Protein AF-A0A1B0DGZ2-F1 (afdb_monomer_lite)

Structure (mmCIF, N/CA/C/O backbone):
data_AF-A0A1B0DGZ2-F1
#
_entry.id   AF-A0A1B0DGZ2-F1
#
loop_
_atom_site.group_PDB
_atom_site.id
_atom_site.type_symbol
_atom_site.label_atom_id
_atom_site.label_alt_id
_atom_site.label_comp_id
_atom_site.label_asym_id
_atom_site.label_entity_id
_atom_site.label_seq_id
_atom_site.pdbx_PDB_ins_code
_atom_site.Cartn_x
_atom_site.Cartn_y
_atom_site.Cartn_z
_atom_site.occupancy
_atom_site.B_iso_or_equiv
_atom_site.auth_seq_id
_atom_site.auth_comp_id
_atom_site.auth_asym_id
_atom_site.auth_atom_id
_atom_site.pdbx_PDB_model_num
ATOM 1 N N . VAL A 1 1 ? -5.689 -0.586 -34.632 1.00 51.72 1 VAL A N 1
ATOM 2 C CA . VAL A 1 1 ? -4.409 -0.869 -33.937 1.00 51.72 1 VAL A CA 1
ATOM 3 C C . VAL A 1 1 ? -3.267 -0.384 -34.816 1.00 51.72 1 VAL A C 1
ATOM 5 O O . VAL A 1 1 ? -3.250 -0.756 -35.981 1.00 51.72 1 VAL A O 1
ATOM 8 N N . CYS A 1 2 ? -2.369 0.465 -34.303 1.00 68.06 2 CYS A N 1
ATOM 9 C CA . CYS A 1 2 ? -1.262 1.019 -35.100 1.00 68.06 2 CYS A CA 1
ATOM 10 C C . CYS A 1 2 ? -0.069 0.054 -35.213 1.00 68.06 2 CYS A C 1
ATOM 12 O O . CYS A 1 2 ? 0.564 0.000 -36.261 1.00 68.06 2 CYS A O 1
ATOM 14 N N . ALA A 1 3 ? 0.209 -0.736 -34.169 1.00 77.25 3 ALA A N 1
ATOM 15 C CA . ALA A 1 3 ? 1.227 -1.785 -34.173 1.00 77.25 3 ALA A CA 1
ATOM 16 C C . ALA A 1 3 ? 0.986 -2.806 -33.045 1.00 77.25 3 ALA A C 1
ATOM 18 O O . ALA A 1 3 ? 0.400 -2.466 -32.017 1.00 77.25 3 ALA A O 1
ATOM 19 N N . PHE A 1 4 ? 1.490 -4.028 -33.216 1.00 78.81 4 PHE A N 1
ATOM 20 C CA . PHE A 1 4 ? 1.554 -5.076 -32.197 1.00 78.81 4 PHE A CA 1
ATOM 21 C C . PHE A 1 4 ? 3.012 -5.290 -31.778 1.00 78.81 4 PHE A C 1
ATOM 23 O O . PHE A 1 4 ? 3.827 -5.808 -32.540 1.00 78.81 4 PHE A O 1
ATOM 30 N N . ILE A 1 5 ? 3.358 -4.880 -30.557 1.00 80.31 5 ILE A N 1
ATOM 31 C CA . ILE A 1 5 ? 4.718 -5.011 -30.024 1.00 80.31 5 ILE A CA 1
ATOM 32 C C . ILE A 1 5 ? 4.776 -6.260 -29.150 1.00 80.31 5 ILE A C 1
ATOM 34 O O . ILE A 1 5 ? 4.094 -6.350 -28.134 1.00 80.31 5 ILE A O 1
ATOM 38 N N . CYS A 1 6 ? 5.610 -7.218 -29.534 1.00 76.94 6 CYS A N 1
ATOM 39 C CA . CYS A 1 6 ? 5.826 -8.452 -28.789 1.00 76.94 6 CYS A CA 1
ATOM 40 C C . CYS A 1 6 ? 7.280 -8.919 -28.937 1.00 76.94 6 CYS A C 1
ATOM 42 O O . CYS A 1 6 ? 8.023 -8.425 -29.790 1.00 76.94 6 CYS A O 1
ATOM 44 N N . ASP A 1 7 ? 7.719 -9.828 -28.065 1.00 80.00 7 ASP A N 1
ATOM 45 C CA . ASP A 1 7 ? 9.064 -10.397 -28.154 1.00 80.00 7 ASP A CA 1
ATOM 46 C C . ASP A 1 7 ? 9.259 -11.239 -29.430 1.00 80.00 7 ASP A C 1
ATOM 48 O O . ASP A 1 7 ? 8.304 -11.597 -30.117 1.00 80.00 7 ASP A O 1
ATOM 52 N N . SER A 1 8 ? 10.509 -11.567 -29.767 1.00 77.56 8 SER A N 1
ATOM 53 C CA . SER A 1 8 ? 10.837 -12.264 -31.018 1.00 77.56 8 SER A CA 1
ATOM 54 C C . SER A 1 8 ? 10.206 -13.656 -31.153 1.00 77.56 8 SER A C 1
ATOM 56 O O . SER A 1 8 ? 10.001 -14.105 -32.281 1.00 77.56 8 SER A O 1
ATOM 58 N N . LYS A 1 9 ? 9.910 -14.357 -30.046 1.00 82.69 9 LYS A N 1
ATOM 59 C CA . LYS A 1 9 ? 9.257 -15.678 -30.075 1.00 82.69 9 LYS A CA 1
ATOM 60 C C . LYS A 1 9 ? 7.756 -15.520 -30.281 1.00 82.69 9 LYS A C 1
ATOM 62 O O . LYS A 1 9 ? 7.203 -16.154 -31.175 1.00 82.69 9 LYS A O 1
ATOM 67 N N . ALA A 1 10 ? 7.127 -14.635 -29.512 1.00 86.00 10 ALA A N 1
ATOM 68 C CA . ALA A 1 10 ? 5.718 -14.296 -29.641 1.00 86.00 10 ALA A CA 1
ATOM 69 C C . ALA A 1 10 ? 5.409 -13.733 -31.035 1.00 86.00 10 ALA A C 1
ATOM 71 O O . ALA A 1 10 ? 4.471 -14.191 -31.676 1.00 86.00 10 ALA A O 1
ATOM 72 N N . ARG A 1 11 ? 6.248 -12.832 -31.564 1.00 84.69 11 ARG A N 1
ATOM 73 C CA . ARG A 1 11 ? 6.107 -12.276 -32.919 1.00 84.69 11 ARG A CA 1
ATOM 74 C C . ARG A 1 11 ? 6.123 -13.367 -33.983 1.00 84.69 11 ARG A C 1
ATOM 76 O O . ARG A 1 11 ? 5.265 -13.372 -34.858 1.00 84.69 11 ARG A O 1
ATOM 83 N N . ALA A 1 12 ? 7.080 -14.291 -33.901 1.00 87.38 12 ALA A N 1
ATOM 84 C CA . ALA A 1 12 ? 7.193 -15.383 -34.862 1.00 87.38 12 ALA A CA 1
ATOM 85 C C . ALA A 1 12 ? 6.029 -16.377 -34.759 1.00 87.38 12 ALA A C 1
ATOM 87 O O . ALA A 1 12 ? 5.543 -16.861 -35.778 1.00 87.38 12 ALA A O 1
ATOM 88 N N . TRP A 1 13 ? 5.575 -16.665 -33.534 1.00 90.12 13 TRP A N 1
ATOM 89 C CA . TRP A 1 13 ? 4.420 -17.524 -33.298 1.00 90.12 13 TRP A CA 1
ATOM 90 C C . TRP A 1 13 ? 3.153 -16.895 -33.865 1.00 90.12 13 TRP A C 1
ATOM 92 O O . TRP A 1 13 ? 2.511 -17.509 -34.701 1.00 90.12 13 TRP A O 1
ATOM 102 N N . ILE A 1 14 ? 2.848 -15.655 -33.485 1.00 89.88 14 ILE A N 1
ATOM 103 C CA . ILE A 1 14 ? 1.635 -14.942 -33.886 1.00 89.88 14 ILE A CA 1
ATOM 104 C C . ILE A 1 14 ? 1.560 -14.718 -35.403 1.00 89.88 14 ILE A C 1
ATOM 106 O O . ILE A 1 14 ? 0.480 -14.834 -35.978 1.00 89.88 14 ILE A O 1
ATOM 110 N N . ALA A 1 15 ? 2.687 -14.395 -36.042 1.00 86.12 15 ALA A N 1
ATOM 111 C CA . ALA A 1 15 ? 2.750 -14.194 -37.489 1.00 86.12 15 ALA A CA 1
ATOM 112 C C . ALA A 1 15 ? 2.861 -15.507 -38.280 1.00 86.12 15 ALA A C 1
ATOM 114 O O . ALA A 1 15 ? 2.802 -15.480 -39.502 1.00 86.12 15 ALA A O 1
ATOM 115 N N . GLY A 1 16 ? 3.061 -16.652 -37.617 1.00 88.69 16 GLY A N 1
ATOM 116 C CA . GLY A 1 16 ? 3.228 -17.931 -38.305 1.00 88.69 16 GLY A CA 1
ATOM 117 C C . GLY A 1 16 ? 4.485 -17.997 -39.180 1.00 88.69 16 GLY A C 1
ATOM 118 O O . GLY A 1 16 ? 4.452 -18.571 -40.265 1.00 88.69 16 GLY A O 1
ATOM 119 N N . VAL A 1 17 ? 5.599 -17.420 -38.721 1.00 90.38 17 VAL A N 1
ATOM 120 C CA . VAL A 1 17 ? 6.866 -17.352 -39.474 1.00 90.38 17 VAL A CA 1
ATOM 121 C C . VAL A 1 17 ? 7.991 -18.133 -38.800 1.00 90.38 17 VAL A C 1
ATOM 123 O O . VAL A 1 17 ? 7.897 -18.540 -37.631 1.00 90.38 17 VAL A O 1
ATOM 126 N N . ILE A 1 18 ? 9.080 -18.362 -39.535 1.00 87.94 18 ILE A N 1
ATOM 127 C CA . ILE A 1 18 ? 10.329 -18.886 -38.981 1.00 87.94 18 ILE A CA 1
ATOM 128 C C . ILE A 1 18 ? 10.821 -17.972 -37.850 1.00 87.94 18 ILE A C 1
ATOM 130 O O . ILE A 1 18 ? 10.777 -16.744 -37.923 1.00 87.94 18 ILE A O 1
ATOM 134 N N . GLY A 1 19 ? 11.236 -18.598 -36.747 1.00 83.38 19 GLY A N 1
ATOM 135 C CA . GLY A 1 19 ? 11.718 -17.886 -35.567 1.00 83.38 19 GLY A CA 1
ATOM 136 C C . GLY A 1 19 ? 13.071 -17.223 -35.810 1.00 83.38 19 GLY A C 1
ATOM 137 O O . GLY A 1 19 ? 13.817 -17.635 -36.688 1.00 83.38 19 GLY A O 1
ATOM 138 N N . HIS A 1 20 ? 13.415 -16.242 -34.974 1.00 75.38 20 HIS A N 1
ATOM 139 C CA . HIS A 1 20 ? 14.672 -15.485 -35.066 1.00 75.38 20 HIS A CA 1
ATOM 140 C C . HIS A 1 20 ? 15.944 -16.353 -35.111 1.00 75.38 20 HIS A C 1
ATOM 142 O O . HIS A 1 20 ? 16.926 -15.926 -35.699 1.00 75.38 20 HIS A O 1
ATOM 148 N N . THR A 1 21 ? 15.909 -17.572 -34.562 1.00 79.31 21 THR A N 1
ATOM 149 C CA . THR A 1 21 ? 17.028 -18.529 -34.564 1.00 79.31 21 THR A CA 1
ATOM 150 C C . THR A 1 21 ? 17.097 -19.431 -35.804 1.00 79.31 21 THR A C 1
ATOM 152 O O . THR A 1 21 ? 17.934 -20.324 -35.840 1.00 79.31 21 THR A O 1
ATOM 155 N N . GLY A 1 22 ? 16.178 -19.306 -36.765 1.00 81.38 22 GLY A N 1
ATOM 156 C CA . GLY A 1 22 ? 16.182 -20.101 -38.000 1.00 81.38 22 GLY A CA 1
ATOM 157 C C . GLY A 1 22 ? 16.914 -19.391 -39.135 1.00 81.38 22 GLY A C 1
ATOM 158 O O . GLY A 1 22 ? 17.070 -18.182 -39.086 1.00 81.38 22 GLY A O 1
ATOM 159 N N . HIS A 1 23 ? 17.317 -20.112 -40.183 1.00 83.50 23 HIS A N 1
ATOM 160 C CA . HIS A 1 23 ? 18.040 -19.533 -41.327 1.00 83.50 23 HIS A CA 1
ATOM 161 C C . HIS A 1 23 ? 17.243 -18.456 -42.078 1.00 83.50 23 HIS A C 1
ATOM 163 O O . HIS A 1 23 ? 17.799 -17.435 -42.463 1.00 83.50 23 HIS A O 1
ATOM 169 N N . HIS A 1 24 ? 15.929 -18.627 -42.208 1.00 87.75 24 HIS A N 1
ATOM 170 C CA . HIS A 1 24 ? 15.026 -17.650 -42.825 1.00 87.75 24 HIS A CA 1
ATOM 171 C C . HIS A 1 24 ? 14.242 -16.868 -41.762 1.00 87.75 24 HIS A C 1
ATOM 173 O O . HIS A 1 24 ? 13.063 -16.593 -41.928 1.00 87.75 24 HIS A O 1
ATOM 179 N N . GLY A 1 25 ? 14.841 -16.568 -40.608 1.00 84.62 25 GLY A N 1
ATOM 180 C CA . GLY A 1 25 ? 14.139 -16.012 -39.442 1.00 84.62 25 GLY A CA 1
ATOM 181 C C . GLY A 1 25 ? 14.029 -14.485 -39.379 1.00 84.62 25 GLY A C 1
ATOM 182 O O . GLY A 1 25 ? 13.249 -13.964 -38.569 1.00 84.62 25 GLY A O 1
ATOM 183 N N . CYS A 1 26 ? 14.772 -13.740 -40.209 1.00 84.75 26 CYS A N 1
ATOM 184 C CA . CYS A 1 26 ? 14.653 -12.282 -40.255 1.00 84.75 26 CYS A CA 1
ATOM 185 C C . CYS A 1 26 ? 13.207 -11.915 -40.589 1.00 84.75 26 CYS A C 1
ATOM 187 O O . CYS A 1 26 ? 12.647 -12.474 -41.514 1.00 84.75 26 CYS A O 1
ATOM 189 N N . GLY A 1 27 ? 12.583 -10.982 -39.867 1.00 82.25 27 GLY A N 1
ATOM 190 C CA . GLY A 1 27 ? 11.187 -10.593 -40.118 1.00 82.25 27 GLY A CA 1
ATOM 191 C C . GLY A 1 27 ? 10.995 -9.457 -41.120 1.00 82.25 27 GLY A C 1
ATOM 192 O O . GLY A 1 27 ? 9.857 -9.109 -41.416 1.00 82.25 27 GLY A O 1
ATOM 193 N N . LYS A 1 28 ? 12.083 -8.827 -41.577 1.00 83.56 28 LYS A N 1
ATOM 194 C CA . LYS A 1 28 ? 12.036 -7.593 -42.376 1.00 83.56 28 LYS A CA 1
ATOM 195 C C . LYS A 1 28 ? 12.620 -7.747 -43.776 1.00 83.56 28 LYS A C 1
ATOM 197 O O . LYS A 1 28 ? 12.166 -7.043 -44.665 1.00 83.56 28 LYS A O 1
ATOM 202 N N . CYS A 1 29 ? 13.557 -8.669 -43.990 1.00 86.19 29 CYS A N 1
ATOM 203 C CA . CYS A 1 29 ? 14.138 -8.927 -45.306 1.00 86.19 29 CYS A CA 1
ATOM 204 C C . CYS A 1 29 ? 14.447 -10.408 -45.543 1.00 86.19 29 CYS A C 1
ATOM 206 O O . CYS A 1 29 ? 14.604 -11.175 -44.591 1.00 86.19 29 CYS A O 1
ATOM 208 N N . ASN A 1 30 ? 14.562 -10.792 -46.814 1.00 85.31 30 ASN A N 1
ATOM 209 C CA . ASN A 1 30 ? 14.750 -12.174 -47.277 1.00 85.31 30 ASN A CA 1
ATOM 210 C C . ASN A 1 30 ? 16.168 -12.747 -47.092 1.00 85.31 30 ASN A C 1
ATOM 212 O O . ASN A 1 30 ? 16.516 -13.751 -47.706 1.00 85.31 30 ASN A O 1
ATOM 216 N N . GLN A 1 31 ? 17.001 -12.129 -46.254 1.00 85.19 31 GLN A N 1
ATOM 217 C CA . GLN A 1 31 ? 18.340 -12.647 -45.999 1.00 85.19 31 GLN A CA 1
ATOM 218 C C . GLN A 1 31 ? 18.303 -14.038 -45.352 1.00 85.19 31 GLN A C 1
ATOM 220 O O . GLN A 1 31 ? 17.460 -14.320 -44.493 1.00 85.19 31 GLN A O 1
ATOM 225 N N . VAL A 1 32 ? 19.277 -14.864 -45.724 1.00 85.56 32 VAL A N 1
ATOM 226 C CA . VAL A 1 32 ? 19.465 -16.209 -45.181 1.00 85.56 32 VAL A CA 1
ATOM 227 C C . VAL A 1 32 ? 20.646 -16.186 -44.218 1.00 85.56 32 VAL A C 1
ATOM 229 O O . VAL A 1 32 ? 21.747 -15.770 -44.578 1.00 85.56 32 VAL A O 1
ATOM 232 N N . GLY A 1 33 ? 20.408 -16.590 -42.974 1.00 78.75 33 GLY A N 1
ATOM 233 C CA . GLY A 1 33 ? 21.448 -16.740 -41.966 1.00 78.75 33 GLY A CA 1
ATOM 234 C C . GLY A 1 33 ? 22.300 -17.985 -42.208 1.00 78.75 33 GLY A C 1
ATOM 235 O O . GLY A 1 33 ? 21.833 -18.973 -42.771 1.00 78.75 33 GLY A O 1
ATOM 236 N N . ILE A 1 34 ? 23.541 -17.966 -41.737 1.00 79.94 34 ILE A N 1
ATOM 237 C CA . ILE A 1 34 ? 24.491 -19.086 -41.795 1.00 79.94 34 ILE A CA 1
ATOM 238 C C . ILE A 1 34 ? 24.792 -19.594 -40.385 1.00 79.94 34 ILE A C 1
ATOM 240 O O . ILE A 1 34 ? 24.767 -18.821 -39.434 1.00 79.94 34 ILE A O 1
ATOM 244 N N . THR A 1 35 ? 25.078 -20.886 -40.222 1.00 78.44 35 THR A N 1
ATOM 245 C CA . THR A 1 35 ? 25.425 -21.430 -38.899 1.00 78.44 35 THR A CA 1
ATOM 246 C C . THR A 1 35 ? 26.921 -21.299 -38.636 1.00 78.44 35 THR A C 1
ATOM 248 O O . THR A 1 35 ? 27.724 -21.922 -39.325 1.00 78.44 35 THR A O 1
ATOM 251 N N . ILE A 1 36 ? 27.290 -20.551 -37.596 1.00 70.31 36 ILE A N 1
ATOM 252 C CA . ILE A 1 36 ? 28.658 -20.420 -37.080 1.00 70.31 36 ILE A CA 1
ATOM 253 C C . ILE A 1 36 ? 28.637 -20.797 -35.597 1.00 70.31 36 ILE A C 1
ATOM 255 O O . ILE A 1 36 ? 27.826 -20.275 -34.836 1.00 70.31 36 ILE A O 1
ATOM 259 N N . ASN A 1 37 ? 29.504 -21.719 -35.164 1.00 66.56 37 ASN A N 1
ATOM 260 C CA . ASN A 1 37 ? 29.623 -22.132 -33.755 1.00 66.56 37 ASN A CA 1
ATOM 261 C C . ASN A 1 37 ? 28.269 -22.481 -33.089 1.00 66.56 37 ASN A C 1
ATOM 263 O O . ASN A 1 37 ? 27.989 -22.084 -31.957 1.00 66.56 37 ASN A O 1
ATOM 267 N N . SER A 1 38 ? 27.418 -23.235 -33.797 1.00 71.81 38 SER A N 1
ATOM 268 C CA . SER A 1 38 ? 26.061 -23.628 -33.362 1.00 71.81 38 SER A CA 1
ATOM 269 C C . SER A 1 38 ? 25.066 -22.471 -33.170 1.00 71.81 38 SER A C 1
ATOM 271 O O . SER A 1 38 ? 24.068 -22.622 -32.465 1.00 71.81 38 SER A O 1
ATOM 273 N N . ARG A 1 39 ? 25.310 -21.313 -33.792 1.00 67.25 39 ARG A N 1
ATOM 274 C CA . ARG A 1 39 ? 24.389 -20.169 -33.823 1.00 67.25 39 ARG A CA 1
ATOM 275 C C . ARG A 1 39 ? 24.109 -19.765 -35.260 1.00 67.25 39 ARG A C 1
ATOM 277 O O . ARG A 1 39 ? 25.023 -19.769 -36.078 1.00 67.25 39 ARG A O 1
ATOM 284 N N . VAL A 1 40 ? 22.863 -19.404 -35.555 1.00 73.69 40 VAL A N 1
ATOM 285 C CA . VAL A 1 40 ? 22.533 -18.763 -36.831 1.00 73.69 40 VAL A CA 1
ATOM 286 C C . VAL A 1 40 ? 22.983 -17.312 -36.751 1.00 73.69 40 VAL A C 1
ATOM 288 O O . VAL A 1 40 ? 22.707 -16.629 -35.773 1.00 73.69 40 VAL A O 1
ATOM 291 N N . VAL A 1 41 ? 23.720 -16.873 -37.760 1.00 73.06 41 VAL A N 1
ATOM 292 C CA . VAL A 1 41 ? 24.272 -15.532 -37.881 1.00 73.06 41 VAL A CA 1
ATOM 293 C C . VAL A 1 41 ? 23.767 -14.939 -39.180 1.00 73.06 41 VAL A C 1
ATOM 295 O O . VAL A 1 41 ? 23.833 -15.571 -40.236 1.00 73.06 41 VAL A O 1
ATOM 298 N N . TYR A 1 42 ? 23.248 -13.721 -39.096 1.00 73.69 42 TYR A N 1
ATOM 299 C CA . TYR A 1 42 ? 22.738 -13.016 -40.256 1.00 73.69 42 TYR A CA 1
ATOM 300 C C . TYR A 1 42 ? 23.797 -12.189 -40.932 1.00 73.69 42 TYR A C 1
ATOM 302 O O . TYR A 1 42 ? 24.794 -11.766 -40.346 1.00 73.69 42 TYR A O 1
ATOM 310 N N . SER A 1 43 ? 23.514 -11.974 -42.205 1.00 71.31 43 SER A N 1
ATOM 311 C CA . SER A 1 43 ? 24.345 -11.170 -43.041 1.00 71.31 43 SER A CA 1
ATOM 312 C C . SER A 1 43 ? 24.155 -9.689 -42.719 1.00 71.31 43 SER A C 1
ATOM 314 O O . SER A 1 43 ? 23.710 -9.219 -41.675 1.00 71.31 43 SER A O 1
ATOM 316 N N . THR A 1 44 ? 24.650 -9.009 -43.713 1.00 67.25 44 THR A N 1
ATOM 317 C CA . THR A 1 44 ? 25.271 -7.763 -43.822 1.00 67.25 44 THR A CA 1
ATOM 318 C C . THR A 1 44 ? 24.330 -6.584 -43.635 1.00 67.25 44 THR A C 1
ATOM 320 O O . THR A 1 44 ? 23.376 -6.553 -42.872 1.00 67.25 44 THR A O 1
ATOM 323 N N . LYS A 1 45 ? 24.426 -5.718 -44.625 1.00 67.06 45 LYS A N 1
ATOM 324 C CA . LYS A 1 45 ? 23.556 -5.863 -45.800 1.00 67.06 45 LYS A CA 1
ATOM 325 C C . LYS A 1 45 ? 22.222 -6.564 -45.527 1.00 67.06 45 LYS A C 1
ATOM 327 O O . LYS A 1 45 ? 22.102 -7.788 -45.509 1.00 67.06 45 LYS A O 1
ATOM 332 N N . CYS A 1 46 ? 21.213 -5.716 -45.436 1.00 70.62 46 CYS A N 1
ATOM 333 C CA . CYS A 1 46 ? 19.832 -6.098 -45.616 1.00 70.62 46 CYS A CA 1
ATOM 334 C C . CYS A 1 46 ? 19.647 -6.785 -46.982 1.00 70.62 46 CYS A C 1
ATOM 336 O O . CYS A 1 46 ? 20.155 -6.291 -47.991 1.00 70.62 46 CYS A O 1
ATOM 338 N N . GLY A 1 47 ? 18.913 -7.900 -47.001 1.00 76.50 47 GLY A N 1
ATOM 339 C CA . GLY A 1 47 ? 1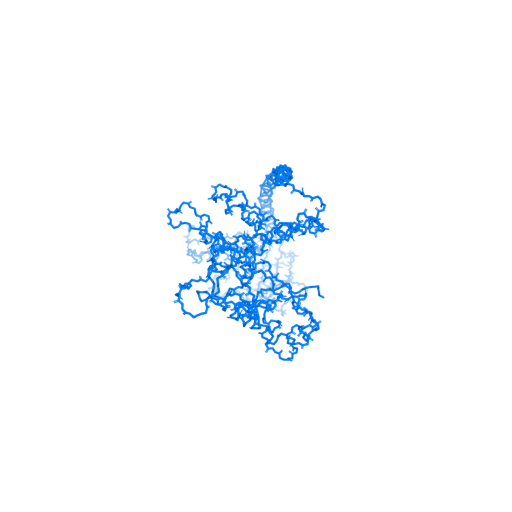8.345 -8.449 -48.233 1.00 76.50 47 GLY A CA 1
ATOM 340 C C . GLY A 1 47 ? 17.193 -7.586 -48.751 1.00 76.50 47 GLY A C 1
ATOM 341 O O . GLY A 1 47 ? 16.945 -6.484 -48.253 1.00 76.50 47 GLY A O 1
ATOM 342 N N . GLU A 1 48 ? 16.435 -8.105 -49.706 1.00 85.00 48 GLU A N 1
ATOM 343 C CA . GLU A 1 48 ? 15.229 -7.438 -50.191 1.00 85.00 48 GLU A CA 1
ATOM 344 C C . GLU A 1 48 ? 14.193 -7.348 -49.068 1.00 85.00 48 GLU A C 1
ATOM 346 O O . GLU A 1 48 ? 13.946 -8.315 -48.337 1.00 85.00 48 GLU A O 1
ATOM 351 N N . LEU A 1 49 ? 13.619 -6.156 -48.898 1.00 86.00 49 LEU A N 1
ATOM 352 C CA . LEU A 1 49 ? 12.629 -5.901 -47.861 1.00 86.00 49 LEU A CA 1
ATOM 353 C C . LEU A 1 49 ? 11.346 -6.671 -48.162 1.00 86.00 49 LEU A C 1
ATOM 355 O O . LEU A 1 49 ? 10.832 -6.649 -49.279 1.00 86.00 49 LEU A O 1
ATOM 359 N N . ARG A 1 50 ? 10.791 -7.308 -47.132 1.00 86.44 50 ARG A N 1
ATOM 360 C CA . ARG A 1 50 ? 9.466 -7.916 -47.229 1.00 86.44 50 ARG A CA 1
ATOM 361 C C . ARG A 1 50 ? 8.399 -6.832 -47.265 1.00 86.44 50 ARG A C 1
ATOM 363 O O . ARG A 1 50 ? 8.526 -5.796 -46.613 1.00 86.44 50 ARG A O 1
ATOM 370 N N . SER A 1 51 ? 7.320 -7.111 -47.979 1.00 89.19 51 SER A N 1
ATOM 371 C CA . SER A 1 51 ? 6.123 -6.277 -48.027 1.00 89.19 51 SER A CA 1
ATOM 372 C C . SER A 1 51 ? 4.927 -7.032 -47.452 1.00 89.19 51 SER A C 1
ATOM 374 O O . SER A 1 51 ? 4.905 -8.265 -47.421 1.00 89.19 51 SER A O 1
ATOM 376 N N . ASP A 1 52 ? 3.917 -6.294 -46.991 1.00 88.94 52 ASP A N 1
ATOM 377 C CA . ASP A 1 52 ? 2.672 -6.903 -46.511 1.00 88.94 52 ASP A CA 1
ATOM 378 C C . ASP A 1 52 ? 1.942 -7.664 -47.628 1.00 88.94 52 ASP A C 1
ATOM 380 O O . ASP A 1 52 ? 1.362 -8.720 -47.375 1.00 88.94 52 ASP A O 1
ATOM 384 N N . ASP A 1 53 ? 2.015 -7.166 -48.865 1.00 90.88 53 ASP A N 1
ATOM 385 C CA . ASP A 1 53 ? 1.406 -7.817 -50.028 1.00 90.88 53 ASP A CA 1
ATOM 386 C C . ASP A 1 53 ? 2.139 -9.107 -50.398 1.00 90.88 53 ASP A C 1
ATOM 388 O O . ASP A 1 53 ? 1.493 -10.135 -50.593 1.00 90.88 53 ASP A O 1
ATOM 392 N N . GLY A 1 54 ? 3.479 -9.098 -50.395 1.00 91.38 54 GLY A N 1
ATOM 393 C CA . GLY A 1 54 ? 4.275 -10.310 -50.608 1.00 91.38 54 GLY A CA 1
ATOM 394 C C . GLY A 1 54 ? 4.004 -11.368 -49.537 1.00 91.38 54 GLY A C 1
ATOM 395 O O . GLY A 1 54 ? 3.875 -12.553 -49.842 1.00 91.38 54 GLY A O 1
ATOM 396 N N . PHE A 1 55 ? 3.807 -10.939 -48.284 1.00 91.25 55 PHE A N 1
ATOM 397 C CA . PHE A 1 55 ? 3.411 -11.838 -47.203 1.00 91.25 55 PHE A CA 1
ATOM 398 C C . PHE A 1 55 ? 2.056 -12.502 -47.484 1.00 91.25 55 PHE A C 1
ATOM 400 O O . PHE A 1 55 ? 1.955 -13.727 -47.432 1.00 91.25 55 PHE A O 1
ATOM 407 N N . ARG A 1 56 ? 1.025 -11.719 -47.832 1.00 89.69 56 ARG A N 1
ATOM 408 C CA . ARG A 1 56 ? -0.326 -12.224 -48.155 1.00 89.69 56 ARG A CA 1
ATOM 409 C C . ARG A 1 56 ? -0.335 -13.157 -49.361 1.00 89.69 56 ARG A C 1
ATOM 411 O O . ARG A 1 56 ? -1.051 -14.150 -49.360 1.00 89.69 56 ARG A O 1
ATOM 418 N N . GLN A 1 57 ? 0.479 -12.844 -50.365 1.00 90.81 57 GLN A N 1
ATOM 419 C CA . GLN A 1 57 ? 0.638 -13.643 -51.580 1.00 90.81 57 GLN A CA 1
ATOM 420 C C . GLN A 1 57 ? 1.552 -14.861 -51.390 1.00 90.81 57 GLN A C 1
ATOM 422 O O . GLN A 1 57 ? 1.699 -15.649 -52.318 1.00 90.81 57 GLN A O 1
ATOM 427 N N . ARG A 1 58 ? 2.150 -15.031 -50.200 1.00 88.75 58 ARG A N 1
ATOM 428 C CA . ARG A 1 58 ? 3.052 -16.143 -49.867 1.00 88.75 58 ARG A CA 1
ATOM 429 C C . ARG A 1 58 ? 4.272 -16.232 -50.789 1.00 88.75 58 ARG A C 1
ATOM 431 O O . ARG A 1 58 ? 4.710 -17.324 -51.131 1.00 88.75 58 ARG A O 1
ATOM 438 N N . THR A 1 59 ? 4.849 -15.086 -51.158 1.00 90.31 59 THR A N 1
ATOM 439 C CA . THR A 1 59 ? 6.013 -15.038 -52.062 1.00 90.31 59 THR A CA 1
ATOM 440 C C . THR A 1 59 ? 7.299 -15.590 -51.438 1.00 90.31 59 THR A C 1
ATOM 442 O O . THR A 1 59 ? 8.162 -16.068 -52.164 1.00 90.31 59 THR A O 1
ATOM 445 N N . ASP A 1 60 ? 7.428 -15.548 -50.108 1.00 87.31 60 ASP A N 1
ATOM 446 C CA . ASP A 1 60 ? 8.568 -16.095 -49.357 1.00 87.31 60 ASP A CA 1
ATOM 447 C C . ASP A 1 60 ? 8.143 -17.347 -48.574 1.00 87.31 60 ASP A C 1
ATOM 449 O O . ASP A 1 60 ? 7.780 -17.286 -47.393 1.00 87.31 60 ASP A O 1
ATOM 453 N N . THR A 1 61 ? 8.150 -18.490 -49.260 1.00 89.31 61 THR A N 1
ATOM 454 C CA . THR A 1 61 ? 7.740 -19.788 -48.703 1.00 89.31 61 THR A CA 1
ATOM 455 C C . THR A 1 61 ? 8.704 -20.328 -47.652 1.00 89.31 61 THR A C 1
ATOM 457 O O . THR A 1 61 ? 8.294 -21.120 -46.810 1.00 89.31 61 THR A O 1
ATOM 460 N N . ASP A 1 62 ? 9.962 -19.886 -47.663 1.00 89.00 62 ASP A N 1
ATOM 461 C CA . ASP A 1 62 ? 10.969 -20.343 -46.702 1.00 89.00 62 ASP A CA 1
ATOM 462 C C . ASP A 1 62 ? 10.832 -19.626 -45.351 1.00 89.00 62 ASP A C 1
ATOM 464 O O . ASP A 1 62 ? 11.202 -20.165 -44.307 1.00 89.00 62 ASP A O 1
ATOM 468 N N . HIS A 1 63 ? 10.278 -18.409 -45.346 1.00 88.81 63 HIS A N 1
ATOM 469 C CA . HIS A 1 63 ? 9.995 -17.645 -44.131 1.00 88.81 63 HIS A CA 1
ATOM 470 C C . HIS A 1 63 ? 8.622 -17.954 -43.514 1.00 88.81 63 HIS A C 1
ATOM 472 O O . HIS A 1 63 ? 8.465 -17.892 -42.288 1.00 88.81 63 HIS A O 1
ATOM 478 N N . ILE A 1 64 ? 7.612 -18.248 -44.336 1.00 91.06 64 ILE A N 1
ATOM 479 C CA . ILE A 1 64 ? 6.216 -18.390 -43.902 1.00 91.06 64 ILE A CA 1
ATOM 480 C C . ILE A 1 64 ? 5.885 -19.867 -43.668 1.00 91.06 64 ILE A C 1
ATOM 482 O O . ILE A 1 64 ? 5.997 -20.689 -44.568 1.00 91.06 64 ILE A O 1
ATOM 486 N N . LYS A 1 65 ? 5.426 -20.220 -42.461 1.00 90.81 65 LYS A N 1
ATOM 487 C CA . LYS A 1 65 ? 5.167 -21.627 -42.093 1.00 90.81 65 LYS A CA 1
ATOM 488 C C . LYS A 1 65 ? 3.860 -22.180 -42.644 1.00 90.81 65 LYS A C 1
ATOM 490 O O . LYS A 1 65 ? 3.731 -23.393 -42.781 1.00 90.81 65 LYS A O 1
ATOM 495 N N . PHE A 1 66 ? 2.873 -21.316 -42.870 1.00 88.44 66 PHE A N 1
ATOM 496 C CA . PHE A 1 66 ? 1.514 -21.730 -43.202 1.00 88.44 66 PHE A CA 1
ATOM 497 C C . PHE A 1 66 ? 1.103 -21.226 -44.591 1.00 88.44 66 PHE A C 1
ATOM 499 O O . PHE A 1 66 ? 1.203 -20.026 -44.864 1.00 88.44 66 PHE A O 1
ATOM 506 N N . PRO A 1 67 ? 0.562 -22.102 -45.457 1.00 85.62 67 PRO A N 1
ATOM 507 C CA . PRO A 1 67 ? 0.095 -21.712 -46.788 1.00 85.62 67 PRO A CA 1
ATOM 508 C C . PRO A 1 67 ? -1.237 -20.940 -46.759 1.00 85.62 67 PRO A C 1
ATOM 510 O O . PRO A 1 67 ? -1.716 -20.500 -47.796 1.00 85.62 67 PRO A O 1
ATOM 513 N N . TYR A 1 68 ? -1.836 -20.755 -45.582 1.00 85.69 68 TYR A N 1
ATOM 514 C CA . TYR A 1 68 ? -3.096 -20.045 -45.354 1.00 85.69 68 TYR A CA 1
ATOM 515 C C . TYR A 1 68 ? -2.930 -18.973 -44.263 1.00 85.69 68 TYR A C 1
ATOM 517 O O . TYR A 1 68 ? -1.947 -19.030 -43.513 1.00 85.69 68 TYR A O 1
ATOM 525 N N . PRO A 1 69 ? -3.847 -17.988 -44.157 1.00 87.38 69 PRO A N 1
ATOM 526 C CA . PRO A 1 69 ? -3.803 -16.970 -43.111 1.00 87.38 69 PRO A CA 1
ATOM 527 C C . PRO A 1 69 ? -3.758 -17.561 -41.701 1.00 87.38 69 PRO A C 1
ATOM 529 O O . PRO A 1 69 ? -4.575 -18.413 -41.359 1.00 87.38 69 PRO A O 1
ATOM 532 N N . TYR A 1 70 ? -2.818 -17.098 -40.874 1.00 87.31 70 TYR A N 1
ATOM 533 C CA . TYR A 1 70 ? -2.605 -17.613 -39.519 1.00 87.31 70 TYR A CA 1
ATOM 534 C C . TYR A 1 70 ? -2.537 -16.479 -38.489 1.00 87.31 70 TYR A C 1
ATOM 536 O O . TYR A 1 70 ? -2.003 -15.401 -38.751 1.00 87.31 70 TYR A O 1
ATOM 544 N N . GLY A 1 71 ? -3.055 -16.733 -37.285 1.00 89.19 71 GLY A N 1
ATOM 545 C CA . GLY A 1 71 ? -2.914 -15.825 -36.147 1.00 89.19 71 GLY A CA 1
ATOM 546 C C . GLY A 1 71 ? -3.487 -14.435 -36.430 1.00 89.19 71 GLY A C 1
ATOM 547 O O . GLY A 1 71 ? -4.652 -14.302 -36.801 1.00 89.19 71 GLY A O 1
ATOM 548 N N . LEU A 1 72 ? -2.674 -13.386 -36.259 1.00 87.31 72 LEU A N 1
ATOM 549 C CA . LEU A 1 72 ? -3.136 -12.004 -36.466 1.00 87.31 72 LEU A CA 1
ATOM 550 C C . LEU A 1 72 ? -3.450 -11.676 -37.931 1.00 87.31 72 LEU A C 1
ATOM 552 O O . LEU A 1 72 ? -4.184 -10.723 -38.192 1.00 87.31 72 LEU A O 1
ATOM 556 N N . GLU A 1 73 ? -2.959 -12.456 -38.892 1.00 87.00 73 GLU A N 1
ATOM 557 C CA . GLU A 1 73 ? -3.321 -12.258 -40.295 1.00 87.00 73 GLU A CA 1
ATOM 558 C C . GLU A 1 73 ? -4.815 -12.516 -40.542 1.00 87.00 73 GLU A C 1
ATOM 560 O O . GLU A 1 73 ? -5.432 -11.814 -41.340 1.00 87.00 73 GLU A O 1
ATOM 565 N N . MET A 1 74 ? -5.431 -13.444 -39.794 1.00 88.06 74 MET A N 1
ATOM 566 C CA . MET A 1 74 ? -6.875 -13.719 -39.872 1.00 88.06 74 MET A CA 1
ATOM 567 C C . MET A 1 74 ? -7.726 -12.508 -39.468 1.00 88.06 74 MET A C 1
ATOM 569 O O . MET A 1 74 ? -8.865 -12.373 -39.901 1.00 88.06 74 MET A O 1
ATOM 573 N N . ALA A 1 75 ? -7.160 -11.603 -38.666 1.00 86.44 75 ALA A N 1
ATOM 574 C CA . ALA A 1 75 ? -7.778 -10.339 -38.281 1.00 86.44 75 ALA A CA 1
ATOM 575 C C . ALA A 1 75 ? -7.415 -9.183 -39.238 1.00 86.44 75 ALA A C 1
ATOM 577 O O . ALA A 1 75 ? -7.562 -8.015 -38.880 1.00 86.44 75 ALA A O 1
ATOM 578 N N . ASN A 1 76 ? -6.926 -9.495 -40.446 1.00 84.38 76 ASN A N 1
ATOM 579 C CA . ASN A 1 76 ? -6.524 -8.534 -41.477 1.00 84.38 76 ASN A CA 1
ATOM 580 C C . ASN A 1 76 ? -5.409 -7.564 -41.027 1.00 84.38 76 ASN A C 1
ATOM 582 O O . ASN A 1 76 ? -5.321 -6.429 -41.498 1.00 84.38 76 ASN A O 1
ATOM 586 N N . ILE A 1 77 ? -4.538 -8.002 -40.111 1.00 88.62 77 ILE A N 1
ATOM 587 C CA . ILE A 1 77 ? -3.392 -7.211 -39.645 1.00 88.62 77 ILE A CA 1
ATOM 588 C C . ILE A 1 77 ? -2.218 -7.394 -40.612 1.00 88.62 77 ILE A C 1
ATOM 590 O O . ILE A 1 77 ? -1.973 -8.479 -41.138 1.00 88.62 77 ILE A O 1
ATOM 594 N N . LYS A 1 78 ? -1.473 -6.314 -40.847 1.00 85.81 78 LYS A N 1
ATOM 595 C CA . LYS A 1 78 ? -0.302 -6.282 -41.729 1.00 85.81 78 LYS A CA 1
ATOM 596 C C . LYS A 1 78 ? 0.923 -6.896 -41.041 1.00 85.81 78 LYS A C 1
ATOM 598 O O . LYS A 1 78 ? 1.477 -6.316 -40.105 1.00 85.81 78 LYS A O 1
ATOM 603 N N . MET A 1 79 ? 1.327 -8.091 -41.474 1.00 84.00 79 MET A N 1
ATOM 604 C CA . MET A 1 79 ? 2.331 -8.900 -40.769 1.00 84.00 79 MET A CA 1
ATOM 605 C C . MET A 1 79 ? 3.763 -8.351 -40.854 1.00 84.00 79 MET A C 1
ATOM 607 O O . MET A 1 79 ? 4.600 -8.710 -40.024 1.00 84.00 79 MET A O 1
ATOM 611 N N . VAL A 1 80 ? 4.057 -7.450 -41.796 1.00 85.00 80 VAL A N 1
ATOM 612 C CA . VAL A 1 80 ? 5.379 -6.828 -41.931 1.00 85.00 80 VAL A CA 1
ATOM 613 C C . VAL A 1 80 ? 5.396 -5.427 -41.328 1.00 85.00 80 VAL A C 1
ATOM 615 O O . VAL A 1 80 ? 6.259 -5.143 -40.493 1.00 85.00 80 VAL A O 1
ATOM 618 N N . SER A 1 81 ? 4.460 -4.548 -41.693 1.00 82.81 81 SER A N 1
ATOM 619 C CA . SER A 1 81 ? 4.481 -3.149 -41.230 1.00 82.81 81 SER A CA 1
ATOM 620 C C . SER A 1 81 ? 3.940 -2.959 -39.808 1.00 82.81 81 SER A C 1
ATOM 622 O O . SER A 1 81 ? 4.511 -2.180 -39.045 1.00 82.81 81 SER A O 1
ATOM 624 N N . GLN A 1 82 ? 2.903 -3.702 -39.398 1.00 82.62 82 GLN A N 1
ATOM 625 C CA . GLN A 1 82 ? 2.263 -3.542 -38.080 1.00 82.62 82 GLN A CA 1
ATOM 626 C C . GLN A 1 82 ? 2.849 -4.450 -36.988 1.00 82.62 82 GLN A C 1
ATOM 628 O O . GLN A 1 82 ? 2.436 -4.356 -35.833 1.00 82.62 82 GLN A O 1
ATOM 633 N N . LEU A 1 83 ? 3.843 -5.281 -37.312 1.00 80.50 83 LEU A N 1
ATOM 634 C CA . LEU A 1 83 ? 4.643 -6.049 -36.349 1.00 80.50 83 LEU A CA 1
ATOM 635 C C . LEU A 1 83 ? 6.094 -5.526 -36.333 1.00 80.50 83 LEU A C 1
ATOM 637 O O . LEU A 1 83 ? 6.982 -6.091 -36.992 1.00 80.50 83 LEU A O 1
ATOM 641 N N . PRO A 1 84 ? 6.369 -4.412 -35.627 1.00 79.31 84 PRO A N 1
ATOM 642 C CA . PRO A 1 84 ? 7.722 -3.883 -35.487 1.00 79.31 84 PRO A CA 1
ATOM 643 C C . PRO A 1 84 ? 8.620 -4.825 -34.674 1.00 79.31 84 PRO A C 1
ATOM 645 O O . PRO A 1 84 ? 8.157 -5.652 -33.885 1.00 79.31 84 PRO A O 1
ATOM 648 N N . LEU A 1 85 ? 9.935 -4.689 -34.857 1.00 80.00 85 LEU A N 1
ATOM 649 C CA . LEU A 1 85 ? 10.906 -5.379 -34.011 1.00 80.00 85 LEU A CA 1
ATOM 650 C C . LEU A 1 85 ? 10.936 -4.714 -32.631 1.00 80.00 85 LEU A C 1
ATOM 652 O O . LEU A 1 85 ? 10.985 -3.491 -32.523 1.00 80.00 85 LEU A O 1
ATOM 656 N N . CYS A 1 86 ? 10.910 -5.516 -31.569 1.00 75.56 86 CYS A N 1
ATOM 657 C CA . CYS A 1 86 ? 10.924 -4.999 -30.207 1.00 75.56 86 CYS A CA 1
ATOM 658 C C . CYS A 1 86 ? 12.360 -4.619 -29.782 1.00 75.56 86 CYS A C 1
ATOM 660 O O . CYS A 1 86 ? 13.205 -5.514 -29.652 1.00 75.56 86 CYS A O 1
ATOM 662 N N . PRO A 1 87 ? 12.651 -3.336 -29.481 1.00 72.25 87 PRO A N 1
ATOM 663 C CA . PRO A 1 87 ? 13.995 -2.901 -29.085 1.00 72.25 87 PRO A CA 1
ATOM 664 C C . PRO A 1 87 ? 14.432 -3.488 -27.736 1.00 72.25 87 PRO A C 1
ATOM 666 O O . PRO A 1 87 ? 15.625 -3.607 -27.466 1.00 72.25 87 PRO A O 1
ATOM 669 N N . MET A 1 88 ? 13.476 -3.908 -26.902 1.00 71.00 88 MET A N 1
ATOM 670 C CA . MET A 1 88 ? 13.735 -4.456 -25.574 1.00 71.00 88 MET A CA 1
ATOM 671 C C . MET A 1 88 ? 14.628 -5.700 -25.614 1.00 71.00 88 MET A C 1
ATOM 673 O O . MET A 1 88 ? 15.615 -5.784 -24.886 1.00 71.00 88 MET A O 1
ATOM 677 N N . HIS A 1 89 ? 14.288 -6.655 -26.479 1.00 68.31 89 HIS A N 1
ATOM 678 C CA . HIS A 1 89 ? 15.020 -7.913 -26.603 1.00 68.31 89 HIS A CA 1
ATOM 679 C C . HIS A 1 89 ? 16.161 -7.817 -27.611 1.00 68.31 89 HIS A C 1
ATOM 681 O O . HIS A 1 89 ? 17.211 -8.405 -27.379 1.00 68.31 89 HIS A O 1
ATOM 687 N N . LEU A 1 90 ? 15.970 -7.056 -28.691 1.00 74.56 90 LEU A N 1
ATOM 688 C CA . LEU A 1 90 ? 16.961 -6.926 -29.752 1.00 74.56 90 LEU A CA 1
ATOM 689 C C . LEU A 1 90 ? 18.144 -6.053 -29.315 1.00 74.56 90 LEU A C 1
ATOM 691 O O . LEU A 1 90 ? 19.285 -6.496 -29.345 1.00 74.56 90 LEU A O 1
ATOM 695 N N . VAL A 1 91 ? 17.869 -4.832 -28.853 1.00 78.25 91 VAL A N 1
ATOM 696 C CA . VAL A 1 91 ? 18.895 -3.813 -28.598 1.00 78.25 91 VAL A CA 1
ATOM 697 C C . VAL A 1 91 ? 19.341 -3.837 -27.139 1.00 78.25 91 VAL A C 1
ATOM 699 O O . VAL A 1 91 ? 20.513 -4.068 -26.852 1.00 78.25 91 VAL A O 1
ATOM 702 N N . TYR A 1 92 ? 18.413 -3.630 -26.197 1.00 79.56 92 TYR A N 1
ATOM 703 C CA . TYR A 1 92 ? 18.787 -3.458 -24.788 1.00 79.56 92 TYR A CA 1
ATOM 704 C C . TYR A 1 92 ? 19.323 -4.751 -24.180 1.00 79.56 92 TYR A C 1
ATOM 706 O O . TYR A 1 92 ? 20.314 -4.724 -23.465 1.00 79.56 92 TYR A O 1
ATOM 714 N N . LEU A 1 93 ? 18.688 -5.892 -24.452 1.00 73.44 93 LEU A N 1
ATOM 715 C CA . LEU A 1 93 ? 19.190 -7.174 -23.964 1.00 73.44 93 LEU A CA 1
ATOM 716 C C . LEU A 1 93 ? 20.168 -7.822 -24.943 1.00 73.44 93 LEU A C 1
ATOM 718 O O . LEU A 1 93 ? 21.254 -8.190 -24.517 1.00 73.44 93 LEU A O 1
ATOM 722 N N . GLY A 1 94 ? 19.812 -7.971 -26.220 1.00 74.94 94 GLY A N 1
ATOM 723 C CA . GLY A 1 94 ? 20.630 -8.686 -27.204 1.00 74.94 94 GLY A CA 1
ATOM 724 C C . GLY A 1 94 ? 21.993 -8.034 -27.430 1.00 74.94 94 GLY A C 1
ATOM 725 O O . GLY A 1 94 ? 23.020 -8.587 -27.034 1.00 74.94 94 GLY A O 1
ATOM 726 N N . VAL A 1 95 ? 21.995 -6.838 -28.022 1.00 78.69 95 VAL A N 1
ATOM 727 C CA . VAL A 1 95 ? 23.230 -6.129 -28.396 1.00 78.69 95 VAL A CA 1
ATOM 728 C C . VAL A 1 95 ? 24.087 -5.796 -27.171 1.00 78.69 95 VAL A C 1
ATOM 730 O O . VAL A 1 95 ? 25.266 -6.151 -27.129 1.00 78.69 95 VAL A O 1
ATOM 733 N N . LEU A 1 96 ? 23.498 -5.179 -26.139 1.00 76.94 96 LEU A N 1
ATOM 734 C CA . LEU A 1 96 ? 24.263 -4.715 -24.976 1.00 76.94 96 LEU A CA 1
ATOM 735 C C . LEU A 1 96 ? 24.874 -5.866 -24.162 1.00 76.94 96 LEU A C 1
ATOM 737 O O . LEU A 1 96 ? 26.002 -5.741 -23.688 1.00 76.94 96 LEU A O 1
ATOM 741 N N . ARG A 1 97 ? 24.173 -7.001 -24.004 1.00 74.25 97 ARG A N 1
ATOM 742 C CA . ARG A 1 97 ? 24.752 -8.168 -23.312 1.00 74.25 97 ARG A CA 1
ATOM 743 C C . ARG A 1 97 ? 25.864 -8.813 -24.125 1.00 74.25 97 ARG A C 1
ATOM 745 O O . ARG A 1 97 ? 26.822 -9.287 -23.519 1.00 74.25 97 ARG A O 1
ATOM 752 N N . SER A 1 98 ? 25.745 -8.830 -25.455 1.00 73.69 98 SER A N 1
ATOM 753 C CA . SER A 1 98 ? 26.805 -9.336 -26.331 1.00 73.69 98 SER A CA 1
ATOM 754 C C . SER A 1 98 ? 28.079 -8.507 -26.164 1.00 73.69 98 SER A C 1
ATOM 756 O O . SER A 1 98 ? 29.121 -9.042 -25.793 1.00 73.69 98 SER A O 1
ATOM 758 N N . MET A 1 99 ? 27.968 -7.182 -26.304 1.00 76.38 99 MET A N 1
ATOM 759 C CA . MET A 1 99 ? 29.094 -6.256 -26.121 1.00 76.38 99 MET A CA 1
ATOM 760 C C . MET A 1 99 ? 29.682 -6.346 -24.706 1.00 76.38 99 MET A C 1
ATOM 762 O O . MET A 1 99 ? 30.886 -6.516 -24.544 1.00 76.38 99 MET A O 1
ATOM 766 N N . GLY A 1 100 ? 28.832 -6.339 -23.672 1.00 70.94 100 GLY A N 1
ATOM 767 C CA . GLY A 1 100 ? 29.262 -6.455 -22.277 1.00 70.94 100 GLY A CA 1
ATOM 768 C C . GLY A 1 100 ? 30.019 -7.746 -21.962 1.00 70.94 100 GLY A C 1
ATOM 769 O O . GLY A 1 100 ? 30.959 -7.725 -21.173 1.00 70.94 100 GLY A O 1
ATOM 770 N N . ALA A 1 101 ? 29.642 -8.868 -22.584 1.00 66.94 101 ALA A N 1
ATOM 771 C CA . ALA A 1 101 ? 30.355 -10.132 -22.425 1.00 66.94 101 ALA A CA 1
ATOM 772 C C . ALA A 1 101 ? 31.734 -10.119 -23.104 1.00 66.94 101 ALA A C 1
ATOM 774 O O . ALA A 1 101 ? 32.654 -10.753 -22.593 1.00 66.94 101 ALA A O 1
ATOM 775 N N . LEU A 1 102 ? 31.874 -9.398 -24.220 1.00 69.62 102 LEU A N 1
ATOM 776 C CA . LEU A 1 102 ? 33.114 -9.290 -24.994 1.00 69.62 102 LEU A CA 1
ATOM 777 C C . LEU A 1 102 ? 34.125 -8.324 -24.379 1.00 69.62 102 LEU A C 1
ATOM 779 O O . LEU A 1 102 ? 35.328 -8.545 -24.469 1.00 69.62 102 LEU A O 1
ATOM 783 N N . TRP A 1 103 ? 33.647 -7.289 -23.693 1.00 70.81 103 TRP A N 1
ATOM 784 C CA . TRP A 1 103 ? 34.504 -6.370 -22.943 1.00 70.81 103 TRP A CA 1
ATOM 785 C C . TRP A 1 103 ? 35.088 -6.987 -21.662 1.00 70.81 103 TRP A C 1
ATOM 787 O O . TRP A 1 103 ? 35.947 -6.379 -21.019 1.00 70.81 103 TRP A O 1
ATOM 797 N N . MET A 1 104 ? 34.659 -8.196 -21.276 1.00 59.53 104 MET A N 1
ATOM 798 C CA . MET A 1 104 ? 35.240 -8.905 -20.138 1.00 59.53 104 MET A CA 1
ATOM 799 C C . MET A 1 104 ? 36.624 -9.455 -20.490 1.00 59.53 104 MET A C 1
ATOM 801 O O . MET A 1 104 ? 36.758 -10.477 -21.159 1.00 59.53 104 MET A O 1
ATOM 805 N N . ASN A 1 105 ? 37.666 -8.815 -19.963 1.00 51.94 105 ASN A N 1
ATOM 806 C CA . ASN A 1 105 ? 39.010 -9.376 -19.981 1.00 51.94 105 ASN A CA 1
ATOM 807 C C . ASN A 1 105 ? 39.189 -10.323 -18.775 1.00 51.94 105 ASN A C 1
ATOM 809 O O . ASN A 1 105 ? 39.157 -9.850 -17.637 1.00 51.94 105 ASN A O 1
ATOM 813 N N . PRO A 1 106 ? 39.434 -11.635 -18.969 1.00 46.56 106 PRO A N 1
ATOM 814 C CA . PRO A 1 106 ? 39.590 -12.585 -17.863 1.00 46.56 106 PRO A CA 1
ATOM 815 C C . PRO A 1 106 ? 40.774 -12.272 -16.927 1.00 46.56 106 PRO A C 1
ATOM 817 O O . PRO A 1 106 ? 40.838 -12.819 -15.826 1.00 46.56 106 PRO A O 1
ATOM 820 N N . LYS A 1 107 ? 41.696 -11.381 -17.324 1.00 41.72 107 LYS A N 1
ATOM 821 C CA . LYS A 1 107 ? 42.851 -10.958 -16.517 1.00 41.72 107 LYS A CA 1
ATOM 822 C C . LYS A 1 107 ? 42.618 -9.701 -15.661 1.00 41.72 107 LYS A C 1
ATOM 824 O O . LYS A 1 107 ? 43.475 -9.405 -14.836 1.00 41.72 107 LYS A O 1
ATOM 829 N N . ARG A 1 108 ? 41.495 -8.980 -15.807 1.00 46.16 108 ARG A N 1
ATOM 830 C CA . ARG A 1 108 ? 41.155 -7.791 -14.989 1.00 46.16 108 ARG A CA 1
ATOM 831 C C . ARG A 1 108 ? 39.866 -8.023 -14.199 1.00 46.16 108 ARG A C 1
ATOM 833 O O . ARG A 1 108 ? 38.768 -7.774 -14.689 1.00 46.16 108 ARG A O 1
ATOM 840 N N . LYS A 1 109 ? 40.011 -8.551 -12.978 1.00 44.72 109 LYS A N 1
ATOM 841 C CA . LYS A 1 109 ? 38.908 -8.911 -12.055 1.00 44.72 109 LYS A CA 1
ATOM 842 C C . LYS A 1 109 ? 38.264 -7.697 -11.362 1.00 44.72 109 LYS A C 1
ATOM 844 O O . LYS A 1 109 ? 37.254 -7.829 -10.683 1.00 44.72 109 LYS A O 1
ATOM 849 N N . ASP A 1 110 ? 38.850 -6.529 -11.557 1.00 45.66 110 ASP A N 1
ATOM 850 C CA . ASP A 1 110 ? 38.548 -5.231 -10.958 1.00 45.66 110 ASP A CA 1
ATOM 851 C C . ASP A 1 110 ? 37.356 -4.514 -11.632 1.00 45.66 110 ASP A C 1
ATOM 853 O O . ASP A 1 110 ? 36.788 -3.575 -11.078 1.00 45.66 110 ASP A O 1
ATOM 857 N N . LEU A 1 111 ? 36.877 -5.011 -12.779 1.00 50.75 111 LEU A N 1
ATOM 858 C CA . LEU A 1 111 ? 35.708 -4.481 -13.492 1.00 50.75 111 LEU A CA 1
ATOM 859 C C . LEU A 1 111 ? 34.417 -5.236 -13.129 1.00 50.75 111 LEU A C 1
ATOM 861 O O . LEU A 1 111 ? 33.774 -5.877 -13.961 1.00 50.75 111 LEU A O 1
ATOM 865 N N . ILE A 1 112 ? 34.010 -5.106 -11.864 1.00 48.91 112 ILE A N 1
ATOM 866 C CA . ILE A 1 112 ? 32.776 -5.675 -11.280 1.00 48.91 112 ILE A CA 1
ATOM 867 C C . ILE A 1 112 ? 31.499 -5.248 -12.044 1.00 48.91 112 ILE A C 1
ATOM 869 O O . ILE A 1 112 ? 30.488 -5.948 -12.007 1.00 48.91 112 ILE A O 1
ATOM 873 N N . VAL A 1 113 ? 31.545 -4.149 -12.808 1.00 49.38 113 VAL A N 1
ATOM 874 C CA . VAL A 1 113 ? 30.410 -3.604 -13.580 1.00 49.38 113 VAL A CA 1
ATOM 875 C C . VAL A 1 113 ? 29.865 -4.595 -14.623 1.00 49.38 113 VAL A C 1
ATOM 877 O O . VAL A 1 113 ? 28.649 -4.706 -14.780 1.00 49.38 113 VAL A O 1
ATOM 880 N N . PHE A 1 114 ? 30.722 -5.366 -15.303 1.00 53.00 114 PHE A N 1
ATOM 881 C CA . PHE A 1 114 ? 30.287 -6.232 -16.412 1.00 53.00 114 PHE A CA 1
ATOM 882 C C . PHE A 1 114 ? 29.706 -7.581 -15.972 1.00 53.00 114 PHE A C 1
ATOM 884 O O . PHE A 1 114 ? 28.897 -8.163 -16.699 1.00 53.00 114 PHE A O 1
ATOM 891 N N . PHE A 1 115 ? 30.021 -8.041 -14.755 1.00 49.91 115 PHE A N 1
ATOM 892 C CA . PHE A 1 115 ? 29.448 -9.268 -14.191 1.00 49.91 115 PHE A CA 1
ATOM 893 C C . PHE A 1 115 ? 27.920 -9.161 -14.025 1.00 49.91 115 PHE A C 1
ATOM 895 O O . PHE A 1 115 ? 27.195 -10.142 -14.201 1.00 49.91 115 PHE A O 1
ATOM 902 N N . PHE A 1 116 ? 27.406 -7.952 -13.771 1.00 53.81 116 PHE A N 1
ATOM 903 C CA . PHE A 1 116 ? 25.977 -7.711 -13.566 1.00 53.81 116 PHE A CA 1
ATOM 904 C C . PHE A 1 116 ? 25.168 -7.546 -14.859 1.00 53.81 116 PHE A C 1
ATOM 906 O O . PHE A 1 116 ? 23.969 -7.825 -14.840 1.00 53.81 116 PHE A O 1
ATOM 913 N N . VAL A 1 117 ? 25.789 -7.176 -15.988 1.00 59.38 117 VAL A N 1
ATOM 914 C CA . VAL A 1 117 ? 25.083 -6.906 -17.263 1.00 59.38 117 VAL A CA 1
ATOM 915 C C . VAL A 1 117 ? 24.309 -8.135 -17.762 1.00 59.38 117 VAL A C 1
ATOM 917 O O . VAL A 1 117 ? 23.202 -8.009 -18.292 1.00 59.38 117 VAL A O 1
ATOM 920 N N . LYS A 1 118 ? 24.828 -9.349 -17.524 1.00 59.75 118 LYS A N 1
ATOM 921 C CA . LYS A 1 118 ? 24.127 -10.605 -17.856 1.00 59.75 118 LYS A CA 1
ATOM 922 C C . LYS A 1 118 ? 22.812 -10.780 -17.084 1.00 59.75 118 LYS A C 1
ATOM 924 O O . LYS A 1 118 ? 21.866 -11.342 -17.630 1.00 59.75 118 LYS A O 1
ATOM 929 N N . ASN A 1 119 ? 22.734 -10.247 -15.864 1.00 68.81 119 ASN A N 1
ATOM 930 C CA . ASN A 1 119 ? 21.581 -10.372 -14.968 1.00 68.81 119 ASN A CA 1
ATOM 931 C C . ASN A 1 119 ? 20.619 -9.177 -15.044 1.00 68.81 119 ASN A C 1
ATOM 933 O O . ASN A 1 119 ? 19.577 -9.181 -14.389 1.00 68.81 119 ASN A O 1
ATOM 937 N N . TRP A 1 120 ? 20.936 -8.152 -15.836 1.00 75.94 120 TRP A N 1
ATOM 938 C CA . TRP A 1 120 ? 20.088 -6.972 -15.947 1.00 75.94 120 TRP A CA 1
ATOM 939 C C . TRP A 1 120 ? 18.766 -7.265 -16.640 1.00 75.94 120 TRP A C 1
ATOM 941 O O . TRP A 1 120 ? 18.710 -7.944 -17.670 1.00 75.94 120 TRP A O 1
ATOM 951 N N . LYS A 1 121 ? 17.696 -6.679 -16.101 1.00 81.38 121 LYS A N 1
ATOM 952 C CA . LYS A 1 121 ? 16.415 -6.554 -16.800 1.00 81.38 121 LYS A CA 1
ATOM 953 C C . LYS A 1 121 ? 16.546 -5.523 -17.922 1.00 81.38 121 LYS A C 1
ATOM 955 O O . LYS A 1 121 ? 17.382 -4.622 -17.867 1.00 81.38 121 LYS A O 1
ATOM 960 N N . ALA A 1 122 ? 15.674 -5.604 -18.925 1.00 74.44 122 ALA A N 1
ATOM 961 C CA . ALA A 1 122 ? 15.744 -4.715 -20.085 1.00 74.44 122 ALA A CA 1
ATOM 962 C C . ALA A 1 122 ? 15.617 -3.222 -19.735 1.00 74.44 122 ALA A C 1
ATOM 964 O O . ALA A 1 122 ? 16.194 -2.381 -20.414 1.00 74.44 122 ALA A O 1
ATOM 965 N N . THR A 1 123 ? 14.903 -2.886 -18.658 1.00 80.19 123 THR A N 1
ATOM 966 C CA . THR A 1 123 ? 14.785 -1.512 -18.150 1.00 80.19 123 THR A CA 1
ATOM 967 C C . THR A 1 123 ? 16.116 -0.963 -17.639 1.00 80.19 123 THR A C 1
ATOM 969 O O . THR A 1 123 ? 16.450 0.184 -17.922 1.00 80.19 123 THR A O 1
ATOM 972 N N . GLN A 1 124 ? 16.904 -1.790 -16.949 1.00 83.75 124 GLN A N 1
ATOM 973 C CA . GLN A 1 124 ? 18.243 -1.436 -16.469 1.00 83.75 124 GLN A CA 1
ATOM 974 C C . GLN A 1 124 ? 19.215 -1.297 -17.643 1.00 83.75 124 GLN A C 1
ATOM 976 O O . GLN A 1 124 ? 19.932 -0.308 -17.739 1.00 83.75 124 GLN A O 1
ATOM 981 N N . ALA A 1 125 ? 19.161 -2.229 -18.597 1.00 79.94 125 ALA A N 1
ATOM 982 C CA . ALA A 1 125 ? 19.954 -2.149 -19.818 1.00 79.94 125 ALA A CA 1
ATOM 983 C C . ALA A 1 125 ? 19.623 -0.906 -20.664 1.00 79.94 125 ALA A C 1
ATOM 985 O O . ALA A 1 125 ? 20.524 -0.254 -21.187 1.00 79.94 125 ALA A O 1
ATOM 986 N N . ARG A 1 126 ? 18.341 -0.527 -20.749 1.00 84.94 126 ARG A N 1
ATOM 987 C CA . ARG A 1 126 ? 17.900 0.714 -21.399 1.00 84.94 126 ARG A CA 1
ATOM 988 C C . ARG A 1 126 ? 18.446 1.950 -20.688 1.00 84.94 126 ARG A C 1
ATOM 990 O O . ARG A 1 126 ? 18.932 2.857 -21.354 1.00 84.94 126 ARG A O 1
ATOM 997 N N . GLN A 1 127 ? 18.350 2.002 -19.358 1.00 86.81 127 GLN A N 1
ATOM 998 C CA . GLN A 1 127 ? 18.877 3.119 -18.570 1.00 86.81 127 GLN A CA 1
ATOM 999 C C . GLN A 1 127 ? 20.393 3.261 -18.750 1.00 86.81 127 GLN A C 1
ATOM 1001 O O . GLN A 1 127 ? 20.887 4.376 -18.914 1.00 86.81 127 GLN A O 1
ATOM 1006 N N . PHE A 1 128 ? 21.110 2.141 -18.803 1.00 84.44 128 PHE A N 1
ATOM 1007 C CA . PHE A 1 128 ? 22.536 2.146 -19.075 1.00 84.44 128 PHE A CA 1
ATOM 1008 C C . PHE A 1 128 ? 22.860 2.640 -20.482 1.00 84.44 128 PHE A C 1
ATOM 1010 O O . PHE A 1 128 ? 23.611 3.599 -20.623 1.00 84.44 128 PHE A O 1
ATOM 1017 N N . LEU A 1 129 ? 22.252 2.053 -21.516 1.00 84.75 129 LEU A N 1
ATOM 1018 C CA . LEU A 1 129 ? 22.514 2.441 -22.902 1.00 84.75 129 LEU A CA 1
ATOM 1019 C C . LEU A 1 129 ? 22.217 3.924 -23.161 1.00 84.75 129 LEU A C 1
ATOM 1021 O O . LEU A 1 129 ? 22.956 4.561 -23.892 1.00 84.75 129 LEU A O 1
ATOM 1025 N N . LEU A 1 130 ? 21.147 4.471 -22.576 1.00 83.12 130 LEU A N 1
ATOM 1026 C CA . LEU A 1 130 ? 20.673 5.822 -22.894 1.00 83.12 130 LEU A CA 1
ATOM 1027 C C . LEU A 1 130 ? 21.240 6.943 -22.014 1.00 83.12 130 LEU A C 1
ATOM 1029 O O . LEU A 1 130 ? 21.058 8.111 -22.371 1.00 83.12 130 LEU A O 1
ATOM 1033 N N . TYR A 1 131 ? 21.810 6.624 -20.846 1.00 81.88 131 TYR A N 1
ATOM 1034 C CA . TYR A 1 131 ? 22.165 7.636 -19.842 1.00 81.88 131 TYR A CA 1
ATOM 1035 C C . TYR A 1 131 ? 23.516 7.371 -19.172 1.00 81.88 131 TYR A C 1
ATOM 1037 O O . TYR A 1 131 ? 24.441 8.160 -19.333 1.00 81.88 131 TYR A O 1
ATOM 1045 N N . SER A 1 132 ? 23.648 6.294 -18.391 1.00 79.69 132 SER A N 1
ATOM 1046 C CA . SER A 1 132 ? 24.841 6.101 -17.548 1.00 79.69 132 SER A CA 1
ATOM 1047 C C . SER A 1 132 ? 26.033 5.504 -18.301 1.00 79.69 132 SER A C 1
ATOM 1049 O O . SER A 1 132 ? 27.175 5.788 -17.948 1.00 79.69 132 SER A O 1
ATOM 1051 N N . GLY A 1 133 ? 25.794 4.731 -19.361 1.00 79.69 133 GLY A N 1
ATOM 1052 C CA . GLY A 1 133 ? 26.810 4.045 -20.159 1.00 79.69 133 GLY A CA 1
ATOM 1053 C C . GLY A 1 133 ? 27.882 4.966 -20.746 1.00 79.69 133 GLY A C 1
ATOM 1054 O O . GLY A 1 133 ? 29.056 4.688 -20.510 1.00 79.69 133 GLY A O 1
ATOM 1055 N N . PRO A 1 134 ? 27.537 6.081 -21.424 1.00 81.25 134 PRO A N 1
ATOM 1056 C CA . PRO A 1 134 ? 28.531 7.024 -21.950 1.00 81.25 134 PRO A CA 1
ATOM 1057 C C . PRO A 1 134 ? 29.491 7.551 -20.876 1.00 81.25 134 PRO A C 1
ATOM 1059 O O . PRO A 1 134 ? 30.690 7.660 -21.094 1.00 81.25 134 PRO A O 1
ATOM 1062 N N . ILE A 1 135 ? 28.989 7.813 -19.670 1.00 78.88 135 ILE A N 1
ATOM 1063 C CA . ILE A 1 135 ? 29.804 8.355 -18.575 1.00 78.88 135 ILE A CA 1
ATOM 1064 C C . ILE A 1 135 ? 30.684 7.260 -17.966 1.00 78.88 135 ILE A C 1
ATOM 1066 O O . ILE A 1 135 ? 31.880 7.457 -17.751 1.00 78.88 135 ILE A O 1
ATOM 1070 N N . VAL A 1 136 ? 30.088 6.099 -17.685 1.00 76.31 136 VAL A N 1
ATOM 1071 C CA . VAL A 1 136 ? 30.759 4.985 -17.007 1.00 76.31 136 VAL A CA 1
ATOM 1072 C C . VAL A 1 136 ? 31.839 4.373 -17.899 1.00 76.31 136 VAL A C 1
ATOM 1074 O O . VAL A 1 136 ? 32.939 4.098 -17.428 1.00 76.31 136 VAL A O 1
ATOM 1077 N N . LEU A 1 137 ? 31.553 4.184 -19.189 1.00 74.50 137 LEU A N 1
ATOM 1078 C CA . LEU A 1 137 ? 32.443 3.468 -20.100 1.00 74.50 137 LEU A CA 1
ATOM 1079 C C . LEU A 1 137 ? 33.634 4.303 -20.585 1.00 74.50 137 LEU A C 1
ATOM 1081 O O . LEU A 1 137 ? 34.655 3.709 -20.925 1.00 74.50 137 LEU A O 1
ATOM 1085 N N . LYS A 1 138 ? 33.560 5.643 -20.534 1.00 74.81 138 LYS A N 1
ATOM 1086 C CA . LYS A 1 138 ? 34.627 6.553 -21.003 1.00 74.81 138 LYS A CA 1
ATOM 1087 C C . LYS A 1 138 ? 35.984 6.307 -20.342 1.00 74.81 138 LYS A C 1
ATOM 1089 O O . LYS A 1 138 ? 37.019 6.514 -20.958 1.00 74.81 138 LYS A O 1
ATOM 1094 N N . LYS A 1 139 ? 35.988 5.892 -19.072 1.00 71.81 139 LYS A N 1
ATOM 1095 C CA . LYS A 1 139 ? 37.218 5.616 -18.304 1.00 71.81 139 LYS A CA 1
ATOM 1096 C C . LYS A 1 139 ? 37.562 4.125 -18.226 1.00 71.81 139 LYS A C 1
ATOM 1098 O O . LYS A 1 139 ? 38.513 3.760 -17.542 1.00 71.81 139 LYS A O 1
ATOM 1103 N N . ILE A 1 140 ? 36.760 3.268 -18.859 1.00 72.19 140 ILE A N 1
ATOM 1104 C CA . ILE A 1 140 ? 36.834 1.806 -18.732 1.00 72.19 140 ILE A CA 1
ATOM 1105 C C . ILE A 1 140 ? 37.253 1.151 -20.049 1.00 72.19 140 ILE A C 1
ATOM 1107 O O . ILE A 1 140 ? 38.114 0.269 -20.042 1.00 72.19 140 ILE A O 1
ATOM 1111 N N . LEU A 1 141 ? 36.618 1.542 -21.156 1.00 72.25 141 LEU A N 1
ATOM 1112 C CA . LEU A 1 141 ? 36.899 1.005 -22.484 1.00 72.25 141 LEU A CA 1
ATOM 1113 C C . LEU A 1 141 ? 38.048 1.774 -23.140 1.00 72.25 141 LEU A C 1
ATOM 1115 O O . LEU A 1 141 ? 38.309 2.925 -22.797 1.00 72.25 141 LEU A O 1
ATOM 1119 N N . ASN A 1 142 ? 38.734 1.126 -24.084 1.00 76.00 142 ASN A N 1
ATOM 1120 C CA . ASN A 1 142 ? 39.620 1.857 -24.985 1.00 76.00 142 ASN A CA 1
ATOM 1121 C C . ASN A 1 142 ? 38.783 2.771 -25.903 1.00 76.00 142 ASN A C 1
ATOM 1123 O O . ASN A 1 142 ? 37.560 2.631 -25.995 1.00 76.00 142 ASN A O 1
ATOM 1127 N N . GLU A 1 143 ? 39.458 3.691 -26.580 1.00 76.56 143 GLU A N 1
ATOM 1128 C CA . GLU A 1 143 ? 38.819 4.693 -27.432 1.00 76.56 143 GLU A CA 1
ATOM 1129 C C . GLU A 1 143 ? 37.951 4.058 -28.530 1.00 76.56 143 GLU A C 1
ATOM 1131 O O . GLU A 1 143 ? 36.765 4.359 -28.611 1.00 76.56 143 GLU A O 1
ATOM 1136 N N . GLU A 1 144 ? 38.471 3.066 -29.259 1.00 79.94 144 GLU A N 1
ATOM 1137 C CA . GLU A 1 144 ? 37.751 2.394 -30.352 1.00 79.94 144 GLU A CA 1
ATOM 1138 C C . GLU A 1 144 ? 36.447 1.700 -29.900 1.00 79.94 144 GLU A C 1
ATOM 1140 O O . GLU A 1 144 ? 35.396 1.859 -30.525 1.00 79.94 144 GLU A O 1
ATOM 1145 N N . TYR A 1 145 ? 36.464 0.949 -28.788 1.00 80.31 145 TYR A N 1
ATOM 1146 C CA . TYR A 1 145 ? 35.260 0.296 -28.255 1.00 80.31 145 TYR A CA 1
ATOM 1147 C C . TYR A 1 145 ? 34.286 1.307 -27.636 1.00 80.31 145 TYR A C 1
ATOM 1149 O O . TYR A 1 145 ? 33.070 1.085 -27.665 1.00 80.31 145 TYR A O 1
ATOM 1157 N N . TYR A 1 146 ? 34.801 2.400 -27.065 1.00 79.38 146 TYR A N 1
ATOM 1158 C CA . TYR A 1 146 ? 33.989 3.467 -26.490 1.00 79.38 146 TYR A CA 1
ATOM 1159 C C . TYR A 1 146 ? 33.254 4.264 -27.573 1.00 79.38 146 TYR A C 1
ATOM 1161 O O . TYR A 1 146 ? 32.035 4.411 -27.487 1.00 79.38 146 TYR A O 1
ATOM 1169 N N . GLU A 1 147 ? 33.950 4.703 -28.621 1.00 82.94 147 GLU A N 1
ATOM 1170 C CA . GLU A 1 147 ? 33.352 5.379 -29.778 1.00 82.94 147 GLU A CA 1
ATOM 1171 C C . GLU A 1 147 ? 32.304 4.499 -30.455 1.00 82.94 147 GLU A C 1
ATOM 1173 O O . GLU A 1 147 ? 31.187 4.939 -30.737 1.00 82.94 147 GLU A O 1
ATOM 1178 N N . HIS A 1 148 ? 32.615 3.215 -30.622 1.00 84.50 148 HIS A N 1
ATOM 1179 C CA . HIS A 1 148 ? 31.665 2.254 -31.153 1.00 84.50 148 HIS A CA 1
ATOM 1180 C C . HIS A 1 148 ? 30.415 2.112 -30.268 1.00 84.50 148 HIS A C 1
ATOM 1182 O O . HIS A 1 148 ? 29.295 2.046 -30.770 1.00 84.50 148 HIS A O 1
ATOM 1188 N N . PHE A 1 149 ? 30.558 2.094 -28.938 1.00 85.75 149 PHE A N 1
ATOM 1189 C CA . PHE A 1 149 ? 29.404 2.127 -28.034 1.00 85.75 149 PHE A CA 1
ATOM 1190 C C . PHE A 1 149 ? 28.593 3.428 -28.169 1.00 85.75 149 PHE A C 1
ATOM 1192 O O . PHE A 1 149 ? 27.358 3.382 -28.132 1.00 85.75 149 PHE A O 1
ATOM 1199 N N . LEU A 1 150 ? 29.255 4.574 -28.358 1.00 85.94 150 LEU A N 1
ATOM 1200 C CA . LEU A 1 150 ? 28.581 5.861 -28.534 1.00 85.94 150 LEU A CA 1
ATOM 1201 C C . LEU A 1 150 ? 27.712 5.902 -29.793 1.00 85.94 150 LEU A C 1
ATOM 1203 O O . LEU A 1 150 ? 26.607 6.436 -29.708 1.00 85.94 150 LEU A O 1
ATOM 1207 N N . LEU A 1 151 ? 28.134 5.284 -30.904 1.00 82.12 151 LEU A N 1
ATOM 1208 C CA . LEU A 1 151 ? 27.304 5.171 -32.114 1.00 82.12 151 LEU A CA 1
ATOM 1209 C C . LEU A 1 151 ? 25.925 4.572 -31.796 1.00 82.12 151 LEU A C 1
ATOM 1211 O O . LEU A 1 151 ? 24.895 5.122 -32.184 1.00 82.12 151 LEU A O 1
ATOM 1215 N N . LEU A 1 152 ? 25.891 3.483 -31.020 1.00 85.75 152 LEU A N 1
ATOM 1216 C CA . LEU A 1 152 ? 24.640 2.851 -30.598 1.00 85.75 152 LEU A CA 1
ATOM 1217 C C . LEU A 1 152 ? 23.877 3.704 -29.577 1.00 85.75 152 LEU A C 1
ATOM 1219 O O . LEU A 1 152 ? 22.665 3.876 -29.694 1.00 85.75 152 LEU A O 1
ATOM 1223 N N . SER A 1 153 ? 24.570 4.228 -28.564 1.00 86.25 153 SER A N 1
ATOM 1224 C CA . SER A 1 153 ? 23.963 5.036 -27.500 1.00 86.25 153 SER A CA 1
ATOM 1225 C C . SER A 1 153 ? 23.256 6.270 -28.063 1.00 86.25 153 SER A C 1
ATOM 1227 O O . SER A 1 153 ? 22.093 6.524 -27.741 1.00 86.25 153 SER A O 1
ATOM 1229 N N . VAL A 1 154 ? 23.942 7.031 -28.918 1.00 83.06 154 VAL A N 1
ATOM 1230 C CA . VAL A 1 154 ? 23.432 8.279 -29.498 1.00 83.06 154 VAL A CA 1
ATOM 1231 C C . VAL A 1 154 ? 22.310 7.994 -30.493 1.00 83.06 154 VAL A C 1
ATOM 1233 O O . VAL A 1 154 ? 21.247 8.606 -30.384 1.00 83.06 154 VAL A O 1
ATOM 1236 N N . ALA A 1 155 ? 22.469 7.013 -31.386 1.00 79.62 155 ALA A N 1
ATOM 1237 C CA . ALA A 1 155 ? 21.415 6.667 -32.337 1.00 79.62 155 ALA A CA 1
ATOM 1238 C C . ALA A 1 155 ? 20.118 6.238 -31.635 1.00 79.62 155 ALA A C 1
ATOM 1240 O O . ALA A 1 155 ? 19.032 6.732 -31.938 1.00 79.62 155 ALA A O 1
ATOM 1241 N N . ILE A 1 156 ? 20.214 5.365 -30.628 1.00 83.88 156 ILE A N 1
ATOM 1242 C CA . ILE A 1 156 ? 19.036 4.891 -29.892 1.00 83.88 156 ILE A CA 1
ATOM 1243 C C . ILE A 1 156 ? 18.442 5.999 -29.012 1.00 83.88 156 ILE A C 1
ATOM 1245 O O . ILE A 1 156 ? 17.227 6.015 -28.796 1.00 83.88 156 ILE A O 1
ATOM 1249 N N . ARG A 1 157 ? 19.251 6.956 -28.539 1.00 83.25 157 ARG A N 1
ATOM 1250 C CA . ARG A 1 157 ? 18.775 8.158 -27.838 1.00 83.25 157 ARG A CA 1
ATOM 1251 C C . ARG A 1 157 ? 17.932 9.042 -28.746 1.00 83.25 157 ARG A C 1
ATOM 1253 O O . ARG A 1 157 ? 16.852 9.445 -28.317 1.00 83.25 157 ARG A O 1
ATOM 1260 N N . ILE A 1 158 ? 18.399 9.302 -29.967 1.00 74.56 158 ILE A N 1
ATOM 1261 C CA . ILE A 1 158 ? 17.662 10.067 -30.979 1.00 74.56 158 ILE A CA 1
ATOM 1262 C C . ILE A 1 158 ? 16.312 9.397 -31.245 1.00 74.56 158 ILE A C 1
ATOM 1264 O O . ILE A 1 158 ? 15.269 10.009 -31.029 1.00 74.56 158 ILE A O 1
ATOM 1268 N N . LEU A 1 159 ? 16.328 8.101 -31.568 1.00 78.38 159 LEU A N 1
ATOM 1269 C CA . LEU A 1 159 ? 15.122 7.327 -31.890 1.00 78.38 159 LEU A CA 1
ATOM 1270 C C . LEU A 1 159 ? 14.161 7.145 -30.699 1.00 78.38 159 LEU A C 1
ATOM 1272 O O . LEU A 1 159 ? 12.989 6.829 -30.888 1.00 78.38 159 LEU A O 1
ATOM 1276 N N . SER A 1 160 ? 14.640 7.325 -29.464 1.00 79.81 160 SER A N 1
ATOM 1277 C CA . SER A 1 160 ? 13.821 7.232 -28.244 1.00 79.81 160 SER A CA 1
ATOM 1278 C C . SER A 1 160 ? 13.307 8.587 -27.746 1.00 79.81 160 SER A C 1
ATOM 1280 O O . SER A 1 160 ? 12.483 8.620 -26.827 1.00 79.81 160 SER A O 1
ATOM 1282 N N . CYS A 1 161 ? 13.812 9.700 -28.281 1.00 78.12 161 CYS A N 1
ATOM 1283 C CA . CYS A 1 161 ? 13.456 11.046 -27.851 1.00 78.12 161 CYS A CA 1
ATOM 1284 C C . CYS A 1 161 ? 12.296 11.577 -28.692 1.00 78.12 161 CYS A C 1
ATOM 1286 O O . CYS A 1 161 ? 12.414 11.697 -29.906 1.00 78.12 161 CYS A O 1
ATOM 1288 N N . LYS A 1 162 ? 11.195 11.968 -28.039 1.00 71.88 162 LYS A N 1
ATOM 1289 C CA . LYS A 1 162 ? 10.000 12.489 -28.726 1.00 71.88 162 LYS A CA 1
ATOM 1290 C C . LYS A 1 162 ? 10.265 13.738 -29.568 1.00 71.88 162 LYS A C 1
ATOM 1292 O O . LYS A 1 162 ? 9.524 13.967 -30.509 1.00 71.88 162 LYS A O 1
ATOM 1297 N N . VAL A 1 163 ? 11.277 14.528 -29.211 1.00 72.75 163 VAL A N 1
ATOM 1298 C CA . VAL A 1 163 ? 11.640 15.754 -29.932 1.00 72.75 163 VAL A CA 1
ATOM 1299 C C . VAL A 1 163 ? 12.505 15.419 -31.145 1.00 72.75 163 VAL A C 1
ATOM 1301 O O . VAL A 1 163 ? 12.173 15.802 -32.256 1.00 72.75 163 VAL A O 1
ATOM 1304 N N . PHE A 1 164 ? 13.582 14.649 -30.959 1.00 59.88 164 PHE A N 1
ATOM 1305 C CA . PHE A 1 164 ? 14.525 14.359 -32.047 1.00 59.88 164 PHE A CA 1
ATOM 1306 C C . PHE A 1 164 ? 13.962 13.408 -33.103 1.00 59.88 164 PHE A C 1
ATOM 1308 O O . PHE A 1 164 ? 14.340 13.500 -34.261 1.00 59.88 164 PHE A O 1
ATOM 1315 N N . VAL A 1 165 ? 13.034 12.521 -32.739 1.00 66.69 165 VAL A N 1
ATOM 1316 C CA . VAL A 1 165 ? 12.395 11.609 -33.703 1.00 66.69 165 VAL A CA 1
ATOM 1317 C C . VAL A 1 165 ? 11.404 12.314 -34.641 1.00 66.69 165 VAL A C 1
ATOM 1319 O O . VAL A 1 165 ? 10.869 11.679 -35.539 1.00 66.69 165 VAL A O 1
ATOM 1322 N N . GLN A 1 166 ? 11.106 13.597 -34.418 1.00 64.50 166 GLN A N 1
ATOM 1323 C CA . GLN A 1 166 ? 10.253 14.396 -35.308 1.00 64.50 166 GLN A CA 1
ATOM 1324 C C . GLN A 1 166 ? 11.050 15.113 -36.405 1.00 64.50 166 GLN A C 1
ATOM 1326 O O . GLN A 1 166 ? 10.446 15.702 -37.295 1.00 64.50 166 GLN A O 1
ATOM 1331 N N . ASP A 1 167 ? 12.381 15.083 -36.331 1.00 69.88 167 ASP A N 1
ATOM 1332 C CA . ASP A 1 167 ? 13.283 15.733 -37.276 1.00 69.88 167 ASP A CA 1
ATOM 1333 C C . ASP A 1 167 ? 13.930 14.676 -38.180 1.00 69.88 167 ASP A C 1
ATOM 1335 O O . ASP A 1 167 ? 14.723 13.849 -37.717 1.00 69.88 167 ASP A O 1
ATOM 1339 N N . ASP A 1 168 ? 13.601 14.716 -39.472 1.00 70.94 168 ASP A N 1
ATOM 1340 C CA . ASP A 1 168 ? 14.109 13.774 -40.475 1.00 70.94 168 ASP A CA 1
ATOM 1341 C C . ASP A 1 168 ? 15.640 13.778 -40.540 1.00 70.94 168 ASP A C 1
ATOM 1343 O O . ASP A 1 168 ? 16.258 12.722 -40.678 1.00 70.94 168 ASP A O 1
ATOM 1347 N N . THR A 1 169 ? 16.280 14.931 -40.319 1.00 73.88 169 THR A N 1
ATOM 1348 C CA . THR A 1 169 ? 17.744 14.995 -40.291 1.00 73.88 169 THR A CA 1
ATOM 1349 C C . THR A 1 169 ? 18.297 14.192 -39.119 1.00 73.88 169 THR A C 1
ATOM 1351 O O . THR A 1 169 ? 19.260 13.444 -39.277 1.00 73.88 169 THR A O 1
ATOM 1354 N N . CYS A 1 170 ? 17.681 14.273 -37.939 1.00 59.06 170 CYS A N 1
ATOM 1355 C CA . CYS A 1 170 ? 18.085 13.483 -36.780 1.00 59.06 170 CYS A CA 1
ATOM 1356 C C . CYS A 1 170 ? 17.895 11.977 -37.034 1.00 59.06 170 CYS A C 1
ATOM 1358 O O . CYS A 1 170 ? 18.742 11.176 -36.627 1.00 59.06 170 CYS A O 1
ATOM 1360 N N . ILE A 1 171 ? 16.827 11.585 -37.735 1.00 66.31 171 ILE A N 1
ATOM 1361 C CA . ILE A 1 171 ? 16.587 10.191 -38.135 1.00 66.31 171 ILE A CA 1
ATOM 1362 C C . ILE A 1 171 ? 17.691 9.698 -39.081 1.00 66.31 171 ILE A C 1
ATOM 1364 O O . ILE A 1 171 ? 18.246 8.625 -38.839 1.00 66.31 171 ILE A O 1
ATOM 1368 N N . ASP A 1 172 ? 18.072 10.490 -40.084 1.00 70.50 172 ASP A N 1
ATOM 1369 C CA . ASP A 1 172 ? 19.148 10.149 -41.026 1.00 70.50 172 ASP A CA 1
ATOM 1370 C C . ASP A 1 172 ? 20.504 9.990 -40.323 1.00 70.50 172 ASP A C 1
ATOM 1372 O O . ASP A 1 172 ? 21.277 9.067 -40.611 1.00 70.50 172 ASP A O 1
ATOM 1376 N N . HIS A 1 173 ? 20.786 10.848 -39.337 1.00 70.50 173 HIS A N 1
ATOM 1377 C CA . HIS A 1 173 ? 21.976 10.718 -38.497 1.00 70.50 173 HIS A CA 1
ATOM 1378 C C . HIS A 1 173 ? 21.941 9.424 -37.673 1.00 70.50 173 HIS A C 1
ATOM 1380 O O . HIS A 1 173 ? 22.949 8.717 -37.600 1.00 70.50 173 HIS A O 1
ATOM 1386 N N . ALA A 1 174 ? 20.796 9.082 -37.075 1.00 69.19 174 ALA A N 1
ATOM 1387 C CA . ALA A 1 174 ? 20.644 7.840 -36.323 1.00 69.19 174 ALA A CA 1
ATOM 1388 C C . ALA A 1 174 ? 20.796 6.598 -37.220 1.00 69.19 174 ALA A C 1
ATOM 1390 O O . ALA A 1 174 ? 21.474 5.650 -36.821 1.00 69.19 174 ALA A O 1
ATOM 1391 N N . ASP A 1 175 ? 20.236 6.604 -38.434 1.00 76.44 175 ASP A N 1
ATOM 1392 C CA . ASP A 1 175 ? 20.408 5.523 -39.415 1.00 76.44 175 ASP A CA 1
ATOM 1393 C C . ASP A 1 175 ? 21.879 5.374 -39.825 1.00 76.44 175 ASP A C 1
ATOM 1395 O O . ASP A 1 175 ? 22.427 4.271 -39.796 1.00 76.44 175 ASP A O 1
ATOM 1399 N N . THR A 1 176 ? 22.561 6.487 -40.105 1.00 79.00 176 THR A N 1
ATOM 1400 C CA . THR A 1 176 ? 23.992 6.498 -40.447 1.00 79.00 176 THR A CA 1
ATOM 1401 C C . THR A 1 176 ? 24.846 5.918 -39.318 1.00 79.00 176 THR A C 1
ATOM 1403 O O . THR A 1 176 ? 25.699 5.058 -39.558 1.00 79.00 176 THR A O 1
ATOM 1406 N N . MET A 1 177 ? 24.594 6.330 -38.071 1.00 76.00 177 MET A N 1
ATOM 1407 C CA . MET A 1 177 ? 25.292 5.801 -36.895 1.00 76.00 177 MET A CA 1
ATOM 1408 C C . MET A 1 177 ? 25.028 4.309 -36.693 1.00 76.00 177 MET A C 1
ATOM 1410 O O . MET A 1 177 ? 25.966 3.568 -36.407 1.00 76.00 177 MET A O 1
ATOM 1414 N N . LEU A 1 178 ? 23.783 3.850 -36.868 1.00 80.75 178 LEU A N 1
ATOM 1415 C CA . LEU A 1 178 ? 23.454 2.429 -36.772 1.00 80.75 178 LEU A CA 1
ATOM 1416 C C . LEU A 1 178 ? 24.145 1.635 -37.877 1.00 80.75 178 LEU A C 1
ATOM 1418 O O . LEU A 1 178 ? 24.771 0.629 -37.576 1.00 80.75 178 LEU A O 1
ATOM 1422 N N . ARG A 1 179 ? 24.130 2.084 -39.135 1.00 78.62 179 ARG A N 1
ATOM 1423 C CA . ARG A 1 179 ? 24.851 1.399 -40.222 1.00 78.62 179 ARG A CA 1
ATOM 1424 C C . ARG A 1 179 ? 26.343 1.286 -39.939 1.00 78.62 179 ARG A C 1
ATOM 1426 O O . ARG A 1 179 ? 26.906 0.212 -40.131 1.00 78.62 179 ARG A O 1
ATOM 1433 N N . LYS A 1 180 ? 26.958 2.360 -39.441 1.00 79.94 180 LYS A N 1
ATOM 1434 C CA . LYS A 1 180 ? 28.377 2.376 -39.079 1.00 79.94 180 LYS A CA 1
ATOM 1435 C C . LYS A 1 180 ? 28.686 1.456 -37.897 1.00 79.94 180 LYS A C 1
ATOM 1437 O O . LYS A 1 180 ? 29.604 0.653 -37.995 1.00 79.94 180 LYS A O 1
ATOM 1442 N N . PHE A 1 181 ? 27.892 1.520 -36.822 1.00 83.69 181 PHE A N 1
ATOM 1443 C CA . PHE A 1 181 ? 27.993 0.604 -35.676 1.00 83.69 181 PHE A CA 1
ATOM 1444 C C . PHE A 1 181 ? 27.991 -0.842 -36.152 1.00 83.69 181 PHE A C 1
ATOM 1446 O O . PHE A 1 181 ? 28.783 -1.681 -35.752 1.00 83.69 181 PHE A O 1
ATOM 1453 N N . VAL A 1 182 ? 27.066 -1.128 -37.046 1.00 79.94 182 VAL A N 1
ATOM 1454 C CA . VAL A 1 182 ? 26.889 -2.459 -37.558 1.00 79.94 182 VAL A CA 1
ATOM 1455 C C . VAL A 1 182 ? 28.100 -2.896 -38.389 1.00 79.94 182 VAL A C 1
ATOM 1457 O O . VAL A 1 182 ? 28.645 -3.956 -38.114 1.00 79.94 182 VAL A O 1
ATOM 1460 N N . GLU A 1 183 ? 28.552 -2.067 -39.333 1.00 82.12 183 GLU A N 1
ATOM 1461 C CA . GLU A 1 183 ? 29.713 -2.338 -40.191 1.00 82.12 183 GLU A CA 1
ATOM 1462 C C . GLU A 1 183 ? 31.022 -2.535 -39.405 1.00 82.12 183 GLU A C 1
ATOM 1464 O O . GLU A 1 183 ? 31.864 -3.356 -39.779 1.00 82.12 183 GLU A O 1
ATOM 1469 N N . ASP A 1 184 ? 31.206 -1.773 -38.327 1.00 81.50 184 ASP A N 1
ATOM 1470 C CA . ASP A 1 184 ? 32.420 -1.797 -37.512 1.00 81.50 184 ASP A CA 1
ATOM 1471 C C . ASP A 1 184 ? 32.401 -2.933 -36.469 1.00 81.50 184 ASP A C 1
ATOM 1473 O O . ASP A 1 184 ? 33.465 -3.368 -36.015 1.00 81.50 184 ASP A O 1
ATOM 1477 N N . TYR A 1 185 ? 31.226 -3.495 -36.155 1.00 78.00 185 TYR A N 1
ATOM 1478 C CA . TYR A 1 185 ? 31.064 -4.564 -35.164 1.00 78.00 185 TYR A CA 1
ATOM 1479 C C . TYR A 1 185 ? 32.004 -5.762 -35.402 1.00 78.00 185 TYR A C 1
ATOM 1481 O O . TYR A 1 185 ? 32.709 -6.164 -34.475 1.00 78.00 185 TYR A O 1
ATOM 1489 N N . PRO A 1 186 ? 32.113 -6.339 -36.613 1.00 73.88 186 PRO A N 1
ATOM 1490 C CA . PRO A 1 186 ? 32.943 -7.524 -36.835 1.00 73.88 186 PRO A CA 1
ATOM 1491 C C . PRO A 1 186 ? 34.438 -7.202 -36.833 1.00 73.88 186 PRO A C 1
ATOM 1493 O O . PRO A 1 186 ? 35.243 -8.070 -36.497 1.00 73.88 186 PRO A O 1
ATOM 1496 N N . LYS A 1 187 ? 34.809 -5.957 -37.166 1.00 80.31 187 LYS A N 1
ATOM 1497 C CA . LYS A 1 187 ? 36.196 -5.472 -37.114 1.00 80.31 187 LYS A CA 1
ATOM 1498 C C . LYS A 1 187 ? 36.687 -5.409 -35.664 1.00 80.31 187 LYS A C 1
ATOM 1500 O O . LYS A 1 187 ? 37.823 -5.778 -35.391 1.00 80.31 187 LYS A O 1
ATOM 1505 N N . LEU A 1 188 ? 35.813 -4.987 -34.748 1.00 74.12 188 LEU A N 1
ATOM 1506 C CA . LEU A 1 188 ? 36.128 -4.807 -33.330 1.00 74.12 188 LEU A CA 1
ATOM 1507 C C . LEU A 1 188 ? 35.939 -6.080 -32.497 1.00 74.12 188 LEU A C 1
ATOM 1509 O O . LEU A 1 188 ? 36.736 -6.363 -31.609 1.00 74.12 188 LEU A O 1
ATOM 1513 N N . TYR A 1 189 ? 34.893 -6.860 -32.767 1.00 73.06 189 TYR A N 1
ATOM 1514 C CA . TYR A 1 189 ? 34.493 -7.992 -31.920 1.00 73.06 189 TYR A CA 1
ATOM 1515 C C . TYR A 1 189 ? 34.713 -9.369 -32.563 1.00 73.06 189 TYR A C 1
ATOM 1517 O O . TYR A 1 189 ? 34.549 -10.391 -31.895 1.00 73.06 189 TYR A O 1
ATOM 1525 N N . GLY A 1 190 ? 35.102 -9.408 -33.841 1.00 65.88 190 GLY A N 1
ATOM 1526 C CA . GLY A 1 190 ? 35.268 -10.625 -34.630 1.00 65.88 190 GLY A CA 1
ATOM 1527 C C . GLY A 1 190 ? 33.976 -11.088 -35.315 1.00 65.88 190 GLY A C 1
ATOM 1528 O O . GLY A 1 190 ? 32.875 -10.977 -34.775 1.00 65.88 190 GLY A O 1
ATOM 1529 N N . ALA A 1 191 ? 34.116 -11.670 -36.510 1.00 56.66 191 ALA A N 1
ATOM 1530 C CA . ALA A 1 191 ? 32.999 -12.159 -37.331 1.00 56.66 191 ALA A CA 1
ATOM 1531 C C . ALA A 1 191 ? 32.203 -13.316 -36.688 1.00 56.66 191 ALA A C 1
ATOM 1533 O O . ALA A 1 191 ? 31.068 -13.585 -37.071 1.00 56.66 191 ALA A O 1
ATOM 1534 N N . GLU A 1 192 ? 32.773 -13.989 -35.686 1.00 50.03 192 GLU A N 1
ATOM 1535 C CA . GLU A 1 192 ? 32.159 -15.141 -35.013 1.00 50.03 192 GLU A CA 1
ATOM 1536 C C . GLU A 1 192 ? 31.147 -14.747 -33.915 1.00 50.03 192 GLU A C 1
ATOM 1538 O O . GLU A 1 192 ? 30.435 -15.612 -33.403 1.00 50.03 192 GLU A O 1
ATOM 1543 N N . VAL A 1 193 ? 31.068 -13.459 -33.544 1.00 49.00 193 VAL A N 1
ATOM 1544 C CA . VAL A 1 193 ? 30.207 -12.953 -32.449 1.00 49.00 193 VAL A CA 1
ATOM 1545 C C . VAL A 1 193 ? 29.099 -12.024 -32.946 1.00 49.00 193 VAL A C 1
ATOM 1547 O O . VAL A 1 193 ? 28.489 -11.280 -32.178 1.00 49.00 193 VAL A O 1
ATOM 1550 N N . VAL A 1 194 ? 28.811 -12.068 -34.243 1.00 44.59 194 VAL A N 1
ATOM 1551 C CA . VAL A 1 194 ? 27.767 -11.247 -34.851 1.00 44.59 194 VAL A CA 1
ATOM 1552 C C . VAL A 1 194 ? 26.426 -11.543 -34.173 1.00 44.59 194 VAL A C 1
ATOM 1554 O O . VAL A 1 194 ? 25.920 -12.666 -34.172 1.00 44.59 194 VAL A O 1
ATOM 1557 N N . ILE A 1 195 ? 25.885 -10.505 -33.538 1.00 45.91 195 ILE A N 1
ATOM 1558 C CA . ILE A 1 195 ? 24.555 -10.495 -32.938 1.00 45.91 195 ILE A CA 1
ATOM 1559 C C . ILE A 1 195 ? 23.550 -10.824 -34.038 1.00 45.91 195 ILE A C 1
ATOM 1561 O O . ILE A 1 195 ? 23.656 -10.290 -35.143 1.00 45.91 195 ILE A O 1
ATOM 1565 N N . ASP A 1 196 ? 22.557 -11.658 -33.718 1.00 44.56 196 ASP A N 1
ATOM 1566 C CA . ASP A 1 196 ? 21.363 -11.844 -34.539 1.00 44.56 196 ASP A CA 1
ATOM 1567 C C . ASP A 1 196 ? 20.879 -10.472 -35.054 1.00 44.56 196 ASP A C 1
ATOM 1569 O O . ASP A 1 196 ? 20.265 -9.712 -34.299 1.00 44.56 196 ASP A O 1
ATOM 1573 N N . HIS A 1 197 ? 21.116 -10.221 -36.351 1.00 46.69 197 HIS A N 1
ATOM 1574 C CA . HIS A 1 197 ? 20.665 -9.101 -37.198 1.00 46.69 197 HIS A CA 1
ATOM 1575 C C . HIS A 1 197 ? 21.584 -7.893 -37.468 1.00 46.69 197 HIS A C 1
ATOM 1577 O O . HIS A 1 197 ? 21.028 -6.844 -37.785 1.00 46.69 197 HIS A O 1
ATOM 1583 N N . LEU A 1 198 ? 22.923 -7.967 -37.434 1.00 35.91 198 LEU A N 1
ATOM 1584 C CA . LEU A 1 198 ? 23.749 -6.800 -37.815 1.00 35.91 198 LEU A CA 1
ATOM 1585 C C . LEU A 1 198 ? 25.067 -7.137 -38.579 1.00 35.91 198 LEU A C 1
ATOM 1587 O O . LEU A 1 198 ? 25.973 -7.773 -38.064 1.00 35.91 198 LEU A O 1
ATOM 1591 N N . SER A 1 199 ? 25.161 -6.614 -39.804 1.00 37.28 199 SER A N 1
ATOM 1592 C CA . SER A 1 199 ? 26.211 -6.602 -40.844 1.00 37.28 199 SER A CA 1
ATOM 1593 C C . SER A 1 199 ? 27.771 -6.622 -40.564 1.00 37.28 199 SER A C 1
ATOM 1595 O O . SER A 1 199 ? 28.298 -5.573 -40.266 1.00 37.28 199 SER A O 1
ATOM 1597 N N . GLY A 1 200 ? 28.610 -7.608 -40.990 1.00 33.78 200 GLY A N 1
ATOM 1598 C CA . GLY A 1 200 ? 29.890 -7.389 -41.779 1.00 33.78 200 GLY A CA 1
ATOM 1599 C C . GLY A 1 200 ? 30.991 -8.486 -42.012 1.00 33.78 200 GLY A C 1
ATOM 1600 O O . GLY A 1 200 ? 31.878 -8.582 -41.189 1.00 33.78 200 GLY A O 1
ATOM 1601 N N . VAL A 1 201 ? 31.085 -9.109 -43.215 1.00 27.53 201 VAL A N 1
ATOM 1602 C CA . VAL A 1 201 ? 32.273 -9.720 -43.940 1.00 27.53 201 VAL A CA 1
ATOM 1603 C C . VAL A 1 201 ? 32.816 -11.151 -43.628 1.00 27.53 201 VAL A C 1
ATOM 1605 O O . VAL A 1 201 ? 33.286 -11.448 -42.535 1.00 27.53 201 VAL A O 1
ATOM 1608 N N . ASP A 1 202 ? 32.892 -11.975 -44.697 1.00 29.69 202 ASP A N 1
ATOM 1609 C CA . ASP A 1 202 ? 33.573 -13.285 -44.826 1.00 29.69 202 ASP A CA 1
ATOM 1610 C C . ASP A 1 202 ? 35.065 -13.171 -45.225 1.00 29.69 202 ASP A C 1
ATOM 1612 O O . ASP A 1 202 ? 35.408 -12.490 -46.194 1.00 29.69 202 ASP A O 1
ATOM 1616 N N . LEU A 1 203 ? 35.939 -13.942 -44.563 1.00 29.56 203 LEU A N 1
ATOM 1617 C CA . LEU A 1 203 ? 37.272 -14.326 -45.058 1.00 29.56 203 LEU A CA 1
ATOM 1618 C C . LEU A 1 203 ? 37.288 -15.830 -45.380 1.00 29.56 203 LEU A C 1
ATOM 1620 O O . LEU A 1 203 ? 37.095 -16.666 -44.499 1.00 29.56 203 LEU A O 1
ATOM 1624 N N . CYS A 1 204 ? 37.590 -16.192 -46.629 1.00 33.41 204 CYS A N 1
ATOM 1625 C CA . CYS A 1 204 ? 37.838 -17.582 -47.018 1.00 33.41 204 CYS A CA 1
ATOM 1626 C C . CYS A 1 204 ? 39.190 -18.057 -46.443 1.00 33.41 204 CYS A C 1
ATOM 1628 O O . CYS A 1 204 ? 40.230 -17.488 -46.765 1.00 33.41 204 CYS A O 1
ATOM 1630 N N . ARG A 1 205 ? 39.194 -19.104 -45.602 1.00 36.22 205 ARG A N 1
ATOM 1631 C CA . ARG A 1 205 ? 40.403 -19.705 -44.984 1.00 36.22 205 ARG A CA 1
ATOM 1632 C C . ARG A 1 205 ? 40.986 -20.900 -45.774 1.00 36.22 205 ARG A C 1
ATOM 1634 O O . ARG A 1 205 ? 41.608 -21.781 -45.186 1.00 36.22 205 ARG A O 1
ATOM 1641 N N . GLY A 1 206 ? 40.786 -20.972 -47.091 1.00 38.66 206 GLY A N 1
ATOM 1642 C CA . GLY A 1 206 ? 41.363 -22.033 -47.933 1.00 38.66 206 GLY A CA 1
ATOM 1643 C C . GLY A 1 206 ? 42.745 -21.658 -48.480 1.00 38.66 206 GLY A C 1
ATOM 1644 O O . GLY A 1 206 ? 42.891 -20.592 -49.070 1.00 38.66 206 GLY A O 1
ATOM 1645 N N . LYS A 1 207 ? 43.758 -22.524 -48.324 1.00 38.53 207 LYS A N 1
ATOM 1646 C CA . LYS A 1 207 ? 45.048 -22.368 -49.024 1.00 38.53 207 LYS A CA 1
ATOM 1647 C C . LYS A 1 207 ? 44.860 -22.703 -50.508 1.00 38.53 207 LYS A C 1
ATOM 1649 O O . LYS A 1 207 ? 44.481 -23.824 -50.831 1.00 38.53 207 LYS A O 1
ATOM 1654 N N . THR A 1 208 ? 45.161 -21.763 -51.400 1.00 39.72 208 THR A N 1
ATOM 1655 C CA . THR A 1 208 ? 45.217 -21.989 -52.851 1.00 39.72 208 THR A CA 1
ATOM 1656 C C . THR A 1 208 ? 46.419 -22.867 -53.201 1.00 39.72 208 THR A C 1
ATOM 1658 O O . THR A 1 208 ? 47.564 -22.423 -53.104 1.00 39.72 208 THR A O 1
ATOM 1661 N N . THR A 1 209 ? 46.183 -24.107 -53.621 1.00 43.59 209 THR A N 1
ATOM 1662 C CA . THR A 1 209 ? 47.190 -24.932 -54.301 1.00 43.59 209 THR A CA 1
ATOM 1663 C C . THR A 1 209 ? 47.141 -24.638 -55.798 1.00 43.59 209 THR A C 1
ATOM 1665 O O . THR A 1 209 ? 46.066 -24.665 -56.394 1.00 43.59 209 THR A O 1
ATOM 1668 N N . ARG A 1 210 ? 48.291 -24.340 -56.414 1.00 39.94 210 ARG A N 1
ATOM 1669 C CA . ARG A 1 210 ? 48.393 -24.137 -57.867 1.00 39.94 210 ARG A CA 1
ATOM 1670 C C . ARG A 1 210 ? 48.019 -25.432 -58.591 1.00 39.94 210 ARG A C 1
ATOM 1672 O O . ARG A 1 210 ? 48.743 -26.415 -58.484 1.00 39.94 210 ARG A O 1
ATOM 1679 N N . GLY A 1 211 ? 46.911 -25.403 -59.326 1.00 46.91 211 GLY A N 1
ATOM 1680 C CA . GLY A 1 211 ? 46.493 -26.486 -60.214 1.00 46.91 211 GLY A CA 1
ATOM 1681 C C . GLY A 1 211 ? 44.988 -26.720 -60.162 1.00 46.91 211 GLY A C 1
ATOM 1682 O O . GLY A 1 211 ? 44.512 -27.422 -59.279 1.00 46.91 211 GLY A O 1
ATOM 1683 N N . ASN A 1 212 ? 44.288 -26.161 -61.153 1.00 50.09 212 ASN A N 1
ATOM 1684 C CA . ASN A 1 212 ? 42.860 -26.296 -61.480 1.00 50.09 212 ASN A CA 1
ATOM 1685 C C . ASN A 1 212 ? 41.880 -25.449 -60.644 1.00 50.09 212 ASN A C 1
ATOM 1687 O O . ASN A 1 212 ? 41.426 -25.852 -59.576 1.00 50.09 212 ASN A O 1
ATOM 1691 N N . GLY A 1 213 ? 41.495 -24.290 -61.199 1.00 56.31 213 GLY A N 1
ATOM 1692 C CA . GLY A 1 213 ? 40.335 -23.505 -60.751 1.00 56.31 213 GLY A CA 1
ATOM 1693 C C . GLY A 1 213 ? 40.634 -22.157 -60.079 1.00 56.31 213 GLY A C 1
ATOM 1694 O O . GLY A 1 213 ? 39.805 -21.674 -59.301 1.00 56.31 213 GLY A O 1
ATOM 1695 N N . SER A 1 214 ? 41.808 -21.556 -60.313 1.00 60.94 214 SER A N 1
ATOM 1696 C CA . SER A 1 214 ? 42.202 -20.258 -59.740 1.00 60.94 214 SER A CA 1
ATOM 1697 C C . SER A 1 214 ? 42.350 -19.169 -60.807 1.00 60.94 214 SER A C 1
ATOM 1699 O O . SER A 1 214 ? 43.103 -19.352 -61.761 1.00 60.94 214 SER A O 1
ATOM 1701 N N . LEU A 1 215 ? 41.694 -18.023 -60.607 1.00 66.25 215 LEU A N 1
ATOM 1702 C CA . LEU A 1 215 ? 41.813 -16.822 -61.438 1.00 66.25 215 LEU A CA 1
ATOM 1703 C C . LEU A 1 215 ? 42.814 -15.845 -60.820 1.00 66.25 215 LEU A C 1
ATOM 1705 O O . LEU A 1 215 ? 42.705 -15.524 -59.636 1.00 66.25 215 LEU A O 1
ATOM 1709 N N . GLU A 1 216 ? 43.741 -15.326 -61.621 1.00 68.69 216 GLU A N 1
ATOM 1710 C CA . GLU A 1 216 ? 44.747 -14.354 -61.183 1.00 68.69 216 GLU A CA 1
ATOM 1711 C C . GLU A 1 216 ? 44.424 -12.952 -61.710 1.00 68.69 216 GLU A C 1
ATOM 1713 O O . GLU A 1 216 ? 44.106 -12.766 -62.885 1.00 68.69 216 GLU A O 1
ATOM 1718 N N . CYS A 1 217 ? 44.435 -11.960 -60.818 1.00 68.44 217 CYS A N 1
ATOM 1719 C CA . CYS A 1 217 ? 44.157 -10.575 -61.182 1.00 68.44 217 CYS A CA 1
ATOM 1720 C C . CYS A 1 217 ? 45.317 -9.978 -61.989 1.00 68.44 217 CYS A C 1
ATOM 1722 O O . CYS A 1 217 ? 46.424 -9.884 -61.462 1.00 68.44 217 CYS A O 1
ATOM 1724 N N . VAL A 1 218 ? 45.059 -9.470 -63.199 1.00 74.69 218 VAL A N 1
ATOM 1725 C CA . VAL A 1 218 ? 46.101 -8.842 -64.044 1.00 74.69 218 VAL A CA 1
ATOM 1726 C C . VAL A 1 218 ? 46.745 -7.598 -63.425 1.00 74.69 218 VAL A C 1
ATOM 1728 O O . VAL A 1 218 ? 47.900 -7.311 -63.716 1.00 74.69 218 VAL A O 1
ATOM 1731 N N . ASP A 1 219 ? 46.035 -6.873 -62.558 1.00 68.44 219 ASP A N 1
ATOM 1732 C CA . ASP A 1 219 ? 46.538 -5.608 -62.003 1.00 68.44 219 ASP A CA 1
ATOM 1733 C C . ASP A 1 219 ? 47.360 -5.795 -60.715 1.00 68.44 219 ASP A C 1
ATOM 1735 O O . ASP A 1 219 ? 48.185 -4.949 -60.380 1.00 68.44 219 ASP A O 1
ATOM 1739 N N . CYS A 1 220 ? 47.115 -6.857 -59.939 1.00 60.69 220 CYS A N 1
ATOM 1740 C CA . CYS A 1 220 ? 47.748 -7.027 -58.622 1.00 60.69 220 CYS A CA 1
ATOM 1741 C C . CYS A 1 220 ? 48.248 -8.441 -58.309 1.00 60.69 220 CYS A C 1
ATOM 1743 O O . CYS A 1 220 ? 48.739 -8.664 -57.205 1.00 60.69 220 CYS A O 1
ATOM 1745 N N . GLY A 1 221 ? 48.104 -9.398 -59.229 1.00 61.66 221 GLY A N 1
ATOM 1746 C CA . GLY A 1 221 ? 48.605 -10.769 -59.073 1.00 61.66 221 GLY A CA 1
ATOM 1747 C C . GLY A 1 221 ? 47.883 -11.611 -58.013 1.00 61.66 221 GLY A C 1
ATOM 1748 O O . GLY A 1 221 ? 48.305 -12.718 -57.692 1.00 61.66 221 GLY A O 1
ATOM 1749 N N . ILE A 1 222 ? 46.789 -11.114 -57.425 1.00 60.31 222 ILE A N 1
ATOM 1750 C CA . ILE A 1 222 ? 46.040 -11.872 -56.415 1.00 60.31 222 ILE A CA 1
ATOM 1751 C C . ILE A 1 222 ? 45.281 -13.015 -57.094 1.00 60.31 222 ILE A C 1
ATOM 1753 O O . ILE A 1 222 ? 44.474 -12.781 -57.997 1.00 60.31 222 ILE A O 1
ATOM 1757 N N . SER A 1 223 ? 45.512 -14.236 -56.609 1.00 58.81 223 SER A N 1
ATOM 1758 C CA . SER A 1 223 ? 44.812 -15.450 -57.033 1.00 58.81 223 SER A CA 1
ATOM 1759 C C . SER A 1 223 ? 43.558 -15.689 -56.186 1.00 58.81 223 SER A C 1
ATOM 1761 O O . SER A 1 223 ? 43.621 -15.674 -54.958 1.00 58.81 223 SER A O 1
ATOM 1763 N N . VAL A 1 224 ? 42.418 -15.939 -56.829 1.00 59.28 224 VAL A N 1
ATOM 1764 C CA . VAL A 1 224 ? 41.143 -16.292 -56.180 1.00 59.28 224 VAL A CA 1
ATOM 1765 C C . VAL A 1 224 ? 40.580 -17.583 -56.769 1.00 59.28 224 VAL A C 1
ATOM 1767 O O . VAL A 1 224 ? 40.823 -17.887 -57.933 1.00 59.28 224 VAL A O 1
ATOM 1770 N N . HIS A 1 225 ? 39.794 -18.344 -56.004 1.00 59.28 225 HIS A N 1
ATOM 1771 C CA . HIS A 1 225 ? 39.058 -19.480 -56.572 1.00 59.28 225 HIS A CA 1
ATOM 1772 C C . HIS A 1 225 ? 38.000 -18.990 -57.575 1.00 59.28 225 HIS A C 1
ATOM 1774 O O . HIS A 1 225 ? 37.310 -18.008 -57.298 1.00 59.28 225 HIS A O 1
ATOM 1780 N N . GLU A 1 226 ? 37.788 -19.716 -58.675 1.00 57.09 226 GLU A N 1
ATOM 1781 C CA . GLU A 1 226 ? 36.732 -19.437 -59.667 1.00 57.09 226 GLU A CA 1
ATOM 1782 C C . GLU A 1 226 ? 35.343 -19.297 -59.020 1.00 57.09 226 GLU A C 1
ATOM 1784 O O . GLU A 1 226 ? 34.598 -18.369 -59.328 1.00 57.09 226 GLU A O 1
ATOM 1789 N N . LYS A 1 227 ? 35.027 -20.155 -58.039 1.00 55.97 227 LYS A N 1
ATOM 1790 C CA . LYS A 1 227 ? 33.770 -20.102 -57.269 1.00 55.97 227 LYS A CA 1
ATOM 1791 C C . LYS A 1 227 ? 33.683 -18.898 -56.325 1.00 55.97 227 LYS A C 1
ATOM 1793 O O . LYS A 1 227 ? 32.591 -18.440 -56.022 1.00 55.97 227 LYS A O 1
ATOM 1798 N N . CYS A 1 228 ? 34.820 -18.383 -55.857 1.00 50.66 228 CYS A N 1
ATOM 1799 C CA . CYS A 1 228 ? 34.881 -17.229 -54.957 1.00 50.66 228 CYS A CA 1
ATOM 1800 C C . CYS A 1 228 ? 34.916 -15.891 -55.713 1.00 50.66 228 CYS A C 1
ATOM 1802 O O . CYS A 1 228 ? 34.745 -14.843 -55.095 1.00 50.66 228 CYS A O 1
ATOM 1804 N N . ALA A 1 229 ? 35.125 -15.912 -57.034 1.00 56.25 229 ALA A N 1
ATOM 1805 C CA . ALA A 1 229 ? 35.099 -14.721 -57.878 1.00 56.25 229 ALA A CA 1
ATOM 1806 C C . ALA A 1 229 ? 33.670 -14.239 -58.206 1.00 56.25 229 ALA A C 1
ATOM 1808 O O . ALA A 1 229 ? 33.519 -13.110 -58.670 1.00 56.25 229 ALA A O 1
ATOM 1809 N N . ASN A 1 230 ? 32.635 -15.064 -57.957 1.00 53.53 230 ASN A N 1
ATOM 1810 C CA . ASN A 1 230 ? 31.218 -14.771 -58.239 1.00 53.53 230 ASN A CA 1
ATOM 1811 C C . ASN A 1 230 ? 30.982 -14.213 -59.660 1.00 53.53 230 ASN A C 1
ATOM 1813 O O . ASN A 1 230 ? 30.187 -13.295 -59.864 1.00 53.53 230 ASN A O 1
ATOM 1817 N N . LEU A 1 231 ? 31.698 -14.751 -60.653 1.00 57.56 231 LEU A N 1
ATOM 1818 C CA . LEU A 1 231 ? 31.527 -14.387 -62.059 1.00 57.56 231 LEU A CA 1
ATOM 1819 C C . LEU A 1 231 ? 30.500 -15.309 -62.738 1.00 57.56 231 LEU A C 1
ATOM 1821 O O . LEU A 1 231 ? 30.481 -16.507 -62.446 1.00 57.56 231 LEU A O 1
ATOM 1825 N N . PRO A 1 232 ? 29.674 -14.793 -63.667 1.00 54.81 232 PRO A N 1
ATOM 1826 C CA . PRO A 1 232 ? 28.774 -15.621 -64.462 1.00 54.81 232 PRO A CA 1
ATOM 1827 C C . PRO A 1 232 ? 29.545 -16.697 -65.258 1.00 54.81 232 PRO A C 1
ATOM 1829 O O . PRO A 1 232 ? 30.629 -16.402 -65.773 1.00 54.81 232 PRO A O 1
ATOM 1832 N N . PRO A 1 233 ? 28.986 -17.910 -65.452 1.00 55.91 233 PRO A N 1
ATOM 1833 C CA . PRO A 1 233 ? 29.632 -18.990 -66.208 1.00 55.91 233 PRO A CA 1
ATOM 1834 C C . PRO A 1 233 ? 30.147 -18.602 -67.612 1.00 55.91 233 PRO A C 1
ATOM 1836 O O . PRO A 1 233 ? 31.265 -18.998 -67.942 1.00 55.91 233 PRO A O 1
ATOM 1839 N N . PRO A 1 234 ? 29.431 -17.781 -68.418 1.00 54.62 234 PRO A N 1
ATOM 1840 C CA . PRO A 1 234 ? 29.921 -17.332 -69.726 1.00 54.62 234 PRO A CA 1
ATOM 1841 C C . PRO A 1 234 ? 31.214 -16.513 -69.632 1.00 54.62 234 PRO A C 1
ATOM 1843 O O . PRO A 1 234 ? 32.101 -16.618 -70.476 1.00 54.62 234 PRO A O 1
ATOM 1846 N N . THR A 1 235 ? 31.345 -15.708 -68.576 1.00 58.53 235 THR A N 1
ATOM 1847 C CA . THR A 1 235 ? 32.504 -14.840 -68.349 1.00 58.53 235 THR A CA 1
ATOM 1848 C C . THR A 1 235 ? 33.726 -15.655 -67.929 1.00 58.53 235 THR A C 1
ATOM 1850 O O . THR A 1 235 ? 34.836 -15.350 -68.349 1.00 58.53 235 THR A O 1
ATOM 1853 N N . LEU A 1 236 ? 33.527 -16.735 -67.166 1.00 60.34 236 LEU A N 1
ATOM 1854 C CA . LEU A 1 236 ? 34.591 -17.680 -66.815 1.00 60.34 236 LEU A CA 1
ATOM 1855 C C . LEU A 1 236 ? 35.124 -18.419 -68.049 1.00 60.34 236 LEU A C 1
ATOM 1857 O O . LEU A 1 236 ? 36.338 -18.509 -68.217 1.00 60.34 236 LEU A O 1
ATOM 1861 N N . SER A 1 237 ? 34.245 -18.862 -68.957 1.00 60.09 237 SER A N 1
ATOM 1862 C CA . SER A 1 237 ? 34.670 -19.484 -70.221 1.00 60.09 237 SER A CA 1
ATOM 1863 C C . SER A 1 237 ? 35.442 -18.522 -71.128 1.00 60.09 237 SER A C 1
ATOM 1865 O O . SER A 1 237 ? 36.443 -18.917 -71.720 1.00 60.09 237 SER A O 1
ATOM 1867 N N . SER A 1 238 ? 35.045 -17.247 -71.192 1.00 62.19 238 SER A N 1
ATOM 1868 C CA . SER A 1 238 ? 35.762 -16.230 -71.974 1.00 62.19 238 SER A CA 1
ATOM 1869 C C . SER A 1 238 ? 37.128 -15.868 -71.385 1.00 62.19 238 SER A C 1
ATOM 1871 O O . SER A 1 238 ? 38.033 -15.508 -72.136 1.00 62.19 238 SER A O 1
ATOM 1873 N N . ILE A 1 239 ? 37.303 -15.959 -70.062 1.00 64.12 239 ILE A N 1
ATOM 1874 C CA . ILE A 1 239 ? 38.608 -15.767 -69.408 1.00 64.12 239 ILE A CA 1
ATOM 1875 C C . ILE A 1 239 ? 39.500 -16.997 -69.627 1.00 64.12 239 ILE A C 1
ATOM 1877 O O . ILE A 1 239 ? 40.665 -16.849 -69.987 1.00 64.12 239 ILE A O 1
ATOM 1881 N N . ALA A 1 240 ? 38.948 -18.209 -69.502 1.00 61.47 240 ALA A N 1
ATOM 1882 C CA . ALA A 1 240 ? 39.676 -19.460 -69.730 1.00 61.47 240 ALA A CA 1
ATOM 1883 C C . ALA A 1 240 ? 40.157 -19.629 -71.186 1.00 61.47 240 ALA A C 1
ATOM 1885 O O . ALA A 1 240 ? 41.203 -20.225 -71.423 1.00 61.47 240 ALA A O 1
ATOM 1886 N N . GLN A 1 241 ? 39.422 -19.076 -72.158 1.00 65.88 241 GLN A N 1
ATOM 1887 C CA . GLN A 1 241 ? 39.786 -19.070 -73.582 1.00 65.88 241 GLN A CA 1
ATOM 1888 C C . GLN A 1 241 ? 40.696 -17.889 -73.984 1.00 65.88 241 GLN A C 1
ATOM 1890 O O . GLN A 1 241 ? 41.012 -17.732 -75.159 1.00 65.88 241 GLN A O 1
ATOM 1895 N N . GLY A 1 242 ? 41.121 -17.045 -73.034 1.00 60.25 242 GLY A N 1
ATOM 1896 C CA . GLY A 1 242 ? 42.038 -15.927 -73.293 1.00 60.25 242 GLY A CA 1
ATOM 1897 C C . GLY A 1 242 ? 41.405 -14.704 -73.971 1.00 60.25 242 GLY A C 1
ATOM 1898 O O . GLY A 1 242 ? 42.117 -13.783 -74.359 1.00 60.25 242 GLY A O 1
ATOM 1899 N N . HIS A 1 243 ? 40.076 -14.654 -74.091 1.00 59.47 243 HIS A N 1
ATOM 1900 C CA . HIS A 1 243 ? 39.352 -13.541 -74.716 1.00 59.47 243 HIS A CA 1
ATOM 1901 C C . HIS A 1 243 ? 39.080 -12.365 -73.761 1.00 59.47 243 HIS A C 1
ATOM 1903 O O . HIS A 1 243 ? 38.663 -11.296 -74.202 1.00 59.47 243 HIS A O 1
ATOM 1909 N N . SER A 1 244 ? 39.299 -12.534 -72.453 1.00 63.47 244 SER A N 1
ATOM 1910 C CA . SER A 1 244 ? 39.132 -11.470 -71.453 1.00 63.47 244 SER A CA 1
ATOM 1911 C C . SER A 1 244 ? 40.016 -11.708 -70.227 1.00 63.47 244 SER A C 1
ATOM 1913 O O . SER A 1 244 ? 40.296 -12.851 -69.877 1.00 63.47 244 SER A O 1
ATOM 1915 N N . SER A 1 245 ? 40.472 -10.640 -69.571 1.00 73.06 245 SER A N 1
ATOM 1916 C CA . SER A 1 245 ? 41.338 -10.722 -68.389 1.00 73.06 245 SER A CA 1
ATOM 1917 C C . SER A 1 245 ? 40.555 -10.506 -67.089 1.00 73.06 245 SER A C 1
ATOM 1919 O O . SER A 1 245 ? 39.613 -9.712 -67.019 1.00 73.06 245 SER A O 1
ATOM 1921 N N . TYR A 1 246 ? 40.932 -11.229 -66.032 1.00 70.31 246 TYR A N 1
ATOM 1922 C CA . TYR A 1 246 ? 40.304 -11.096 -64.720 1.00 70.31 246 TYR A CA 1
ATOM 1923 C C . TYR A 1 246 ? 40.912 -9.925 -63.931 1.00 70.31 246 TYR A C 1
ATOM 1925 O O . TYR A 1 246 ? 42.114 -9.889 -63.686 1.00 70.31 246 TYR A O 1
ATOM 1933 N N . LYS A 1 247 ? 40.074 -8.987 -63.471 1.00 70.25 247 LYS A N 1
ATOM 1934 C CA . LYS A 1 247 ? 40.447 -7.930 -62.511 1.00 70.25 247 LYS A CA 1
ATOM 1935 C C . LYS A 1 247 ? 39.664 -8.095 -61.210 1.00 70.25 247 LYS A C 1
ATOM 1937 O O . LYS A 1 247 ? 38.433 -8.194 -61.243 1.00 70.25 247 LYS A O 1
ATOM 1942 N N . CYS A 1 248 ? 40.360 -8.073 -60.073 1.00 62.59 248 CYS A N 1
ATOM 1943 C CA . CYS A 1 248 ? 39.747 -8.211 -58.754 1.00 62.59 248 CYS A CA 1
ATOM 1944 C C . CYS A 1 248 ? 38.906 -6.981 -58.373 1.00 62.59 248 CYS A C 1
ATOM 1946 O O . CYS A 1 248 ? 39.070 -5.883 -58.914 1.00 62.59 248 CYS A O 1
ATOM 1948 N N . SER A 1 249 ? 38.002 -7.168 -57.411 1.00 61.03 249 SER A N 1
ATOM 1949 C CA . SER A 1 249 ? 37.085 -6.132 -56.925 1.00 61.03 249 SER A CA 1
ATOM 1950 C C . SER A 1 249 ? 37.807 -4.883 -56.411 1.00 61.03 249 SER A C 1
ATOM 1952 O O . SER A 1 249 ? 37.324 -3.776 -56.633 1.00 61.03 249 SER A O 1
ATOM 1954 N N . GLU A 1 250 ? 38.981 -5.030 -55.798 1.00 57.25 250 GLU A N 1
ATOM 1955 C CA . GLU A 1 250 ? 39.748 -3.903 -55.259 1.00 57.25 250 GLU A CA 1
ATOM 1956 C C . GLU A 1 250 ? 40.450 -3.082 -56.353 1.00 57.25 250 GLU A C 1
ATOM 1958 O O . GLU A 1 250 ? 40.441 -1.852 -56.310 1.00 57.25 250 GLU A O 1
ATOM 1963 N N . CYS A 1 251 ? 40.980 -3.735 -57.392 1.00 62.34 251 CYS A N 1
ATOM 1964 C CA . CYS A 1 251 ? 41.553 -3.041 -58.549 1.00 62.34 251 CYS A CA 1
ATOM 1965 C C . CYS A 1 251 ? 40.467 -2.379 -59.409 1.00 62.34 251 CYS A C 1
ATOM 1967 O O . CYS A 1 251 ? 40.651 -1.248 -59.855 1.00 62.34 251 CYS A O 1
ATOM 1969 N N . LYS A 1 252 ? 39.283 -3.001 -59.529 1.00 64.69 252 LYS A N 1
ATOM 1970 C CA . LYS A 1 252 ? 38.10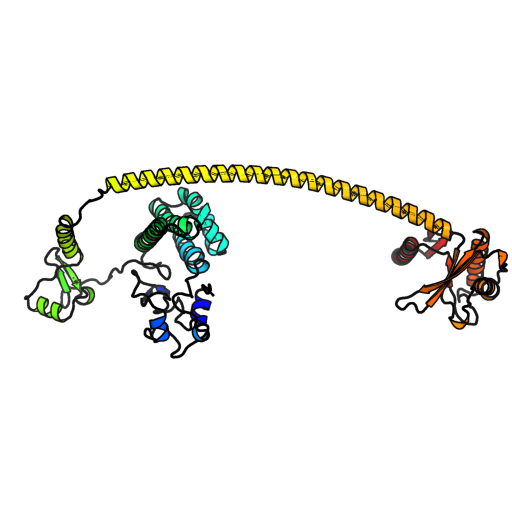8 -2.355 -60.140 1.00 64.69 252 LYS A CA 1
ATOM 1971 C C . LYS A 1 252 ? 37.676 -1.105 -59.367 1.00 64.69 252 LYS A C 1
ATOM 1973 O O . LYS A 1 252 ? 37.405 -0.080 -59.984 1.00 64.69 252 LYS A O 1
ATOM 1978 N N . LYS A 1 253 ? 37.656 -1.131 -58.027 1.00 60.59 253 LYS A N 1
ATOM 1979 C CA . LYS A 1 253 ? 37.331 0.058 -57.210 1.00 60.59 253 LYS A CA 1
ATOM 1980 C C . LYS A 1 253 ? 38.288 1.229 -57.460 1.00 60.59 253 LYS A C 1
ATOM 1982 O O . LYS A 1 253 ? 37.827 2.365 -57.492 1.00 60.59 253 LYS A O 1
ATOM 1987 N N . LYS A 1 254 ? 39.585 0.976 -57.681 1.00 56.22 254 LYS A N 1
ATOM 1988 C CA . LYS A 1 254 ? 40.565 2.033 -58.008 1.00 56.22 254 LYS A CA 1
ATOM 1989 C C . LYS A 1 254 ? 40.256 2.723 -59.346 1.00 56.22 254 LYS A C 1
ATOM 1991 O O . LYS A 1 254 ? 40.352 3.943 -59.435 1.00 56.22 254 LYS A O 1
ATOM 1996 N N . GLU A 1 255 ? 39.796 1.968 -60.341 1.00 52.34 255 GLU A N 1
ATOM 1997 C CA . GLU A 1 255 ? 39.351 2.482 -61.649 1.00 52.34 255 GLU A CA 1
ATOM 1998 C C . GLU A 1 255 ? 38.042 3.300 -61.536 1.00 52.34 255 GLU A C 1
ATOM 2000 O O . GLU A 1 255 ? 37.889 4.345 -62.172 1.00 52.34 255 GLU A O 1
ATOM 2005 N N . PHE A 1 256 ? 37.118 2.882 -60.660 1.00 40.97 256 PHE A N 1
ATOM 2006 C CA . PHE A 1 256 ? 35.889 3.630 -60.357 1.00 40.97 256 PHE A CA 1
ATOM 2007 C C . PHE A 1 256 ? 36.136 4.904 -59.528 1.00 40.97 256 PHE A C 1
ATOM 2009 O O . PHE A 1 256 ? 35.459 5.908 -59.757 1.00 40.97 256 PHE A O 1
ATOM 2016 N N . SER A 1 257 ? 37.119 4.914 -58.618 1.00 46.16 257 SER A N 1
ATOM 2017 C CA . SER A 1 257 ? 37.519 6.122 -57.875 1.00 46.16 257 SER A CA 1
ATOM 2018 C C . SER A 1 257 ? 38.115 7.199 -58.785 1.00 46.16 257 SER A C 1
ATOM 2020 O O . SER A 1 257 ? 37.825 8.377 -58.586 1.00 46.16 257 SER A O 1
ATOM 2022 N N . ALA A 1 258 ? 38.863 6.818 -59.827 1.00 45.53 258 ALA A N 1
ATOM 2023 C CA . ALA A 1 258 ? 39.383 7.766 -60.816 1.00 45.53 258 ALA A CA 1
ATOM 2024 C C . ALA A 1 258 ? 38.267 8.408 -61.668 1.00 45.53 258 ALA A C 1
ATOM 2026 O O . ALA A 1 258 ? 38.342 9.590 -61.994 1.00 45.53 258 ALA A O 1
ATOM 2027 N N . LYS A 1 259 ? 37.188 7.669 -61.973 1.00 40.91 259 LYS A N 1
ATOM 2028 C CA . LYS A 1 259 ? 36.015 8.198 -62.701 1.00 40.91 259 LYS A CA 1
ATOM 2029 C C . LYS A 1 259 ? 35.072 9.050 -61.838 1.00 40.91 259 LYS A C 1
ATOM 2031 O O . LYS A 1 259 ? 34.406 9.931 -62.375 1.00 40.91 259 LYS A O 1
ATOM 2036 N N . ARG A 1 260 ? 35.021 8.842 -60.514 1.00 33.59 260 ARG A N 1
ATOM 2037 C CA . ARG A 1 260 ? 34.189 9.649 -59.592 1.00 33.59 260 ARG A CA 1
ATOM 2038 C C . ARG A 1 260 ? 34.711 11.070 -59.372 1.00 33.59 260 ARG A C 1
ATOM 2040 O O . ARG A 1 260 ? 33.909 11.951 -59.083 1.00 33.59 260 ARG A O 1
ATOM 2047 N N . ALA A 1 261 ? 36.010 11.302 -59.567 1.00 36.62 261 ALA A N 1
ATOM 2048 C CA . ALA A 1 261 ? 36.627 12.624 -59.431 1.00 36.62 261 ALA A CA 1
ATOM 2049 C C . ALA A 1 261 ? 36.124 13.659 -60.461 1.00 36.62 261 ALA A C 1
ATOM 2051 O O . ALA A 1 261 ? 36.365 14.846 -60.287 1.00 36.62 261 ALA A O 1
ATOM 2052 N N . SER A 1 262 ? 35.398 13.234 -61.505 1.00 41.72 262 SER A N 1
ATOM 2053 C CA . SER A 1 262 ? 34.906 14.123 -62.566 1.00 41.72 262 SER A CA 1
ATOM 2054 C C . SER A 1 262 ? 33.392 14.405 -62.526 1.00 41.72 262 SER A C 1
ATOM 2056 O O . SER A 1 262 ? 32.923 15.157 -63.376 1.00 41.72 262 SER A O 1
ATOM 2058 N N . ILE A 1 263 ? 32.606 13.807 -61.612 1.00 37.81 263 ILE A N 1
ATOM 2059 C CA . ILE A 1 263 ? 31.119 13.862 -61.667 1.00 37.81 263 ILE A CA 1
ATOM 2060 C C . ILE A 1 263 ? 30.457 14.342 -60.354 1.00 37.81 263 ILE A C 1
ATOM 2062 O O . ILE A 1 263 ? 29.237 14.363 -60.251 1.00 37.81 263 ILE A O 1
ATOM 2066 N N . CYS A 1 264 ? 31.202 14.812 -59.351 1.00 31.64 264 CYS A N 1
ATOM 2067 C CA . CYS A 1 264 ? 30.581 15.385 -58.149 1.00 31.64 264 CYS A CA 1
ATOM 2068 C C . CYS A 1 264 ? 31.137 16.778 -57.854 1.00 31.64 264 CYS A C 1
ATOM 2070 O O . CYS A 1 264 ? 32.302 16.924 -57.489 1.00 31.64 264 CYS A O 1
ATOM 2072 N N . GLY A 1 265 ? 30.287 17.794 -58.025 1.00 38.53 265 GLY A N 1
ATOM 2073 C CA . GLY A 1 265 ? 30.488 19.099 -57.408 1.00 38.53 265 GLY A CA 1
ATOM 2074 C C . GLY A 1 265 ? 30.496 18.956 -55.884 1.00 38.53 265 GLY A C 1
ATOM 2075 O O . GLY A 1 265 ? 29.740 18.158 -55.335 1.00 38.53 265 GLY A O 1
ATOM 2076 N N . GLU A 1 266 ? 31.393 19.716 -55.257 1.00 38.81 266 GLU A N 1
ATOM 2077 C CA . GLU A 1 266 ? 31.665 19.814 -53.815 1.00 38.81 266 GLU A CA 1
ATOM 2078 C C . GLU A 1 266 ? 32.214 18.545 -53.134 1.00 38.81 266 GLU A C 1
ATOM 2080 O O . GLU A 1 266 ? 31.527 17.749 -52.498 1.00 38.81 266 GLU A O 1
ATOM 2085 N N . SER A 1 267 ? 33.539 18.406 -53.210 1.00 35.31 267 SER A N 1
ATOM 2086 C CA . SER A 1 267 ? 34.329 17.518 -52.356 1.00 35.31 267 SER A CA 1
ATOM 2087 C C . SER A 1 267 ? 34.468 18.125 -50.952 1.00 35.31 267 SER A C 1
ATOM 2089 O O . SER A 1 267 ? 35.332 18.979 -50.737 1.00 35.31 267 SER A O 1
ATOM 2091 N N . TYR A 1 268 ? 33.694 17.652 -49.972 1.00 43.03 268 TYR A N 1
ATOM 2092 C CA . TYR A 1 268 ? 34.024 17.866 -48.557 1.00 43.03 268 TYR A CA 1
ATOM 2093 C C . TYR A 1 268 ? 35.372 17.198 -48.259 1.00 43.03 268 TYR A C 1
ATOM 2095 O O . TYR A 1 268 ? 35.510 15.977 -48.328 1.00 43.03 268 TYR A O 1
ATOM 2103 N N . THR A 1 269 ? 36.397 17.995 -47.963 1.00 48.50 269 THR A N 1
ATOM 2104 C CA . THR A 1 269 ? 37.708 17.472 -47.564 1.00 48.50 269 THR A CA 1
ATOM 2105 C C . THR A 1 269 ? 37.618 16.823 -46.177 1.00 48.50 269 THR A C 1
ATOM 2107 O O . THR A 1 269 ? 36.786 17.199 -45.352 1.00 48.50 269 THR A O 1
ATOM 2110 N N . LEU A 1 270 ? 38.490 15.854 -45.882 1.00 44.09 270 LEU A N 1
ATOM 2111 C CA . LEU A 1 270 ? 38.515 15.143 -44.592 1.00 44.09 270 LEU A CA 1
ATOM 2112 C C . LEU A 1 270 ? 38.663 16.106 -43.389 1.00 44.09 270 LEU A C 1
ATOM 2114 O O . LEU A 1 270 ? 38.110 15.853 -42.324 1.00 44.09 270 LEU A O 1
ATOM 2118 N N . GLY A 1 271 ? 39.324 17.254 -43.593 1.00 42.91 271 GLY A N 1
ATOM 2119 C CA . GLY A 1 271 ? 39.401 18.349 -42.617 1.00 42.91 271 GLY A CA 1
ATOM 2120 C C . GLY A 1 271 ? 38.092 19.130 -42.439 1.00 42.91 271 GLY A C 1
ATOM 2121 O O . GLY A 1 271 ? 37.760 19.510 -41.324 1.00 42.91 271 GLY A O 1
ATOM 2122 N N . SER A 1 272 ? 37.289 19.308 -43.495 1.00 43.84 272 SER A N 1
ATOM 2123 C CA . SER A 1 272 ? 35.949 19.913 -43.393 1.00 43.84 272 SER A CA 1
ATOM 2124 C C . SER A 1 272 ? 34.990 19.045 -42.568 1.00 43.84 272 SER A C 1
ATOM 2126 O O . SER A 1 272 ? 34.192 19.570 -41.793 1.00 43.84 272 SER A O 1
ATOM 2128 N N . LEU A 1 273 ? 35.096 17.719 -42.690 1.00 45.78 273 LEU A N 1
ATOM 2129 C CA . LEU A 1 273 ? 34.352 16.764 -41.864 1.00 45.78 273 LEU A CA 1
ATOM 2130 C C . LEU A 1 273 ? 34.829 16.757 -40.407 1.00 45.78 273 LEU A C 1
ATOM 2132 O O . LEU A 1 273 ? 33.993 16.728 -39.509 1.00 45.78 273 LEU A O 1
ATOM 2136 N N . HIS A 1 274 ? 36.142 16.822 -40.171 1.00 51.91 274 HIS A N 1
ATOM 2137 C CA . HIS A 1 274 ? 36.713 16.879 -38.823 1.00 51.91 274 HIS A CA 1
ATOM 2138 C C . HIS A 1 274 ? 36.277 18.140 -38.064 1.00 51.91 274 HIS A C 1
ATOM 2140 O O . HIS A 1 274 ? 35.780 18.029 -36.949 1.00 51.91 274 HIS A O 1
ATOM 2146 N N . ASN A 1 275 ? 36.336 19.312 -38.704 1.00 51.91 275 ASN A N 1
ATOM 2147 C CA . ASN A 1 275 ? 35.922 20.571 -38.079 1.00 51.91 275 ASN A CA 1
ATOM 2148 C C . ASN A 1 275 ? 34.423 20.572 -37.735 1.00 51.91 275 ASN A C 1
ATOM 2150 O O . ASN A 1 275 ? 34.037 20.956 -36.638 1.00 51.91 275 ASN A O 1
ATOM 2154 N N . ARG A 1 276 ? 33.560 20.051 -38.623 1.00 59.00 276 ARG A N 1
ATOM 2155 C CA . ARG A 1 276 ? 32.119 19.923 -38.323 1.00 59.00 276 ARG A CA 1
ATOM 2156 C C . ARG A 1 276 ? 31.837 18.891 -37.226 1.00 59.00 276 ARG A C 1
ATOM 2158 O O . ARG A 1 276 ? 30.866 19.046 -36.489 1.00 59.00 276 ARG A O 1
ATOM 2165 N N . LEU A 1 277 ? 32.655 17.842 -37.112 1.00 51.22 277 LEU A N 1
ATOM 2166 C CA . LEU A 1 277 ? 32.591 16.876 -36.011 1.00 51.22 277 LEU A CA 1
ATOM 2167 C C . LEU A 1 277 ? 33.036 17.500 -34.681 1.00 51.22 277 LEU A C 1
ATOM 2169 O O . LEU A 1 277 ? 32.413 17.209 -33.663 1.00 51.22 277 LEU A O 1
ATOM 2173 N N . GLU A 1 278 ? 34.043 18.377 -34.672 1.00 58.78 278 GLU A N 1
ATOM 2174 C CA . GLU A 1 278 ? 34.431 19.159 -33.487 1.00 58.78 278 GLU A CA 1
ATOM 2175 C C . GLU A 1 278 ? 33.347 20.164 -33.078 1.00 58.78 278 GLU A C 1
ATOM 2177 O O . GLU A 1 278 ? 32.986 20.231 -31.900 1.00 58.78 278 GLU A O 1
ATOM 2182 N N . ASP A 1 279 ? 32.753 20.876 -34.036 1.00 63.09 279 ASP A N 1
ATOM 2183 C CA . ASP A 1 279 ? 31.642 21.800 -33.782 1.00 63.09 279 ASP A CA 1
ATOM 2184 C C . ASP A 1 279 ? 30.422 21.063 -33.205 1.00 63.09 279 ASP A C 1
ATOM 2186 O O . ASP A 1 279 ? 29.803 21.506 -32.236 1.00 63.09 279 ASP A O 1
ATOM 2190 N N . LEU A 1 280 ? 30.094 19.884 -33.742 1.00 57.28 280 LEU A N 1
ATOM 2191 C CA . LEU A 1 280 ? 29.039 19.036 -33.186 1.00 57.28 280 LEU A CA 1
ATOM 2192 C C . LEU A 1 280 ? 29.415 18.485 -31.809 1.00 57.28 280 LEU A C 1
ATOM 2194 O O . LEU A 1 280 ? 28.570 18.458 -30.918 1.00 57.28 280 LEU A O 1
ATOM 2198 N N . SER A 1 281 ? 30.663 18.063 -31.611 1.00 59.47 281 SER A N 1
ATOM 2199 C CA . SER A 1 281 ? 31.154 17.551 -30.328 1.00 59.47 281 SER A CA 1
ATOM 2200 C C . SER A 1 281 ? 31.081 18.619 -29.234 1.00 59.47 281 SER A C 1
ATOM 2202 O O . SER A 1 281 ? 30.608 18.343 -28.127 1.00 59.47 281 SER A O 1
ATOM 2204 N N . SER A 1 282 ? 31.466 19.857 -29.549 1.00 66.69 282 SER A N 1
ATOM 2205 C CA . SER A 1 282 ? 31.392 20.990 -28.623 1.00 66.69 282 SER A CA 1
ATOM 2206 C C . SER A 1 282 ? 29.944 21.365 -28.301 1.00 66.69 282 SER A C 1
ATOM 2208 O O . SER A 1 282 ? 29.592 21.455 -27.125 1.00 66.69 282 SER A O 1
ATOM 2210 N N . LEU A 1 283 ? 29.067 21.455 -29.308 1.00 69.94 283 LEU A N 1
ATOM 2211 C CA . LEU A 1 283 ? 27.640 21.730 -29.114 1.00 69.94 283 LEU A CA 1
ATOM 2212 C C . LEU A 1 283 ? 26.947 20.641 -28.283 1.00 69.94 283 LEU A C 1
ATOM 2214 O O . LEU A 1 283 ? 26.131 20.936 -27.408 1.00 69.94 283 LEU A O 1
ATOM 2218 N N . VAL A 1 284 ? 27.263 19.373 -28.550 1.00 64.50 284 VAL A N 1
ATOM 2219 C CA . VAL A 1 284 ? 26.744 18.232 -27.788 1.00 64.50 284 VAL A CA 1
ATOM 2220 C C . VAL A 1 284 ? 27.236 18.300 -26.345 1.00 64.50 284 VAL A C 1
ATOM 2222 O O . VAL A 1 284 ? 26.429 18.145 -25.431 1.00 64.50 284 VAL A O 1
ATOM 2225 N N . THR A 1 285 ? 28.522 18.583 -26.128 1.00 67.81 285 THR A N 1
ATOM 2226 C CA . THR A 1 285 ? 29.105 18.713 -24.784 1.00 67.81 285 THR A CA 1
ATOM 2227 C C . THR A 1 285 ? 28.437 19.838 -23.998 1.00 67.81 285 THR A C 1
ATOM 2229 O O . THR A 1 285 ? 27.996 19.604 -22.875 1.00 67.81 285 THR A O 1
ATOM 2232 N N . GLN A 1 286 ? 28.254 21.008 -24.613 1.00 80.12 286 GLN A N 1
ATOM 2233 C CA . GLN A 1 286 ? 27.587 22.150 -23.992 1.00 80.12 286 GLN A CA 1
ATOM 2234 C C . GLN A 1 286 ? 26.135 21.827 -23.618 1.00 80.12 286 GLN A C 1
ATOM 2236 O O . GLN A 1 286 ? 25.734 22.009 -22.471 1.00 80.12 286 GLN A O 1
ATOM 2241 N N . LYS A 1 287 ? 25.360 21.235 -24.537 1.00 72.19 287 LYS A N 1
ATOM 2242 C CA . LYS A 1 287 ? 23.980 20.816 -24.238 1.00 72.19 287 LYS A CA 1
ATOM 2243 C C . LYS A 1 287 ? 23.905 19.755 -23.139 1.00 72.19 287 LYS A C 1
ATOM 2245 O O . LYS A 1 287 ? 22.943 19.734 -22.373 1.00 72.19 287 LYS A O 1
ATOM 2250 N N . PHE A 1 288 ? 24.886 18.854 -23.059 1.00 71.56 288 PHE A N 1
ATOM 2251 C CA . PHE A 1 288 ? 24.970 17.893 -21.960 1.00 71.56 288 PHE A CA 1
ATOM 2252 C C . PHE A 1 288 ? 25.283 18.577 -20.627 1.00 71.56 288 PHE A C 1
ATOM 2254 O O . PHE A 1 288 ? 24.704 18.185 -19.615 1.00 71.56 288 PHE A O 1
ATOM 2261 N N . GLU A 1 289 ? 26.162 19.579 -20.604 1.00 80.06 289 GLU A N 1
ATOM 2262 C CA . GLU A 1 289 ? 26.464 20.360 -19.400 1.00 80.06 289 GLU A CA 1
ATOM 2263 C C . GLU A 1 289 ? 25.253 21.161 -18.913 1.00 80.06 289 GLU A C 1
ATOM 2265 O O . GLU A 1 289 ? 24.943 21.109 -17.720 1.00 80.06 289 GLU A O 1
ATOM 2270 N N . ASP A 1 290 ? 24.516 21.799 -19.824 1.00 82.19 290 ASP A N 1
ATOM 2271 C CA . ASP A 1 290 ? 23.275 22.514 -19.509 1.00 82.19 290 ASP A CA 1
ATOM 2272 C C . ASP A 1 290 ? 22.225 21.564 -18.917 1.00 82.19 290 ASP A C 1
ATOM 2274 O O . ASP A 1 290 ? 21.683 21.816 -17.840 1.00 82.19 290 ASP A O 1
ATOM 2278 N N . LEU A 1 291 ? 22.017 20.399 -19.542 1.00 79.25 291 LEU A N 1
ATOM 2279 C CA . LEU A 1 291 ? 21.092 19.388 -19.027 1.00 79.25 291 LEU A CA 1
ATOM 2280 C C . LEU A 1 291 ? 21.539 18.836 -17.663 1.00 79.25 291 LEU A C 1
ATOM 2282 O O . LEU A 1 291 ? 20.712 18.553 -16.797 1.00 79.25 291 LEU A O 1
ATOM 2286 N N . LEU A 1 292 ? 22.847 18.660 -17.447 1.00 78.31 292 LEU A N 1
ATOM 2287 C CA . LEU A 1 292 ? 23.382 18.247 -16.149 1.00 78.31 292 LEU A CA 1
ATOM 2288 C C . LEU A 1 292 ? 23.159 19.319 -15.083 1.00 78.31 292 LEU A C 1
ATOM 2290 O O . LEU A 1 292 ? 22.940 18.969 -13.922 1.00 78.31 292 LEU A O 1
ATOM 2294 N N . LYS A 1 293 ? 23.225 20.598 -15.453 1.00 89.12 293 LYS A N 1
ATOM 2295 C CA . LYS A 1 293 ? 22.937 21.713 -14.555 1.00 89.12 293 LYS A CA 1
ATOM 2296 C C . LYS A 1 293 ? 21.460 21.729 -14.165 1.00 89.12 293 LYS A C 1
ATOM 2298 O O . LYS A 1 293 ? 21.177 21.687 -12.971 1.00 89.12 293 LYS A O 1
ATOM 2303 N N . GLU A 1 294 ? 20.549 21.658 -15.134 1.00 87.06 294 GLU A N 1
ATOM 2304 C CA . GLU A 1 294 ? 19.103 21.561 -14.881 1.00 87.06 294 GLU A CA 1
ATOM 2305 C C . GLU A 1 294 ? 18.768 20.354 -13.995 1.00 87.06 294 GLU A C 1
ATOM 2307 O O . GLU A 1 294 ? 18.077 20.477 -12.984 1.00 87.06 294 GLU A O 1
ATOM 2312 N N . LEU A 1 295 ? 19.339 19.184 -14.304 1.00 82.12 295 LEU A N 1
ATOM 2313 C CA . LEU A 1 295 ? 19.124 17.972 -13.517 1.00 82.12 295 LEU A CA 1
ATOM 2314 C C . LEU A 1 295 ? 19.650 18.119 -12.081 1.00 82.12 295 LEU A C 1
ATOM 2316 O O . LEU A 1 295 ? 19.063 17.572 -11.145 1.00 82.12 295 LEU A O 1
ATOM 2320 N N . ARG A 1 296 ? 20.769 18.823 -11.872 1.00 89.62 296 ARG A N 1
ATOM 2321 C CA . ARG A 1 296 ? 21.293 19.101 -10.524 1.00 89.62 296 ARG A CA 1
ATOM 2322 C C . ARG A 1 296 ? 20.366 20.033 -9.754 1.00 89.62 296 ARG A C 1
ATOM 2324 O O . ARG A 1 296 ? 20.102 19.757 -8.587 1.00 89.62 296 ARG A O 1
ATOM 2331 N N . GLU A 1 297 ? 19.871 21.085 -10.393 1.00 92.75 297 GLU A N 1
ATOM 2332 C CA . GLU A 1 297 ? 18.927 22.034 -9.795 1.00 92.75 297 GLU A CA 1
ATOM 2333 C C . GLU A 1 297 ? 17.622 21.332 -9.394 1.00 92.75 297 GLU A C 1
ATOM 2335 O O . GLU A 1 297 ? 17.178 21.464 -8.251 1.00 92.75 297 GLU A O 1
ATOM 2340 N N . GLU A 1 298 ? 17.074 20.482 -10.266 1.00 90.44 298 GLU A N 1
ATOM 2341 C CA . GLU A 1 298 ? 15.893 19.671 -9.960 1.00 90.44 298 GLU A CA 1
ATOM 2342 C C . GLU A 1 298 ? 16.156 18.691 -8.805 1.00 90.44 298 GLU A C 1
ATOM 2344 O O . GLU A 1 298 ? 15.340 18.571 -7.894 1.00 90.44 298 GLU A O 1
ATOM 2349 N N . ASN A 1 299 ? 17.320 18.031 -8.768 1.00 87.06 299 ASN A N 1
ATOM 2350 C CA . ASN A 1 299 ? 17.684 17.152 -7.651 1.00 87.06 299 ASN A CA 1
ATOM 2351 C C . ASN A 1 299 ? 17.785 17.904 -6.318 1.00 87.06 299 ASN A C 1
ATOM 2353 O O . ASN A 1 299 ? 17.402 17.360 -5.281 1.00 87.06 299 ASN A O 1
ATOM 2357 N N . VAL A 1 300 ? 18.300 19.135 -6.319 1.00 95.75 300 VAL A N 1
ATOM 2358 C CA . VAL A 1 300 ? 18.336 19.978 -5.115 1.00 95.75 300 VAL A CA 1
ATOM 2359 C C . VAL A 1 300 ? 16.916 20.351 -4.692 1.00 95.75 300 VAL A C 1
ATOM 2361 O O . VAL A 1 300 ? 16.576 20.186 -3.522 1.00 95.75 300 VAL A O 1
ATOM 2364 N N . ALA A 1 301 ? 16.063 20.766 -5.631 1.00 94.75 301 ALA A N 1
ATOM 2365 C CA . ALA A 1 301 ? 14.664 21.079 -5.348 1.00 94.75 301 ALA A CA 1
ATOM 2366 C C . ALA A 1 301 ? 13.903 19.866 -4.782 1.00 94.75 301 ALA A C 1
ATOM 2368 O O . ALA A 1 301 ? 13.187 19.990 -3.787 1.00 94.75 301 ALA A O 1
ATOM 2369 N N . LEU A 1 302 ? 14.110 18.677 -5.356 1.00 90.94 302 LEU A N 1
ATOM 2370 C CA . LEU A 1 302 ? 13.519 17.428 -4.876 1.00 90.94 302 LEU A CA 1
ATOM 2371 C C . LEU A 1 302 ? 14.012 17.056 -3.475 1.00 90.94 302 LEU A C 1
ATOM 2373 O O . LEU A 1 302 ? 13.203 16.659 -2.641 1.00 90.94 302 LEU A O 1
ATOM 2377 N N . ARG A 1 303 ? 15.308 17.224 -3.185 1.00 93.44 303 ARG A N 1
ATOM 2378 C CA . ARG A 1 303 ? 15.861 16.993 -1.839 1.00 93.44 303 ARG A CA 1
ATOM 2379 C C . ARG A 1 303 ? 15.284 17.956 -0.809 1.00 93.44 303 ARG A C 1
ATOM 2381 O O . ARG A 1 303 ? 14.911 17.519 0.274 1.00 93.44 303 ARG A O 1
ATOM 2388 N N . ASN A 1 304 ? 15.153 19.235 -1.153 1.00 95.69 304 ASN A N 1
ATOM 2389 C CA . ASN A 1 304 ? 14.526 20.221 -0.273 1.00 95.69 304 ASN A CA 1
ATOM 2390 C C . ASN A 1 304 ? 13.067 19.847 -0.002 1.00 95.69 304 ASN A C 1
ATOM 2392 O O . ASN A 1 304 ? 12.631 19.828 1.146 1.00 95.69 304 ASN A O 1
ATOM 2396 N N . ARG A 1 305 ? 12.330 19.445 -1.046 1.00 95.69 305 ARG A N 1
ATOM 2397 C CA . ARG A 1 305 ? 10.950 18.987 -0.893 1.00 95.69 305 ARG A CA 1
ATOM 2398 C C . ARG A 1 305 ? 10.843 17.721 -0.044 1.00 95.69 305 ARG A C 1
ATOM 2400 O O . ARG A 1 305 ? 9.893 17.586 0.722 1.00 95.69 305 ARG A O 1
ATOM 2407 N N . GLN A 1 306 ? 11.794 16.801 -0.174 1.00 93.81 306 GLN A N 1
ATOM 2408 C CA . GLN A 1 306 ? 11.860 15.609 0.662 1.00 93.81 306 GLN A CA 1
ATOM 2409 C C . GLN A 1 306 ? 12.071 15.984 2.134 1.00 93.81 306 GLN A C 1
ATOM 2411 O O . GLN A 1 306 ? 11.323 15.498 2.977 1.00 93.81 306 GLN A O 1
ATOM 2416 N N . CYS A 1 307 ? 12.996 16.900 2.430 1.00 95.56 307 CYS A N 1
ATOM 2417 C CA . CYS A 1 307 ? 13.223 17.397 3.789 1.00 95.56 307 CYS A CA 1
ATOM 2418 C C . CYS A 1 307 ? 11.954 18.037 4.383 1.00 95.56 307 CYS A C 1
ATOM 2420 O O . CYS A 1 307 ? 11.548 17.694 5.490 1.00 95.56 307 CYS A O 1
ATOM 2422 N N . GLU A 1 308 ? 11.261 18.895 3.623 1.00 97.12 308 GLU A N 1
ATOM 2423 C CA . GLU A 1 308 ? 9.991 19.500 4.062 1.00 97.12 308 GLU A CA 1
ATOM 2424 C C . GLU A 1 308 ? 8.908 18.452 4.373 1.00 97.12 308 GLU A C 1
ATOM 2426 O O . GLU A 1 308 ? 8.097 18.626 5.286 1.00 97.12 308 GLU A O 1
ATOM 2431 N N . LEU A 1 309 ? 8.835 17.381 3.576 1.00 95.50 309 LEU A N 1
ATOM 2432 C CA . LEU A 1 309 ? 7.876 16.296 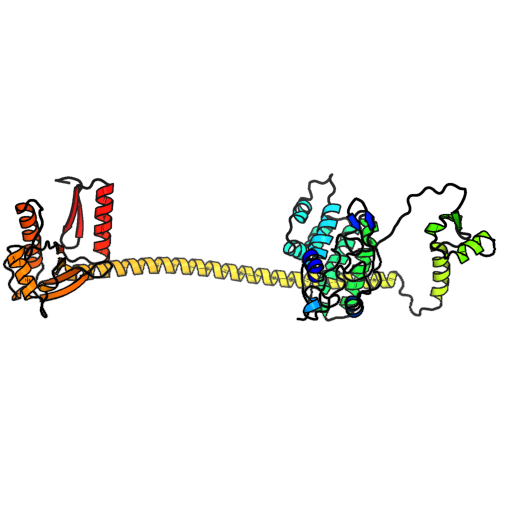3.789 1.00 95.50 309 LEU A CA 1
ATOM 2433 C C . LEU A 1 309 ? 8.240 15.454 5.015 1.00 95.50 309 LEU A C 1
ATOM 2435 O O . LEU A 1 309 ? 7.345 15.071 5.766 1.00 95.50 309 LEU A O 1
ATOM 2439 N N . GLU A 1 310 ? 9.527 15.195 5.240 1.00 96.44 310 GLU A N 1
ATOM 2440 C CA . GLU A 1 310 ? 10.022 14.493 6.426 1.00 96.44 310 GLU A CA 1
ATOM 2441 C C . GLU A 1 310 ? 9.701 15.279 7.707 1.00 96.44 310 GLU A C 1
ATOM 2443 O O . GLU A 1 310 ? 9.151 14.713 8.653 1.00 96.44 310 GLU A O 1
ATOM 2448 N N . GLU A 1 311 ? 9.913 16.597 7.714 1.00 96.88 311 GLU A N 1
ATOM 2449 C CA . GLU A 1 311 ? 9.539 17.468 8.837 1.00 96.88 311 GLU A CA 1
ATOM 2450 C C . GLU A 1 311 ? 8.029 17.445 9.118 1.00 96.88 311 GLU A C 1
ATOM 2452 O O . GLU A 1 311 ? 7.600 17.308 10.270 1.00 96.88 311 GLU A O 1
ATOM 2457 N N . LYS A 1 312 ? 7.203 17.520 8.066 1.00 96.38 312 LYS A N 1
ATOM 2458 C CA . LYS A 1 312 ? 5.740 17.421 8.193 1.00 96.38 312 LYS A CA 1
ATOM 2459 C C . LYS A 1 312 ? 5.296 16.063 8.722 1.00 96.38 312 LYS A C 1
ATOM 2461 O O . LYS A 1 312 ? 4.389 16.015 9.551 1.00 96.38 312 LYS A O 1
ATOM 2466 N N . ASN A 1 313 ? 5.928 14.974 8.292 1.00 96.12 313 ASN A N 1
ATOM 2467 C CA . ASN A 1 313 ? 5.623 13.635 8.796 1.00 96.12 313 ASN A CA 1
ATOM 2468 C C . ASN A 1 313 ? 5.901 13.532 10.297 1.00 96.12 313 ASN A C 1
ATOM 2470 O O . ASN A 1 313 ? 5.019 13.111 11.043 1.00 96.12 313 ASN A O 1
ATOM 2474 N N . VAL A 1 314 ? 7.056 14.019 10.757 1.00 97.44 314 VAL A N 1
ATOM 2475 C CA . VAL A 1 314 ? 7.382 14.062 12.193 1.00 97.44 314 VAL A CA 1
ATOM 2476 C C . VAL A 1 314 ? 6.355 14.897 12.968 1.00 97.44 314 VAL A C 1
ATOM 2478 O O . VAL A 1 314 ? 5.931 14.522 14.064 1.00 97.44 314 VAL A O 1
ATOM 2481 N N . GLN A 1 315 ? 5.905 16.024 12.410 1.00 96.94 315 GLN A N 1
ATOM 2482 C CA . GLN A 1 315 ? 4.865 16.845 13.033 1.00 96.94 315 GLN A CA 1
ATOM 2483 C C . GLN A 1 315 ? 3.512 16.118 13.106 1.00 96.94 315 GLN A C 1
ATOM 2485 O O . GLN A 1 315 ? 2.817 16.203 14.124 1.00 96.94 315 GLN A O 1
ATOM 2490 N N . HIS A 1 316 ? 3.129 15.397 12.051 1.00 96.69 316 HIS A N 1
ATOM 2491 C CA . HIS A 1 316 ? 1.903 14.606 12.025 1.00 96.69 316 HIS A CA 1
ATOM 2492 C C . HIS A 1 316 ? 1.943 13.446 13.024 1.00 96.69 316 HIS A C 1
ATOM 2494 O O . HIS A 1 316 ? 0.967 13.267 13.749 1.00 96.69 316 HIS A O 1
ATOM 2500 N N . GLU A 1 317 ? 3.064 12.734 13.146 1.00 97.06 317 GLU A N 1
ATOM 2501 C CA . GLU A 1 317 ? 3.249 11.673 14.147 1.00 97.06 317 GLU A CA 1
ATOM 2502 C C . GLU A 1 317 ? 3.079 12.201 15.576 1.00 97.06 317 GLU A C 1
ATOM 2504 O O . GLU A 1 317 ? 2.329 11.629 16.369 1.00 97.06 317 GLU A O 1
ATOM 2509 N N . ARG A 1 318 ? 3.680 13.356 15.895 1.00 97.00 318 ARG A N 1
ATOM 2510 C CA . ARG A 1 318 ? 3.489 14.008 17.204 1.00 97.00 318 ARG A CA 1
ATOM 2511 C C . ARG A 1 318 ? 2.027 14.360 17.467 1.00 97.00 318 ARG A C 1
ATOM 2513 O O . ARG A 1 318 ? 1.541 14.191 18.583 1.00 97.00 318 ARG A O 1
ATOM 2520 N N . ARG A 1 319 ? 1.312 14.847 16.447 1.00 97.31 319 ARG A N 1
ATOM 2521 C CA . ARG A 1 319 ? -0.112 15.184 16.567 1.00 97.31 319 ARG A CA 1
ATOM 2522 C C . ARG A 1 319 ? -0.979 13.939 16.752 1.00 97.31 319 ARG A C 1
ATOM 2524 O O . ARG A 1 319 ? -1.935 14.010 17.516 1.00 97.31 319 ARG A O 1
ATOM 2531 N N . ILE A 1 320 ? -0.657 12.831 16.085 1.00 97.38 320 ILE A N 1
ATOM 2532 C CA . ILE A 1 320 ? -1.351 11.549 16.265 1.00 97.38 320 ILE A CA 1
ATOM 2533 C C . ILE A 1 320 ? -1.214 11.090 17.715 1.00 97.38 320 ILE A C 1
ATOM 2535 O O . ILE A 1 320 ? -2.235 10.882 18.362 1.00 97.38 320 ILE A O 1
ATOM 2539 N N . LEU A 1 321 ? 0.007 11.054 18.255 1.00 97.19 321 LEU A N 1
ATOM 2540 C CA . LEU A 1 321 ? 0.244 10.652 19.646 1.00 97.19 321 LEU A CA 1
ATOM 2541 C C . LEU A 1 321 ? -0.524 11.532 20.645 1.00 97.19 321 LEU A C 1
ATOM 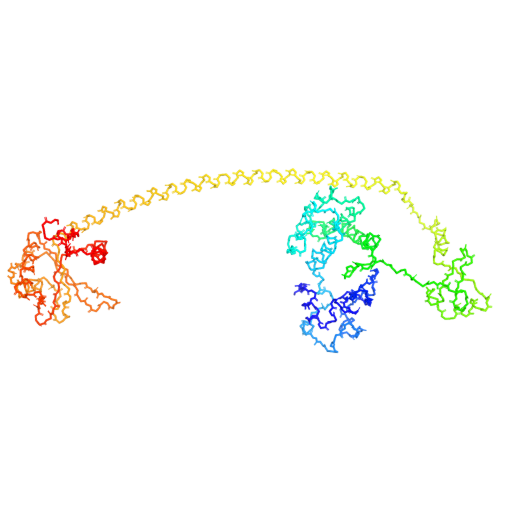2543 O O . LEU A 1 321 ? -1.190 11.020 21.542 1.00 97.19 321 LEU A O 1
ATOM 2547 N N . ALA A 1 322 ? -0.501 12.855 20.455 1.00 97.00 322 ALA A N 1
ATOM 2548 C CA . ALA A 1 322 ? -1.239 13.781 21.316 1.00 97.00 322 ALA A CA 1
ATOM 2549 C C . ALA A 1 322 ? -2.765 13.581 21.233 1.00 97.00 322 ALA A C 1
ATOM 2551 O O . ALA A 1 322 ? -3.466 13.678 22.240 1.00 97.00 322 ALA A O 1
ATOM 2552 N N . LEU A 1 323 ? -3.300 13.301 20.039 1.00 97.00 323 LEU A N 1
ATOM 2553 C CA . LEU A 1 323 ? -4.726 13.021 19.856 1.00 97.00 323 LEU A CA 1
ATOM 2554 C C . LEU A 1 323 ? -5.124 11.674 20.464 1.00 97.00 323 LEU A C 1
ATOM 2556 O O . LEU A 1 323 ? -6.184 11.586 21.078 1.00 97.00 323 LEU A O 1
ATOM 2560 N N . GLU A 1 324 ? -4.295 10.642 20.326 1.00 97.69 324 GLU A N 1
ATOM 2561 C CA . GLU A 1 324 ? -4.527 9.335 20.946 1.00 97.69 324 GLU A CA 1
ATOM 2562 C C . GLU A 1 324 ? -4.582 9.443 22.475 1.00 97.69 324 GLU A C 1
ATOM 2564 O O . GLU A 1 324 ? -5.493 8.888 23.096 1.00 97.69 324 GLU A O 1
ATOM 2569 N N . GLU A 1 325 ? -3.681 10.222 23.081 1.00 97.12 325 GLU A N 1
ATOM 2570 C CA . GLU A 1 325 ? -3.692 10.507 24.519 1.00 97.12 325 GLU A CA 1
ATOM 2571 C C . GLU A 1 325 ? -4.979 11.231 24.947 1.00 97.12 325 GLU A C 1
ATOM 2573 O O . GLU A 1 325 ? -5.641 10.824 25.907 1.00 97.12 325 GLU A O 1
ATOM 2578 N N . GLN A 1 326 ? -5.396 12.255 24.195 1.00 97.50 326 GLN A N 1
ATOM 2579 C CA . GLN A 1 326 ? -6.646 12.973 24.462 1.00 97.50 326 GLN A CA 1
ATOM 2580 C C . GLN A 1 326 ? -7.875 12.068 24.327 1.00 97.50 326 GLN A C 1
ATOM 2582 O O . GLN A 1 326 ? -8.756 12.088 25.189 1.00 97.50 326 GLN A O 1
ATOM 2587 N N . VAL A 1 327 ? -7.943 11.244 23.279 1.00 96.69 327 VAL A N 1
ATOM 2588 C CA . VAL A 1 327 ? -9.038 10.286 23.071 1.00 96.69 327 VAL A CA 1
ATOM 2589 C C . VAL A 1 327 ? -9.077 9.266 24.205 1.00 96.69 327 VAL A C 1
ATOM 2591 O O . VAL A 1 327 ? -10.159 8.952 24.706 1.00 96.69 327 VAL A O 1
ATOM 2594 N N . PHE A 1 328 ? -7.922 8.774 24.656 1.00 95.44 328 PHE A N 1
ATOM 2595 C CA . PHE A 1 328 ? -7.845 7.866 25.795 1.00 95.44 328 PHE A CA 1
ATOM 2596 C C . PHE A 1 328 ? -8.347 8.521 27.089 1.00 95.44 328 PHE A C 1
ATOM 2598 O O . PHE A 1 328 ? -9.133 7.903 27.820 1.00 95.44 328 PHE A O 1
ATOM 2605 N N . ALA A 1 329 ? -7.942 9.765 27.361 1.00 95.06 329 ALA A N 1
ATOM 2606 C CA . ALA A 1 329 ? -8.382 10.522 28.530 1.00 95.06 329 ALA A CA 1
ATOM 2607 C C . ALA A 1 329 ? -9.900 10.761 28.504 1.00 95.06 329 ALA A C 1
ATOM 2609 O O . ALA A 1 329 ? -10.601 10.402 29.452 1.00 95.06 329 ALA A O 1
ATOM 2610 N N . LEU A 1 330 ? -10.431 11.264 27.384 1.00 95.88 330 LEU A N 1
ATOM 2611 C CA . LEU A 1 330 ? -11.863 11.515 27.202 1.00 95.88 330 LEU A CA 1
ATOM 2612 C C . LEU A 1 330 ? -12.694 10.228 27.278 1.00 95.88 330 LEU A C 1
ATOM 2614 O O . LEU A 1 330 ? -13.740 10.207 27.922 1.00 95.88 330 LEU A O 1
ATOM 2618 N N . SER A 1 331 ? -12.226 9.137 26.669 1.00 95.38 331 SER A N 1
ATOM 2619 C CA . SER A 1 331 ? -12.882 7.824 26.733 1.00 95.38 331 SER A CA 1
ATOM 2620 C C . SER A 1 331 ? -12.909 7.258 28.156 1.00 95.38 331 SER A C 1
ATOM 2622 O O . SER A 1 331 ? -13.887 6.634 28.572 1.00 95.38 331 SER A O 1
ATOM 2624 N N . SER A 1 332 ? -11.849 7.487 28.934 1.00 93.31 332 SER A N 1
ATOM 2625 C CA . SER A 1 332 ? -11.776 7.063 30.337 1.00 93.31 332 SER A CA 1
AT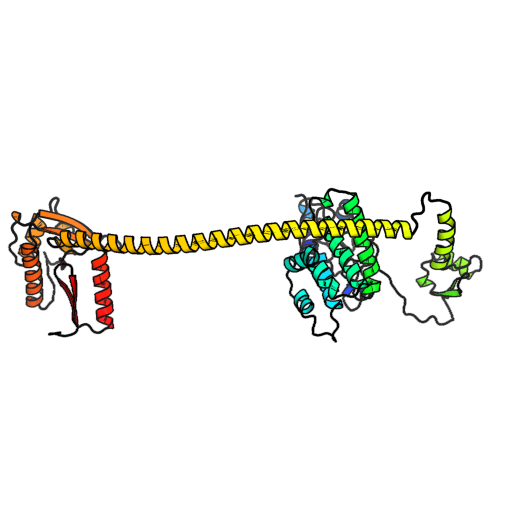OM 2626 C C . SER A 1 332 ? -12.694 7.886 31.238 1.00 93.31 332 SER A C 1
ATOM 2628 O O . SER A 1 332 ? -13.395 7.308 32.067 1.00 93.31 332 SER A O 1
ATOM 2630 N N . GLU A 1 333 ? -12.774 9.197 31.017 1.00 95.62 333 GLU A N 1
ATOM 2631 C CA . GLU A 1 333 ? -13.717 10.076 31.716 1.00 95.62 333 GLU A CA 1
ATOM 2632 C C . GLU A 1 333 ? -15.178 9.746 31.361 1.00 95.62 333 GLU A C 1
ATOM 2634 O O . GLU A 1 333 ? -16.036 9.659 32.241 1.00 95.62 333 GLU A O 1
ATOM 2639 N N . ALA A 1 334 ? -15.472 9.485 30.083 1.00 94.50 334 ALA A N 1
ATOM 2640 C CA . ALA A 1 334 ? -16.799 9.065 29.639 1.00 94.50 334 ALA A CA 1
ATOM 2641 C C . ALA A 1 334 ? -17.214 7.716 30.252 1.00 94.50 334 ALA A C 1
ATOM 2643 O O . ALA A 1 334 ? -18.341 7.585 30.734 1.00 94.50 334 ALA A O 1
ATOM 2644 N N . ASP A 1 335 ? -16.310 6.726 30.296 1.00 94.06 335 ASP A N 1
ATOM 2645 C CA . ASP A 1 335 ? -16.565 5.449 30.981 1.00 94.06 335 ASP A CA 1
ATOM 2646 C C . ASP A 1 335 ? -16.827 5.650 32.476 1.00 94.06 335 ASP A C 1
ATOM 2648 O O . ASP A 1 335 ? -17.747 5.041 33.022 1.00 94.06 335 ASP A O 1
ATOM 2652 N N . TYR A 1 336 ? -16.054 6.520 33.134 1.00 92.88 336 TYR A N 1
ATOM 2653 C CA . TYR A 1 336 ? -16.236 6.834 34.547 1.00 92.88 336 TYR A CA 1
ATOM 2654 C C . TYR A 1 336 ? -17.620 7.435 34.819 1.00 92.88 336 TYR A C 1
ATOM 2656 O O . TYR A 1 336 ? -18.350 6.924 35.672 1.00 92.88 336 TYR A O 1
ATOM 2664 N N . ARG A 1 337 ? -18.025 8.457 34.053 1.00 93.88 337 ARG A N 1
ATOM 2665 C CA . ARG A 1 337 ? -19.354 9.083 34.172 1.00 93.88 337 ARG A CA 1
ATOM 2666 C C . ARG A 1 337 ? -20.478 8.088 33.906 1.00 93.88 337 ARG A C 1
ATOM 2668 O O . ARG A 1 337 ? -21.383 7.961 34.726 1.00 93.88 337 ARG A O 1
ATOM 2675 N N . MET A 1 338 ? -20.378 7.315 32.825 1.00 93.44 338 MET A N 1
ATOM 2676 C CA . MET A 1 338 ? -21.396 6.322 32.482 1.00 93.44 338 MET A CA 1
ATOM 2677 C C . MET A 1 338 ? -21.475 5.201 33.528 1.00 93.44 338 MET A C 1
ATOM 2679 O O . MET A 1 338 ? -22.557 4.703 33.829 1.00 93.44 338 MET A O 1
ATOM 2683 N N . GLN A 1 339 ? -20.354 4.779 34.123 1.00 94.06 339 GLN A N 1
ATOM 2684 C CA . GLN A 1 339 ? -20.396 3.787 35.197 1.00 94.06 339 GLN A CA 1
ATOM 2685 C C . GLN A 1 339 ? -21.021 4.356 36.473 1.00 94.06 339 GLN A C 1
ATOM 2687 O O . GLN A 1 339 ? -21.722 3.609 37.155 1.00 94.06 339 GLN A O 1
ATOM 2692 N N . ARG A 1 340 ? -20.815 5.646 36.780 1.00 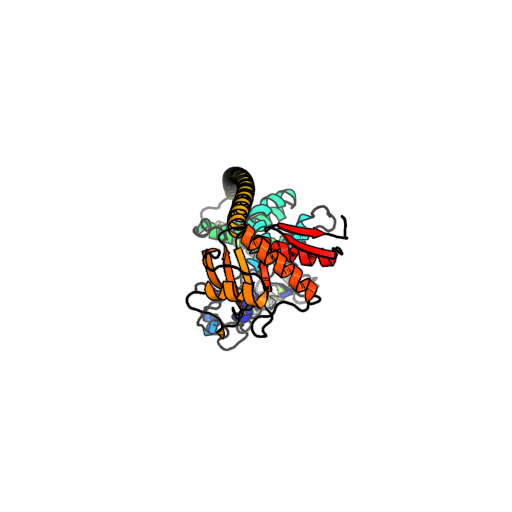92.12 340 ARG A N 1
ATOM 2693 C CA . ARG A 1 340 ? -21.470 6.310 37.918 1.00 92.12 340 ARG A CA 1
ATOM 2694 C C . ARG A 1 340 ? -22.989 6.294 37.791 1.00 92.12 340 ARG A C 1
ATOM 2696 O O . ARG A 1 340 ? -23.661 5.939 38.749 1.00 92.12 340 ARG A O 1
ATOM 2703 N N . GLU A 1 341 ? -23.527 6.573 36.607 1.00 89.56 341 GLU A N 1
ATOM 2704 C CA . GLU A 1 341 ? -24.974 6.463 36.353 1.00 89.56 341 GLU A CA 1
ATOM 2705 C C . GLU A 1 341 ? -25.500 5.030 36.544 1.00 89.56 341 GLU A C 1
ATOM 2707 O O . GLU A 1 341 ? -26.635 4.814 36.968 1.00 89.56 341 GLU A O 1
ATOM 2712 N N . ASN A 1 342 ? -24.652 4.030 36.287 1.00 92.94 342 ASN A N 1
ATOM 2713 C CA . ASN A 1 342 ? -24.988 2.623 36.472 1.00 92.94 342 ASN A CA 1
ATOM 2714 C C . ASN A 1 342 ? -24.855 2.134 37.930 1.00 92.94 342 ASN A C 1
ATOM 2716 O O . ASN A 1 342 ? -25.237 0.996 38.205 1.00 92.94 342 ASN A O 1
ATOM 2720 N N . LEU A 1 343 ? -24.354 2.941 38.878 1.00 92.50 343 LEU A N 1
ATOM 2721 C CA . LEU A 1 343 ? -24.174 2.516 40.279 1.00 92.50 343 LEU A CA 1
ATOM 2722 C C . LEU A 1 343 ? -25.488 2.225 41.010 1.00 92.50 343 LEU A C 1
ATOM 2724 O O . LEU A 1 343 ? -25.480 1.445 41.960 1.00 92.50 343 LEU A O 1
ATOM 2728 N N . ALA A 1 344 ? -26.601 2.792 40.543 1.00 94.06 344 ALA A N 1
ATOM 2729 C CA . ALA A 1 344 ? -27.953 2.491 41.015 1.00 94.06 344 ALA A CA 1
ATOM 2730 C C . ALA A 1 344 ? -28.723 1.562 40.053 1.00 94.06 344 ALA A C 1
ATOM 2732 O O . ALA A 1 344 ? -29.945 1.480 40.113 1.00 94.06 344 ALA A O 1
ATOM 2733 N N . SER A 1 345 ? -28.031 0.871 39.140 1.00 95.56 345 SER A N 1
ATOM 2734 C CA . SER A 1 345 ? -28.660 0.012 38.132 1.00 95.56 345 SER A CA 1
ATOM 2735 C C . SER A 1 345 ? -28.262 -1.458 38.276 1.00 95.56 345 SER A C 1
ATOM 2737 O O . SER A 1 345 ? -27.103 -1.807 38.522 1.00 95.56 345 SER A O 1
ATOM 2739 N N . VAL A 1 346 ? -29.236 -2.339 38.064 1.00 95.31 346 VAL A N 1
ATOM 2740 C CA . VAL A 1 346 ? -29.088 -3.799 38.080 1.00 95.31 346 VAL A CA 1
ATOM 2741 C C . VAL A 1 346 ? -29.498 -4.346 36.716 1.00 95.31 346 VAL A C 1
ATOM 2743 O O . VAL A 1 346 ? -30.429 -3.848 36.087 1.00 95.31 346 VAL A O 1
ATOM 2746 N N . GLU A 1 347 ? -28.808 -5.380 36.246 1.00 95.12 347 GLU A N 1
ATOM 2747 C CA . GLU A 1 347 ? -29.235 -6.159 35.087 1.00 95.12 347 GLU A CA 1
ATOM 2748 C C . GLU A 1 347 ? -29.673 -7.567 35.507 1.00 95.12 347 GLU A C 1
ATOM 2750 O O . GLU A 1 347 ? -28.972 -8.264 36.243 1.00 95.12 347 GLU A O 1
ATOM 2755 N N . VAL A 1 348 ? -30.835 -7.996 35.018 1.00 95.25 348 VAL A N 1
ATOM 2756 C CA . VAL A 1 348 ? -31.376 -9.344 35.199 1.00 95.25 348 VAL A CA 1
ATOM 2757 C C . VAL A 1 348 ? -31.400 -10.030 33.844 1.00 95.25 348 VAL A C 1
ATOM 2759 O O . VAL A 1 348 ? -32.144 -9.643 32.949 1.00 95.25 348 VAL A O 1
ATOM 2762 N N . GLN A 1 349 ? -30.562 -11.043 33.667 1.00 93.62 349 GLN A N 1
ATOM 2763 C CA . GLN A 1 349 ? -30.444 -11.777 32.414 1.00 93.62 349 GLN A CA 1
ATOM 2764 C C . GLN A 1 349 ? -31.312 -13.036 32.416 1.00 93.62 349 GLN A C 1
ATOM 2766 O O . GLN A 1 349 ? -31.514 -13.663 33.458 1.00 93.62 349 GLN A O 1
ATOM 2771 N N . ASN A 1 350 ? -31.691 -13.452 31.205 1.00 91.81 350 ASN A N 1
ATOM 2772 C CA . ASN A 1 350 ? -32.441 -14.671 30.910 1.00 91.81 350 ASN A CA 1
ATOM 2773 C C . ASN A 1 350 ? -33.910 -14.623 31.359 1.00 91.81 350 ASN A C 1
ATOM 2775 O O . ASN A 1 350 ? -34.441 -15.625 31.828 1.00 91.81 350 ASN A O 1
ATOM 2779 N N . ILE A 1 351 ? -34.562 -13.464 31.205 1.00 92.19 351 ILE A N 1
ATOM 2780 C CA . ILE A 1 351 ? -36.000 -13.344 31.478 1.00 92.19 351 ILE A CA 1
ATOM 2781 C C . ILE A 1 351 ? -36.811 -13.993 30.336 1.00 92.19 351 ILE A C 1
ATOM 2783 O O . ILE A 1 351 ? -36.591 -13.637 29.171 1.00 92.19 351 ILE A O 1
ATOM 2787 N N . PRO A 1 352 ? -37.735 -14.925 30.637 1.00 88.62 352 PRO A N 1
ATOM 2788 C CA . PRO A 1 352 ? -38.652 -15.507 29.654 1.00 88.62 352 PRO A CA 1
ATOM 2789 C C . PRO A 1 352 ? -39.500 -14.447 28.942 1.00 88.62 352 PRO A C 1
ATOM 2791 O O . PRO A 1 352 ? -39.877 -13.444 29.545 1.00 88.62 352 PRO A O 1
ATOM 2794 N N . ASN A 1 353 ? -39.805 -14.657 27.658 1.00 88.12 353 ASN A N 1
ATOM 2795 C CA . ASN A 1 353 ? -40.621 -13.707 26.890 1.00 88.12 353 ASN A CA 1
ATOM 2796 C C . ASN A 1 353 ? -42.047 -13.602 27.445 1.00 88.12 353 ASN A C 1
ATOM 2798 O O . ASN A 1 353 ? -42.632 -12.527 27.372 1.00 88.12 353 ASN A O 1
ATOM 2802 N N . GLU A 1 354 ? -42.584 -14.688 28.008 1.00 88.69 354 GLU A N 1
ATOM 2803 C CA . GLU A 1 354 ? -43.964 -14.753 28.501 1.00 88.69 354 GLU A CA 1
ATOM 2804 C C . GLU A 1 354 ? -44.197 -13.870 29.735 1.00 88.69 354 GLU A C 1
ATOM 2806 O O . GLU A 1 354 ? -45.334 -13.519 30.031 1.00 88.69 354 GLU A O 1
ATOM 2811 N N . LEU A 1 355 ? -43.131 -13.500 30.453 1.00 87.31 355 LEU A N 1
ATOM 2812 C CA . LEU A 1 355 ? -43.213 -12.673 31.660 1.00 87.31 355 LEU A CA 1
ATOM 2813 C C . LEU A 1 355 ? -43.097 -11.169 31.374 1.00 87.31 355 LEU A C 1
ATOM 2815 O O . LEU A 1 355 ? -43.293 -10.363 32.282 1.00 87.31 355 LEU A O 1
ATOM 2819 N N . LEU A 1 356 ? -42.750 -10.776 30.144 1.00 89.50 356 LEU A N 1
ATOM 2820 C CA . LEU A 1 356 ? -42.548 -9.372 29.787 1.00 89.50 356 LEU A CA 1
ATOM 2821 C C . LEU A 1 356 ? -43.878 -8.615 29.704 1.00 89.50 356 LEU A C 1
ATOM 2823 O O . LEU A 1 356 ? -44.860 -9.111 29.158 1.00 89.50 356 LEU A O 1
ATOM 2827 N N . ARG A 1 357 ? -43.879 -7.379 30.209 1.00 87.44 357 ARG A N 1
ATOM 2828 C CA . ARG A 1 357 ? -45.034 -6.467 30.223 1.00 87.44 357 ARG A CA 1
ATOM 2829 C C . ARG A 1 357 ? -44.715 -5.186 29.447 1.00 87.44 357 ARG A C 1
ATOM 2831 O O . ARG A 1 357 ? -43.548 -4.908 29.156 1.00 87.44 357 ARG A O 1
ATOM 2838 N N . GLU A 1 358 ? -45.733 -4.377 29.145 1.00 82.06 358 GLU A N 1
ATOM 2839 C CA . GLU A 1 358 ? -45.537 -3.034 28.563 1.00 82.06 358 GLU A CA 1
ATOM 2840 C C . GLU A 1 358 ? -44.708 -2.140 29.498 1.00 82.06 358 GLU A C 1
ATOM 2842 O O . GLU A 1 358 ? -43.734 -1.521 29.072 1.00 82.06 358 GLU A O 1
ATOM 2847 N N . ASN A 1 359 ? -45.033 -2.155 30.796 1.00 86.19 359 ASN A N 1
ATOM 2848 C CA . ASN A 1 359 ? -44.227 -1.557 31.854 1.00 86.19 359 ASN A CA 1
ATOM 2849 C C . ASN A 1 359 ? -43.617 -2.657 32.733 1.00 86.19 359 ASN A C 1
ATOM 2851 O O . ASN A 1 359 ? -44.320 -3.369 33.447 1.00 86.19 359 ASN A O 1
ATOM 2855 N N . ASN A 1 360 ? -42.292 -2.789 32.697 1.00 92.88 360 ASN A N 1
ATOM 2856 C CA . ASN A 1 360 ? -41.587 -3.866 33.392 1.00 92.88 360 ASN A CA 1
ATOM 2857 C C . ASN A 1 360 ? -41.169 -3.504 34.829 1.00 92.88 360 ASN A C 1
ATOM 2859 O O . ASN A 1 360 ? -40.406 -4.251 35.438 1.00 92.88 360 ASN A O 1
ATOM 2863 N N . VAL A 1 361 ? -41.640 -2.381 35.388 1.00 94.50 361 VAL A N 1
ATOM 2864 C CA . VAL A 1 361 ? -41.346 -1.992 36.782 1.00 94.50 361 VAL A CA 1
ATOM 2865 C C . VAL A 1 361 ? -41.954 -2.987 37.774 1.00 94.50 361 VAL A C 1
ATOM 2867 O O . VAL A 1 361 ? -41.272 -3.424 38.698 1.00 94.50 361 VAL A O 1
ATOM 2870 N N . GLU A 1 362 ? -43.196 -3.415 37.546 1.00 92.06 362 GLU A N 1
ATOM 2871 C CA . GLU A 1 362 ? -43.844 -4.443 38.371 1.00 92.06 362 GLU A CA 1
ATOM 2872 C C . GLU A 1 362 ? -43.132 -5.790 38.266 1.00 92.06 362 GLU A C 1
ATOM 2874 O O . GLU A 1 362 ? -42.888 -6.442 39.278 1.00 92.06 362 GLU A O 1
ATOM 2879 N N . LEU A 1 363 ? -42.734 -6.172 37.048 1.00 92.19 363 LEU A N 1
ATOM 2880 C CA . LEU A 1 363 ? -41.950 -7.382 36.813 1.00 92.19 363 LEU A CA 1
ATOM 2881 C C . LEU A 1 363 ? -40.611 -7.325 37.559 1.00 92.19 363 LEU A C 1
ATOM 2883 O O . LEU A 1 363 ? -40.187 -8.321 38.135 1.00 92.19 363 LEU A O 1
ATOM 2887 N N . ALA A 1 364 ? -39.935 -6.173 37.569 1.00 94.12 364 ALA A N 1
ATOM 2888 C CA . ALA A 1 364 ? -38.690 -6.002 38.310 1.00 94.12 364 ALA A CA 1
ATOM 2889 C C . ALA A 1 364 ? -38.892 -6.204 39.822 1.00 94.12 364 ALA A C 1
ATOM 2891 O O . ALA A 1 364 ? -38.106 -6.920 40.442 1.00 94.12 364 ALA A O 1
ATOM 2892 N N . ALA A 1 365 ? -39.953 -5.633 40.401 1.00 93.75 365 ALA A N 1
ATOM 2893 C CA . ALA A 1 365 ? -40.292 -5.845 41.809 1.00 93.75 365 ALA A CA 1
ATOM 2894 C C . ALA A 1 365 ? -40.635 -7.317 42.101 1.00 93.75 365 ALA A C 1
ATOM 2896 O O . ALA A 1 365 ? -40.122 -7.883 43.061 1.00 93.75 365 ALA A O 1
ATOM 2897 N N . GLU A 1 366 ? -41.415 -7.972 41.235 1.00 91.00 366 GLU A N 1
ATOM 2898 C CA . GLU A 1 366 ? -41.733 -9.403 41.338 1.00 91.00 366 GLU A CA 1
ATOM 2899 C C . GLU A 1 366 ? -40.470 -10.273 41.296 1.00 91.00 366 GLU A C 1
ATOM 2901 O O . GLU A 1 366 ? -40.302 -11.174 42.117 1.00 91.00 366 GLU A O 1
ATOM 2906 N N . VAL A 1 367 ? -39.526 -9.967 40.400 1.00 92.44 367 VAL A N 1
ATOM 2907 C CA . VAL A 1 367 ? -38.230 -10.655 40.332 1.00 92.44 367 VAL A CA 1
ATOM 2908 C C . VAL A 1 367 ? -37.480 -10.528 41.661 1.00 92.44 367 VAL A C 1
ATOM 2910 O O . VAL A 1 367 ? -36.935 -11.519 42.148 1.00 92.44 367 VAL A O 1
ATOM 2913 N N . PHE A 1 368 ? -37.424 -9.339 42.263 1.00 94.50 368 PHE A N 1
ATOM 2914 C CA . PHE A 1 368 ? -36.700 -9.140 43.523 1.00 94.50 368 PHE A CA 1
ATOM 2915 C C . PHE A 1 368 ? -37.412 -9.795 44.715 1.00 94.50 368 PHE A C 1
ATOM 2917 O O . PHE A 1 368 ? -36.762 -10.494 45.494 1.00 94.50 368 PHE A O 1
ATOM 2924 N N . ASN A 1 369 ? -38.737 -9.682 44.793 1.00 91.00 369 ASN A N 1
ATOM 2925 C CA . ASN A 1 369 ? -39.544 -10.285 45.849 1.00 91.00 369 ASN A CA 1
ATOM 2926 C C . ASN A 1 369 ? -39.518 -11.819 45.756 1.00 91.00 369 ASN A C 1
ATOM 2928 O O . ASN A 1 369 ? -39.053 -12.495 46.667 1.00 91.00 369 ASN A O 1
ATOM 2932 N N . SER A 1 370 ? -39.944 -12.395 44.629 1.00 89.62 370 SER A N 1
ATOM 2933 C CA . SER A 1 370 ? -40.103 -13.847 44.488 1.00 89.62 370 SER A CA 1
ATOM 2934 C C . SER A 1 370 ? -38.773 -14.576 44.299 1.00 89.62 370 SER A C 1
ATOM 2936 O O . SER A 1 370 ? -38.545 -15.631 44.898 1.00 89.62 370 SER A O 1
ATOM 2938 N N . ALA A 1 371 ? -37.860 -14.039 43.481 1.00 90.19 371 ALA A N 1
ATOM 2939 C CA . ALA A 1 371 ? -36.615 -14.742 43.178 1.00 90.19 371 ALA A CA 1
ATOM 2940 C C . ALA A 1 371 ? -35.529 -14.493 44.229 1.00 90.19 371 ALA A C 1
ATOM 2942 O O . ALA A 1 371 ? -34.764 -15.416 44.512 1.00 90.19 371 ALA A O 1
ATOM 2943 N N . LEU A 1 372 ? -35.454 -13.304 44.841 1.00 91.44 372 LEU A N 1
ATOM 2944 C CA . LEU A 1 372 ? -34.406 -12.954 45.814 1.00 91.44 372 LEU A CA 1
ATOM 2945 C C . LEU A 1 372 ? -34.870 -12.872 47.269 1.00 91.44 372 LEU A C 1
ATOM 2947 O O . LEU A 1 372 ? -33.994 -12.881 48.127 1.00 91.44 372 LEU A O 1
ATOM 2951 N N . ASP A 1 373 ? -36.178 -12.894 47.541 1.00 90.31 373 ASP A N 1
ATOM 2952 C CA . ASP A 1 373 ? -36.740 -12.684 48.887 1.00 90.31 373 ASP A CA 1
ATOM 2953 C C . ASP A 1 373 ? -36.379 -11.300 49.463 1.00 90.31 373 ASP A C 1
ATOM 2955 O O . ASP A 1 373 ? -36.016 -11.143 50.626 1.00 90.31 373 ASP A O 1
ATOM 2959 N N . VAL A 1 374 ? -36.407 -10.277 48.599 1.00 93.12 374 VAL A N 1
ATOM 2960 C CA . VAL A 1 374 ? -36.130 -8.883 48.969 1.00 93.12 374 VAL A CA 1
ATOM 2961 C C . VAL A 1 374 ? -37.336 -8.038 48.651 1.00 93.12 374 VAL A C 1
ATOM 2963 O O . VAL A 1 374 ? -37.583 -7.792 47.476 1.00 93.12 374 VAL A O 1
ATOM 2966 N N . ASP A 1 375 ? -37.987 -7.518 49.689 1.00 92.12 375 ASP A N 1
ATOM 2967 C CA . ASP A 1 375 ? -39.041 -6.523 49.523 1.00 92.12 375 ASP A CA 1
ATOM 2968 C C . ASP A 1 375 ? -38.463 -5.228 48.932 1.00 92.12 375 ASP A C 1
ATOM 2970 O O . ASP A 1 375 ? -37.635 -4.556 49.568 1.00 92.12 375 ASP A O 1
ATOM 2974 N N . VAL A 1 376 ? -38.838 -4.937 47.686 1.00 93.38 376 VAL A N 1
ATOM 2975 C CA . VAL A 1 376 ? -38.510 -3.701 46.964 1.00 93.38 376 VAL A CA 1
ATOM 2976 C C . VAL A 1 376 ? -39.816 -3.063 46.515 1.00 93.38 376 VAL A C 1
ATOM 2978 O O . VAL A 1 376 ? -40.535 -3.614 45.676 1.00 93.38 376 VAL A O 1
ATOM 2981 N N . ALA A 1 377 ? -40.115 -1.879 47.044 1.00 93.56 377 ALA A N 1
ATOM 2982 C CA . ALA A 1 377 ? -41.343 -1.179 46.698 1.00 93.56 377 ALA A CA 1
ATOM 2983 C C . ALA A 1 377 ? -41.276 -0.640 45.260 1.00 93.56 377 ALA A C 1
ATOM 2985 O O . ALA A 1 377 ? -40.225 -0.207 44.784 1.00 93.56 377 ALA A O 1
ATOM 2986 N N . LEU A 1 378 ? -42.425 -0.561 44.579 1.00 93.19 378 LEU A N 1
ATOM 2987 C CA . LEU A 1 378 ? -42.510 0.048 43.241 1.00 93.19 378 LEU A CA 1
ATOM 2988 C C . LEU A 1 378 ? -41.996 1.498 43.235 1.00 93.19 378 LEU A C 1
ATOM 2990 O O . LEU A 1 378 ? -41.442 1.959 42.243 1.00 93.19 378 LEU A O 1
ATOM 2994 N N . SER A 1 379 ? -42.129 2.206 44.362 1.00 93.50 379 SER A N 1
ATOM 2995 C CA . SER A 1 379 ? -41.625 3.568 44.538 1.00 93.50 379 SER A CA 1
ATOM 2996 C C . SER A 1 379 ? -40.097 3.659 44.609 1.00 93.50 379 SER A C 1
ATOM 2998 O O . SER A 1 379 ? -39.579 4.763 44.449 1.00 93.50 379 SER A O 1
ATOM 3000 N N . GLU A 1 380 ? -39.373 2.557 44.827 1.00 95.38 380 GLU A N 1
ATOM 3001 C CA . GLU A 1 380 ? -37.903 2.494 44.856 1.00 95.38 380 GLU A CA 1
ATOM 3002 C C . GLU A 1 380 ? -37.289 2.235 43.470 1.00 95.38 380 GLU A C 1
ATOM 3004 O O . GLU A 1 380 ? -36.085 2.434 43.274 1.00 95.38 380 GLU A O 1
ATOM 3009 N N . ILE A 1 381 ? -38.110 1.835 42.495 1.00 95.94 381 ILE A N 1
ATOM 3010 C CA . ILE A 1 381 ? -37.707 1.588 41.110 1.00 95.94 381 ILE A CA 1
ATOM 3011 C C . ILE A 1 381 ? -37.999 2.845 40.286 1.00 95.94 381 ILE A C 1
ATOM 3013 O O . ILE A 1 381 ? -39.118 3.347 40.259 1.00 95.94 381 ILE A O 1
ATOM 3017 N N . GLU A 1 382 ? -36.979 3.379 39.618 1.00 94.81 382 GLU A N 1
ATOM 3018 C CA . GLU A 1 382 ? -37.121 4.550 38.746 1.00 94.81 382 GLU A CA 1
ATOM 3019 C C . GLU A 1 382 ? -37.626 4.142 37.359 1.00 94.81 382 GLU A C 1
ATOM 3021 O O . GLU A 1 382 ? -38.529 4.769 36.813 1.00 94.81 382 GLU A O 1
ATOM 3026 N N . ASN A 1 383 ? -37.036 3.096 36.774 1.00 94.56 383 ASN A N 1
ATOM 3027 C CA . ASN A 1 383 ? -37.393 2.605 35.445 1.00 94.56 383 ASN A CA 1
ATOM 3028 C C . ASN A 1 383 ? -36.933 1.151 35.260 1.00 94.56 383 ASN A C 1
ATOM 3030 O O . ASN A 1 383 ? -35.920 0.739 35.825 1.00 94.56 383 ASN A O 1
ATOM 3034 N N . ALA A 1 384 ? -37.622 0.387 34.416 1.00 95.69 384 ALA A N 1
ATOM 3035 C CA . ALA A 1 384 ? -37.226 -0.958 34.025 1.00 95.69 384 ALA A CA 1
ATOM 3036 C C . ALA A 1 384 ? -37.507 -1.191 32.533 1.00 95.69 384 ALA A C 1
ATOM 3038 O O . ALA A 1 384 ? -38.647 -1.100 32.082 1.00 95.69 384 ALA A O 1
ATOM 3039 N N . HIS A 1 385 ? -36.466 -1.514 31.763 1.00 93.81 385 HIS A N 1
ATOM 3040 C CA . HIS A 1 385 ? -36.570 -1.719 30.316 1.00 93.81 385 HIS A CA 1
ATOM 3041 C C . HIS A 1 385 ? -35.829 -2.974 29.859 1.00 93.81 385 HIS A C 1
ATOM 3043 O O . HIS A 1 385 ? -34.844 -3.400 30.462 1.00 93.81 385 HIS A O 1
ATOM 3049 N N . VAL A 1 386 ? -36.297 -3.572 28.766 1.00 92.81 386 VAL A N 1
ATOM 3050 C CA . VAL A 1 386 ? -35.747 -4.822 28.233 1.00 92.81 386 VAL A CA 1
ATOM 3051 C C . VAL A 1 386 ? -34.753 -4.534 27.113 1.00 92.81 386 VAL A C 1
ATOM 3053 O O . VAL A 1 386 ? -35.021 -3.770 26.190 1.00 92.81 386 VAL A O 1
ATOM 3056 N N . MET A 1 387 ? -33.609 -5.206 27.159 1.00 90.19 387 MET A N 1
ATOM 3057 C CA . MET A 1 387 ? -32.614 -5.253 26.095 1.00 90.19 387 MET A CA 1
ATOM 3058 C C . MET A 1 387 ? -32.408 -6.700 25.644 1.00 90.19 387 MET A C 1
ATOM 3060 O O . MET A 1 387 ? -32.350 -7.613 26.466 1.00 90.19 387 MET A O 1
ATOM 3064 N N . LYS A 1 388 ? -32.235 -6.932 24.340 1.00 86.25 388 LYS A N 1
ATOM 3065 C CA . LYS A 1 388 ? -31.926 -8.269 23.811 1.00 86.25 388 LYS A CA 1
ATOM 3066 C C . LYS A 1 388 ? -30.417 -8.505 23.709 1.00 86.25 388 LYS A C 1
ATOM 3068 O O . LYS A 1 388 ? -29.682 -7.634 23.247 1.00 86.25 388 LYS A O 1
ATOM 3073 N N . ILE A 1 389 ? -29.959 -9.696 24.101 1.00 76.25 389 ILE A N 1
ATOM 3074 C CA . ILE A 1 389 ? -28.539 -10.082 24.175 1.00 76.25 389 ILE A CA 1
ATOM 3075 C C . ILE A 1 389 ? -28.282 -11.415 23.457 1.00 76.25 389 ILE A C 1
ATOM 3077 O O . ILE A 1 389 ? -29.140 -12.299 23.414 1.00 76.25 389 ILE A O 1
ATOM 3081 N N . GLY A 1 390 ? -27.072 -11.560 22.905 1.00 70.19 390 GLY A N 1
ATOM 3082 C CA . GLY A 1 390 ? -26.558 -12.768 22.248 1.00 70.19 390 GLY A CA 1
ATOM 3083 C C . GLY A 1 390 ? -26.358 -12.587 20.742 1.00 70.19 390 GLY A C 1
ATOM 3084 O O . GLY A 1 390 ? -26.858 -11.620 20.170 1.00 70.19 390 GLY A O 1
ATOM 3085 N N . SER A 1 391 ? -25.656 -13.531 20.105 1.00 64.94 391 SER A N 1
ATOM 3086 C CA . SER A 1 391 ? -25.329 -13.507 18.665 1.00 64.94 391 SER A CA 1
ATOM 3087 C C . SER A 1 391 ? -26.567 -13.400 17.766 1.00 64.94 391 SER A C 1
ATOM 3089 O O . SER A 1 391 ? -26.501 -12.808 16.698 1.00 64.94 391 SER A O 1
ATOM 3091 N N . GLU A 1 392 ? -27.715 -13.888 18.245 1.00 69.75 392 GLU A N 1
ATOM 3092 C CA . GLU A 1 392 ? -29.022 -13.797 17.575 1.00 69.75 392 GLU A CA 1
ATOM 3093 C C . GLU A 1 392 ? -30.057 -12.995 18.389 1.00 69.75 392 GLU A C 1
ATOM 3095 O O . GLU A 1 392 ? -31.251 -13.069 18.117 1.00 69.75 392 GLU A O 1
ATOM 3100 N N . ARG A 1 393 ? -29.635 -12.256 19.430 1.00 72.25 393 ARG A N 1
ATOM 3101 C CA . ARG A 1 393 ? -30.535 -11.471 20.305 1.00 72.25 393 ARG A CA 1
ATOM 3102 C C . ARG A 1 393 ? -31.691 -12.290 20.916 1.00 72.25 393 ARG A C 1
ATOM 3104 O O . ARG A 1 393 ? -32.781 -11.768 21.130 1.00 72.25 393 ARG A O 1
ATOM 3111 N N . LYS A 1 394 ? -31.458 -13.574 21.209 1.00 73.12 394 LYS A N 1
ATOM 3112 C CA . LYS A 1 394 ? -32.489 -14.507 21.704 1.00 73.12 394 LYS A CA 1
ATOM 3113 C C . LYS A 1 394 ? -32.791 -14.385 23.202 1.00 73.12 394 LYS A C 1
ATOM 3115 O O . LYS A 1 394 ? -33.845 -14.836 23.630 1.00 73.12 394 LYS A O 1
ATOM 3120 N N . LYS A 1 395 ? -31.887 -13.811 24.005 1.00 82.56 395 LYS A N 1
ATOM 3121 C CA . LYS A 1 395 ? -32.047 -13.726 25.467 1.00 82.56 395 LYS A CA 1
ATOM 3122 C C . LYS A 1 395 ? -32.433 -12.318 25.891 1.00 82.56 395 LYS A C 1
ATOM 3124 O O . LYS A 1 395 ? -31.777 -11.360 25.479 1.00 82.56 395 LYS A O 1
ATOM 3129 N N . ASN A 1 396 ? -33.429 -12.200 26.761 1.00 90.50 396 ASN A N 1
ATOM 3130 C CA . ASN A 1 396 ? -33.818 -10.913 27.327 1.00 90.50 396 ASN A CA 1
ATOM 3131 C C . ASN A 1 396 ? -32.981 -10.586 28.562 1.00 90.50 396 ASN A C 1
ATOM 3133 O O . ASN A 1 396 ? -32.751 -11.439 29.427 1.00 90.50 396 ASN A O 1
ATOM 3137 N N . MET A 1 397 ? -32.548 -9.335 28.639 1.00 92.75 397 MET A N 1
ATOM 3138 C CA . MET A 1 397 ? -31.967 -8.721 29.819 1.00 92.75 397 MET A CA 1
ATOM 3139 C C . MET A 1 397 ? -32.846 -7.554 30.238 1.00 92.75 397 MET A C 1
ATOM 3141 O O . MET A 1 397 ? -32.997 -6.593 29.490 1.00 92.75 397 MET A O 1
ATOM 3145 N N . LEU A 1 398 ? -33.396 -7.628 31.439 1.00 95.31 398 LEU A N 1
ATOM 3146 C CA . LEU A 1 398 ? -34.104 -6.523 32.057 1.00 95.31 398 LEU A CA 1
ATOM 3147 C C . LEU A 1 398 ? -33.093 -5.630 32.773 1.00 95.31 398 LEU A C 1
ATOM 3149 O O . LEU A 1 398 ? -32.367 -6.085 33.654 1.00 95.31 398 LEU A O 1
ATOM 3153 N N . VAL A 1 399 ? -33.022 -4.370 32.367 1.00 95.00 399 VAL A N 1
ATOM 3154 C CA . VAL A 1 399 ? -32.201 -3.343 33.005 1.00 95.00 399 VAL A CA 1
ATOM 3155 C C . VAL A 1 399 ? -33.105 -2.519 33.901 1.00 95.00 399 VAL A C 1
ATOM 3157 O O . VAL A 1 399 ? -34.038 -1.875 33.425 1.00 95.00 399 VAL A O 1
ATOM 3160 N N . VAL A 1 400 ? -32.814 -2.549 35.196 1.00 96.44 400 VAL A N 1
ATOM 3161 C CA . VAL A 1 400 ? -33.605 -1.892 36.235 1.00 96.44 400 VAL A CA 1
ATOM 3162 C C . VAL A 1 400 ? -32.780 -0.764 36.834 1.00 96.44 400 VAL A C 1
ATOM 3164 O O . VAL A 1 400 ? -31.702 -1.007 37.379 1.00 96.44 400 VAL A O 1
ATOM 3167 N N . LYS A 1 401 ? -33.288 0.463 36.732 1.00 96.00 401 LYS A N 1
ATOM 3168 C CA . LYS A 1 401 ? -32.735 1.654 37.371 1.00 96.00 401 LYS A CA 1
ATOM 3169 C C . LYS A 1 401 ? -33.482 1.903 38.676 1.00 96.00 401 LYS A C 1
ATOM 3171 O O . LYS A 1 401 ? -34.711 1.953 38.693 1.00 96.00 401 LYS A O 1
ATOM 3176 N N . LEU A 1 402 ? -32.737 2.033 39.763 1.00 96.06 402 LEU A N 1
ATOM 3177 C CA . LEU A 1 402 ? -33.255 2.204 41.117 1.00 96.06 402 LEU A CA 1
ATOM 3178 C C . LEU A 1 402 ? -33.046 3.649 41.566 1.00 96.06 402 LEU A C 1
ATOM 3180 O O . LEU A 1 402 ? -32.116 4.315 41.114 1.00 96.06 402 LEU A O 1
ATOM 3184 N N . LYS A 1 403 ? -33.869 4.117 42.507 1.00 94.69 403 LYS A N 1
ATOM 3185 C CA . LYS A 1 403 ? -33.747 5.480 43.045 1.00 94.69 403 LYS A CA 1
ATOM 3186 C C . LYS A 1 403 ? -32.501 5.701 43.898 1.00 94.69 403 LYS A C 1
ATOM 3188 O O . LYS A 1 403 ? -32.091 6.842 44.084 1.00 94.69 403 LYS A O 1
ATOM 3193 N N . SER A 1 404 ? -31.913 4.640 44.453 1.00 94.19 404 SER A N 1
ATOM 3194 C CA . SER A 1 404 ? -30.704 4.753 45.268 1.00 94.19 404 SER A CA 1
ATOM 3195 C C . SER A 1 404 ? -29.764 3.560 45.109 1.00 94.19 404 SER A C 1
ATOM 3197 O O . SER A 1 404 ? -30.175 2.417 44.886 1.00 94.19 404 SER A O 1
ATOM 3199 N N . GLU A 1 405 ? -28.471 3.822 45.297 1.00 93.38 405 GLU A N 1
ATOM 3200 C CA . GLU A 1 405 ? -27.434 2.787 45.360 1.00 93.38 405 GLU A CA 1
ATOM 3201 C C . GLU A 1 405 ? -27.623 1.851 46.567 1.00 93.38 405 GLU A C 1
ATOM 3203 O O . GLU A 1 405 ? -27.206 0.691 46.530 1.00 93.38 405 GLU A O 1
ATOM 3208 N N . GLY A 1 406 ? -28.289 2.329 47.626 1.00 93.62 406 GLY A N 1
ATOM 3209 C CA . GLY A 1 406 ? -28.638 1.530 48.802 1.00 93.62 406 GLY A CA 1
ATOM 3210 C C . GLY A 1 406 ? -29.570 0.371 48.450 1.00 93.62 406 GLY A C 1
ATOM 3211 O O . GLY A 1 406 ? -29.298 -0.770 48.825 1.00 93.62 406 GLY A O 1
ATOM 3212 N N . VAL A 1 407 ? -30.597 0.632 47.633 1.00 94.19 407 VAL A N 1
ATOM 3213 C CA . VAL A 1 407 ? -31.518 -0.408 47.138 1.00 94.19 407 VAL A CA 1
ATOM 3214 C C . VAL A 1 407 ? -30.770 -1.407 46.254 1.00 94.19 407 VAL A C 1
ATOM 3216 O O . VAL A 1 407 ? -30.914 -2.617 46.434 1.00 94.19 407 VAL A O 1
ATOM 3219 N N . LYS A 1 408 ? -29.879 -0.933 45.366 1.00 94.75 408 LYS A N 1
ATOM 3220 C CA . LYS A 1 408 ? -29.013 -1.827 44.571 1.00 94.75 408 LYS A CA 1
ATOM 3221 C C . LYS A 1 408 ? -28.185 -2.735 45.481 1.00 94.75 408 LYS A C 1
ATOM 3223 O O . LYS A 1 408 ? -28.099 -3.940 45.257 1.00 94.75 408 LYS A O 1
ATOM 3228 N N . THR A 1 409 ? -27.566 -2.161 46.508 1.00 94.12 409 THR A N 1
ATOM 3229 C CA . THR A 1 409 ? -26.703 -2.889 47.446 1.00 94.12 409 THR A CA 1
ATOM 3230 C C . THR A 1 409 ? -27.490 -3.959 48.205 1.00 94.12 409 THR A C 1
ATOM 3232 O O . THR A 1 409 ? -27.025 -5.097 48.289 1.00 94.12 409 THR A O 1
ATOM 3235 N N . LYS A 1 410 ? -28.713 -3.640 48.656 1.00 94.62 410 LYS A N 1
ATOM 3236 C CA . LYS A 1 410 ? -29.658 -4.596 49.261 1.00 94.62 410 LYS A CA 1
ATOM 3237 C C . LYS A 1 410 ? -29.916 -5.789 48.330 1.00 94.62 410 LYS A C 1
ATOM 3239 O O . LYS A 1 410 ? -29.706 -6.933 48.728 1.00 94.62 410 LYS A O 1
ATOM 3244 N N . ILE A 1 411 ? -30.260 -5.528 47.065 1.00 95.50 411 ILE A N 1
ATOM 3245 C CA . ILE A 1 411 ? -30.539 -6.558 46.046 1.00 95.50 411 ILE A CA 1
ATOM 3246 C C . ILE A 1 411 ? -29.309 -7.442 45.773 1.00 95.50 411 ILE A C 1
ATOM 3248 O O . ILE A 1 411 ? -29.403 -8.672 45.745 1.00 95.50 411 ILE A O 1
ATOM 3252 N N . ILE A 1 412 ? -28.130 -6.842 45.574 1.00 94.38 412 ILE A N 1
ATOM 3253 C CA . ILE A 1 412 ? -26.899 -7.586 45.259 1.00 94.38 412 ILE A CA 1
ATOM 3254 C C . ILE A 1 412 ? -26.436 -8.445 46.442 1.00 94.38 412 ILE A C 1
ATOM 3256 O O . ILE A 1 412 ? -25.944 -9.561 46.221 1.00 94.38 412 ILE A O 1
ATOM 3260 N N . ASN A 1 413 ? -26.603 -7.963 47.676 1.00 93.50 413 ASN A N 1
ATOM 3261 C CA . ASN A 1 413 ? -26.284 -8.717 48.887 1.00 93.50 413 ASN A CA 1
ATOM 3262 C C . ASN A 1 413 ? -27.237 -9.895 49.085 1.00 93.50 413 ASN A C 1
ATOM 3264 O O . ASN A 1 413 ? -26.759 -11.021 49.218 1.00 93.50 413 ASN A O 1
ATOM 3268 N N . ALA A 1 414 ? -28.546 -9.688 48.948 1.00 94.50 414 ALA A N 1
ATOM 3269 C CA . ALA A 1 414 ? -29.516 -10.780 49.010 1.00 94.50 414 ALA A CA 1
ATOM 3270 C C . ALA A 1 414 ? -29.263 -11.845 47.935 1.00 94.50 414 ALA A C 1
ATOM 3272 O O . ALA A 1 414 ? -29.286 -13.045 48.195 1.00 94.50 414 ALA A O 1
ATOM 3273 N N . ARG A 1 415 ? -28.884 -11.428 46.722 1.00 93.94 415 ARG A N 1
ATOM 3274 C CA . ARG A 1 415 ? -28.420 -12.345 45.673 1.00 93.94 415 ARG A CA 1
ATOM 3275 C C . ARG A 1 415 ? -27.179 -13.144 46.094 1.00 93.94 415 ARG A C 1
ATOM 3277 O O . ARG A 1 415 ? -27.060 -14.319 45.740 1.00 93.94 415 ARG A O 1
ATOM 3284 N N . ARG A 1 416 ? -26.213 -12.535 46.796 1.00 91.12 416 ARG A N 1
ATOM 3285 C CA . ARG A 1 416 ? -25.031 -13.250 47.328 1.00 91.12 416 ARG A CA 1
ATOM 3286 C C . ARG A 1 416 ? -25.459 -14.274 48.384 1.00 91.12 416 ARG A C 1
ATOM 3288 O O . ARG A 1 416 ? -25.010 -15.414 48.310 1.00 91.12 416 ARG A O 1
ATOM 3295 N N . GLU A 1 417 ? -26.333 -13.891 49.307 1.00 91.88 417 GLU A N 1
ATOM 3296 C CA . GLU A 1 417 ? -26.852 -14.756 50.373 1.00 91.88 417 GLU A CA 1
ATOM 3297 C C . GLU A 1 417 ? -27.660 -15.928 49.822 1.00 91.88 417 GLU A C 1
ATOM 3299 O O . GLU A 1 417 ? -27.370 -17.071 50.163 1.00 91.88 417 GLU A O 1
ATOM 3304 N N . LYS A 1 418 ? -28.571 -15.681 48.877 1.00 91.69 418 LYS A N 1
ATOM 3305 C CA . LYS A 1 418 ? -29.393 -16.731 48.267 1.00 91.69 418 LYS A CA 1
ATOM 3306 C C . LYS A 1 418 ? -28.580 -17.739 47.459 1.00 91.69 418 LYS A C 1
ATOM 3308 O O . LYS A 1 418 ? -28.873 -18.930 47.456 1.00 91.69 418 LYS A O 1
ATOM 3313 N N . ASN A 1 419 ? -27.509 -17.288 46.803 1.00 91.12 419 ASN A N 1
ATOM 3314 C CA . ASN A 1 419 ? -26.573 -18.218 46.175 1.00 91.12 419 ASN A CA 1
ATOM 3315 C C . ASN A 1 419 ? -25.805 -19.048 47.211 1.00 91.12 419 ASN A C 1
ATOM 3317 O O . ASN A 1 419 ? -25.557 -20.217 46.948 1.00 91.12 419 ASN A O 1
ATOM 3321 N N . ARG A 1 420 ? -25.441 -18.490 48.375 1.00 89.00 420 ARG A N 1
ATOM 3322 C CA . ARG A 1 420 ? -24.803 -19.272 49.448 1.00 89.00 420 ARG A CA 1
ATOM 3323 C C . ARG A 1 420 ? -25.768 -20.289 50.056 1.00 89.00 420 ARG A C 1
ATOM 3325 O O . ARG A 1 420 ? -25.378 -21.440 50.216 1.00 89.00 420 ARG A O 1
ATOM 3332 N N . SER A 1 421 ? -27.006 -19.890 50.355 1.00 89.75 421 SER A N 1
ATOM 3333 C CA . SER A 1 421 ? -28.008 -20.783 50.951 1.00 89.75 421 SER A CA 1
ATOM 3334 C C . SER A 1 421 ? -28.407 -21.922 50.011 1.00 89.75 421 SER A C 1
ATOM 3336 O O . SER A 1 421 ? -28.620 -23.038 50.468 1.00 89.75 421 SER A O 1
ATOM 3338 N N . ASN A 1 422 ? -28.422 -21.678 48.697 1.00 89.75 422 ASN A N 1
ATOM 3339 C CA . ASN A 1 422 ? -28.710 -22.693 47.683 1.00 89.75 422 ASN A CA 1
ATOM 3340 C C . ASN A 1 422 ? -27.453 -23.420 47.155 1.00 89.75 422 ASN A C 1
ATOM 3342 O O . ASN A 1 422 ? -27.451 -23.904 46.024 1.00 89.75 422 ASN A O 1
ATOM 3346 N N . ASN A 1 423 ? -26.344 -23.423 47.907 1.00 88.56 423 ASN A N 1
ATOM 3347 C CA . ASN A 1 423 ? -25.072 -24.058 47.529 1.00 88.56 423 ASN A CA 1
ATOM 3348 C C . ASN A 1 423 ? -24.628 -23.764 46.074 1.00 88.56 423 ASN A C 1
ATOM 3350 O O . ASN A 1 423 ? -24.170 -24.636 45.339 1.00 88.56 423 ASN A O 1
ATOM 3354 N N . TYR A 1 424 ? -24.816 -22.518 45.637 1.00 85.69 424 TYR A N 1
ATOM 3355 C CA . TYR A 1 424 ? -24.525 -22.008 44.295 1.00 85.69 424 TYR A CA 1
ATOM 3356 C C . TYR A 1 424 ? -25.307 -22.673 43.140 1.00 85.69 424 TYR A C 1
ATOM 3358 O O . TYR A 1 424 ? -24.928 -22.536 41.974 1.00 85.69 424 TYR A O 1
ATOM 3366 N N . GLY A 1 425 ? -26.452 -23.308 43.422 1.00 83.62 425 GLY A N 1
ATOM 3367 C CA . GLY A 1 425 ? -27.364 -23.875 42.416 1.00 83.62 425 GLY A CA 1
ATOM 3368 C C . GLY A 1 425 ? -27.959 -22.836 41.450 1.00 83.62 425 GLY A C 1
ATOM 3369 O O . GLY A 1 425 ? -28.284 -23.146 40.297 1.00 83.62 425 GLY A O 1
ATOM 3370 N N . GLY A 1 426 ? -27.998 -21.566 41.863 1.00 88.06 426 GLY A N 1
ATOM 3371 C CA . GLY A 1 426 ? -28.484 -20.426 41.086 1.00 88.06 426 GLY A CA 1
ATOM 3372 C C . GLY A 1 426 ? -29.779 -19.833 41.636 1.00 88.06 426 GLY A C 1
ATOM 3373 O O . GLY A 1 426 ? -30.301 -20.278 42.657 1.00 88.06 426 GLY A O 1
ATOM 3374 N N . ILE A 1 427 ? -30.279 -18.812 40.940 1.00 92.31 427 ILE A N 1
ATOM 3375 C CA . ILE A 1 427 ? -31.526 -18.110 41.259 1.00 92.31 427 ILE A CA 1
ATOM 3376 C C . ILE A 1 427 ? -32.543 -18.446 40.177 1.00 92.31 427 ILE A C 1
ATOM 3378 O O . ILE A 1 427 ? -32.201 -18.451 38.993 1.00 92.31 427 ILE A O 1
ATOM 3382 N N . PHE A 1 428 ? -33.777 -18.725 40.584 1.00 92.06 428 PHE A N 1
ATOM 3383 C CA . PHE A 1 428 ? -34.836 -19.175 39.692 1.00 92.06 428 PHE A CA 1
ATOM 3384 C C . PHE A 1 428 ? -36.052 -18.264 39.811 1.00 92.06 428 PHE A C 1
ATOM 3386 O O . PHE A 1 428 ? -36.408 -17.840 40.907 1.00 92.06 428 PHE A O 1
ATOM 3393 N N . LEU A 1 429 ? -36.683 -17.994 38.674 1.00 90.19 429 LEU A N 1
ATOM 3394 C CA . LEU A 1 429 ? -37.959 -17.302 38.564 1.00 90.19 429 LEU A CA 1
ATOM 3395 C C . LEU A 1 429 ? -38.875 -18.175 37.711 1.00 90.19 429 LEU A C 1
ATOM 3397 O O . LEU A 1 429 ? -38.519 -18.501 36.578 1.00 90.19 429 LEU A O 1
ATOM 3401 N N . SER A 1 430 ? -40.009 -18.603 38.267 1.00 87.12 430 SER A N 1
ATOM 3402 C CA . SER A 1 430 ? -40.974 -19.479 37.581 1.00 87.12 430 SER A CA 1
ATOM 3403 C C . SER A 1 430 ? -40.325 -20.722 36.944 1.00 87.12 430 SER A C 1
ATOM 3405 O O . SER A 1 430 ? -40.637 -21.105 35.822 1.00 87.12 430 SER A O 1
ATOM 3407 N N . GLY A 1 431 ? -39.354 -21.326 37.641 1.00 87.25 431 GLY A N 1
ATOM 3408 C CA . GLY A 1 431 ? -38.598 -22.495 37.170 1.00 87.25 431 GLY A CA 1
ATOM 3409 C C . GLY A 1 431 ? -37.439 -22.195 36.207 1.00 87.25 431 GLY A C 1
ATOM 3410 O O . GLY A 1 431 ? -36.624 -23.078 35.944 1.00 87.25 431 GLY A O 1
ATOM 3411 N N . VAL A 1 432 ? -37.288 -20.957 35.724 1.00 90.25 432 VAL A N 1
ATOM 3412 C CA . VAL A 1 432 ? -36.201 -20.558 34.816 1.00 90.25 432 VAL A CA 1
ATOM 3413 C C . VAL A 1 432 ? -35.041 -19.949 35.597 1.00 90.25 432 VAL A C 1
ATOM 3415 O O . VAL A 1 432 ? -35.223 -19.052 36.418 1.00 90.25 432 VAL A O 1
ATOM 3418 N N . LYS A 1 433 ? -33.817 -20.416 35.327 1.00 92.00 433 LYS A N 1
ATOM 3419 C CA . LYS A 1 433 ? -32.601 -19.868 35.942 1.00 92.00 433 LYS A CA 1
ATOM 3420 C C . LYS A 1 433 ? -32.306 -18.469 35.400 1.00 92.00 433 LYS A C 1
ATOM 3422 O O . LYS A 1 433 ? -32.076 -18.306 34.199 1.00 92.00 433 LYS A O 1
ATOM 3427 N N . ILE A 1 434 ? -32.249 -17.487 36.292 1.00 93.88 434 ILE A N 1
ATOM 3428 C CA . ILE A 1 434 ? -31.954 -16.085 35.984 1.00 93.88 434 ILE A CA 1
ATOM 3429 C C . ILE A 1 434 ? -30.614 -15.655 36.588 1.00 93.88 434 ILE A C 1
ATOM 3431 O O . ILE A 1 434 ? -30.108 -16.262 37.536 1.00 93.88 434 ILE A O 1
ATOM 3435 N N . PHE A 1 435 ? -30.032 -14.582 36.048 1.00 93.06 435 PHE A N 1
ATOM 3436 C CA . PHE A 1 435 ? -28.783 -14.014 36.562 1.00 93.06 435 PHE A CA 1
ATOM 3437 C C . PHE A 1 435 ? -28.956 -12.539 36.887 1.00 93.06 435 PHE A C 1
ATOM 3439 O O . PHE A 1 435 ? -29.146 -11.727 35.989 1.00 93.06 435 PHE A O 1
ATOM 3446 N N . VAL A 1 436 ? -28.833 -12.196 38.166 1.00 94.56 436 VAL A N 1
ATOM 3447 C CA . VAL A 1 436 ? -28.884 -10.813 38.646 1.00 94.56 436 VAL A CA 1
ATOM 3448 C C . VAL A 1 436 ? -27.455 -10.308 38.834 1.00 94.56 436 VAL A C 1
ATOM 3450 O O . VAL A 1 436 ? -26.692 -10.889 39.611 1.00 94.56 436 VAL A O 1
ATOM 3453 N N . ASN A 1 437 ? -27.072 -9.250 38.123 1.00 93.75 437 ASN A N 1
ATOM 3454 C CA . ASN A 1 437 ? -25.733 -8.666 38.175 1.00 93.75 437 ASN A CA 1
ATOM 3455 C C . ASN A 1 437 ? -25.791 -7.139 38.287 1.00 93.75 437 ASN A C 1
ATOM 3457 O O . ASN A 1 437 ? -26.771 -6.502 37.913 1.00 93.75 437 ASN A O 1
ATOM 3461 N N . GLU A 1 438 ? -24.704 -6.543 38.769 1.00 94.19 438 GLU A N 1
ATOM 3462 C CA . GLU A 1 438 ? -24.513 -5.094 38.678 1.00 94.19 438 GLU A CA 1
ATOM 3463 C C . GLU A 1 438 ? -24.377 -4.665 37.214 1.00 94.19 438 GLU A C 1
ATOM 3465 O O . GLU A 1 438 ? -23.722 -5.347 36.417 1.00 94.19 438 GLU A O 1
ATOM 3470 N N . ARG A 1 439 ? -24.960 -3.514 36.859 1.00 94.12 439 ARG A N 1
ATOM 3471 C CA . ARG A 1 439 ? -24.851 -2.993 35.499 1.00 94.12 439 ARG A CA 1
ATOM 3472 C C . ARG A 1 439 ? -23.454 -2.420 35.260 1.00 94.12 439 ARG A C 1
ATOM 3474 O O . ARG A 1 439 ? -23.002 -1.501 35.942 1.00 94.12 439 ARG A O 1
ATOM 3481 N N . LEU A 1 440 ? -22.776 -2.956 34.249 1.00 94.19 440 LEU A N 1
ATOM 3482 C CA . LEU A 1 440 ? -21.457 -2.493 33.819 1.00 94.19 440 LEU A CA 1
ATOM 3483 C C . LEU A 1 440 ? -21.496 -1.858 32.427 1.00 94.19 440 LEU A C 1
ATOM 3485 O O . LEU A 1 440 ? -22.228 -2.316 31.531 1.00 94.19 440 LEU A O 1
ATOM 3489 N N . THR A 1 441 ? -20.630 -0.861 32.222 1.00 93.44 441 THR A N 1
ATOM 3490 C CA . THR A 1 441 ? -20.322 -0.314 30.893 1.00 93.44 441 THR A CA 1
ATOM 3491 C C . THR A 1 441 ? -19.767 -1.396 29.961 1.00 93.44 441 THR A C 1
ATOM 3493 O O . THR A 1 441 ? -19.369 -2.487 30.380 1.00 93.44 441 THR A O 1
ATOM 3496 N N . LYS A 1 442 ? -19.748 -1.127 28.650 1.00 90.69 442 LYS A N 1
ATOM 3497 C CA . LYS A 1 442 ? -19.152 -2.052 27.672 1.00 90.69 442 LYS A CA 1
ATOM 3498 C C . LYS A 1 442 ? -17.673 -2.325 27.992 1.00 90.69 442 LYS A C 1
ATOM 3500 O O . LYS A 1 442 ? -17.303 -3.486 28.148 1.00 90.69 442 LYS A O 1
ATOM 3505 N N . ARG A 1 443 ? -16.881 -1.265 28.197 1.00 92.00 443 ARG A N 1
ATOM 3506 C CA . ARG A 1 443 ? -15.447 -1.343 28.523 1.00 92.00 443 ARG A CA 1
ATOM 3507 C C . ARG A 1 443 ? -15.190 -2.153 29.796 1.00 92.00 443 ARG A C 1
ATOM 3509 O O . ARG A 1 443 ? -14.298 -2.995 29.822 1.00 92.00 443 ARG A O 1
ATOM 3516 N N . ARG A 1 444 ? -15.999 -1.968 30.845 1.00 93.75 444 ARG A N 1
ATOM 3517 C CA . ARG A 1 444 ? -15.851 -2.720 32.105 1.00 93.75 444 ARG A CA 1
ATOM 3518 C C . ARG A 1 444 ? -16.301 -4.176 32.002 1.00 93.75 444 ARG A C 1
ATOM 3520 O O . ARG A 1 444 ? -15.710 -5.028 32.659 1.00 93.75 444 ARG A O 1
ATOM 3527 N N . ARG A 1 445 ? -17.285 -4.504 31.156 1.00 92.12 445 ARG A N 1
ATOM 3528 C CA . ARG A 1 445 ? -17.637 -5.907 30.849 1.00 92.12 445 ARG A CA 1
ATOM 3529 C C . ARG A 1 445 ? -16.512 -6.627 30.113 1.00 92.12 445 ARG A C 1
ATOM 3531 O O . ARG A 1 445 ? -16.191 -7.760 30.465 1.00 92.12 445 ARG A O 1
ATOM 3538 N N . GLU A 1 446 ? -15.894 -5.966 29.139 1.00 93.88 446 GLU A N 1
ATOM 3539 C CA . GLU A 1 446 ? -14.701 -6.478 28.452 1.00 93.88 446 GLU A CA 1
ATOM 3540 C C . GLU A 1 446 ? -13.550 -6.670 29.448 1.00 93.88 446 GLU A C 1
ATOM 3542 O O . GLU A 1 446 ? -12.956 -7.746 29.502 1.00 93.88 446 GLU A O 1
ATOM 3547 N N . MET A 1 447 ? -13.315 -5.687 30.325 1.00 93.88 447 MET A N 1
ATOM 3548 C CA . MET A 1 447 ? -12.332 -5.785 31.407 1.00 93.88 447 MET A CA 1
ATOM 3549 C C . MET A 1 447 ? -12.613 -6.957 32.352 1.00 93.88 447 MET A C 1
ATOM 3551 O O . MET A 1 447 ? -11.694 -7.696 32.684 1.00 93.88 447 MET A O 1
ATOM 3555 N N . LEU A 1 448 ? -13.869 -7.183 32.744 1.00 94.88 448 LEU A N 1
ATOM 3556 C CA . LEU A 1 448 ? -14.261 -8.327 33.568 1.00 94.88 448 LEU A CA 1
ATOM 3557 C C . LEU A 1 448 ? -14.014 -9.662 32.851 1.00 94.88 448 LEU A C 1
ATOM 3559 O O . LEU A 1 448 ? -13.571 -10.623 33.479 1.00 94.88 448 LEU A O 1
ATOM 3563 N N . SER A 1 449 ? -14.284 -9.734 31.545 1.00 93.94 449 SER A N 1
ATOM 3564 C CA . SER A 1 449 ? -14.002 -10.925 30.736 1.00 93.94 449 SER A CA 1
ATOM 3565 C C . SER A 1 449 ? -12.503 -11.225 30.700 1.00 93.94 449 SER A C 1
ATOM 3567 O O . SER A 1 449 ? -12.088 -12.341 31.019 1.00 93.94 449 SER A O 1
ATOM 3569 N N . MET A 1 450 ? -11.688 -10.208 30.406 1.00 94.94 450 MET A N 1
ATOM 3570 C CA . MET A 1 450 ? -10.227 -10.314 30.416 1.00 94.94 450 MET A CA 1
ATOM 3571 C C . MET A 1 450 ? -9.693 -10.675 31.807 1.00 94.94 450 MET A C 1
ATOM 3573 O O . MET A 1 450 ? -8.827 -11.537 31.928 1.00 94.94 450 MET A O 1
ATOM 3577 N N . ALA A 1 451 ? -10.239 -10.076 32.868 1.00 94.81 451 ALA A N 1
ATOM 3578 C CA . ALA A 1 451 ? -9.884 -10.373 34.252 1.00 94.81 451 ALA A CA 1
ATOM 3579 C C . ALA A 1 451 ? -10.180 -11.835 34.613 1.00 94.81 451 ALA A C 1
ATOM 3581 O O . ALA A 1 451 ? -9.344 -12.499 35.215 1.00 94.81 451 ALA A O 1
ATOM 3582 N N . ARG A 1 452 ? -11.330 -12.382 34.204 1.00 94.00 452 ARG A N 1
ATOM 3583 C CA . ARG A 1 452 ? -11.666 -13.801 34.416 1.00 94.00 452 ARG A CA 1
ATOM 3584 C C . ARG A 1 452 ? -10.755 -14.740 33.631 1.00 94.00 452 ARG A C 1
ATOM 3586 O O . ARG A 1 452 ? -10.338 -15.770 34.155 1.00 94.00 452 ARG A O 1
ATOM 3593 N N . GLU A 1 453 ? -10.441 -14.411 32.381 1.00 94.12 453 GLU A N 1
ATOM 3594 C CA . GLU A 1 453 ? -9.507 -15.203 31.578 1.00 94.12 453 GLU A CA 1
ATOM 3595 C C . GLU A 1 453 ? -8.106 -15.204 32.194 1.00 94.12 453 GLU A C 1
ATOM 3597 O O . GLU A 1 453 ? -7.519 -16.264 32.412 1.00 94.12 453 GLU A O 1
ATOM 3602 N N . ARG A 1 454 ? -7.597 -14.020 32.537 1.00 93.25 454 ARG A N 1
ATOM 3603 C CA . ARG A 1 454 ? -6.284 -13.853 33.156 1.00 93.25 454 ARG A CA 1
ATOM 3604 C C . ARG A 1 454 ? -6.230 -14.462 34.553 1.00 93.25 454 ARG A C 1
ATOM 3606 O O . ARG A 1 454 ? -5.224 -15.064 34.902 1.00 93.25 454 ARG A O 1
ATOM 3613 N N . GLY A 1 455 ? -7.320 -14.376 35.313 1.00 92.81 455 GLY A N 1
ATOM 3614 C CA . GLY A 1 455 ? -7.459 -15.007 36.620 1.00 92.81 455 GLY A CA 1
ATOM 3615 C C . GLY A 1 455 ? -7.317 -16.525 36.550 1.00 92.81 455 GLY A C 1
ATOM 3616 O O . GLY A 1 455 ? -6.588 -17.087 37.354 1.00 92.81 455 GLY A O 1
ATOM 3617 N N . ARG A 1 456 ? -7.901 -17.176 35.533 1.00 91.56 456 ARG A N 1
ATOM 3618 C CA . ARG A 1 456 ? -7.695 -18.616 35.288 1.00 91.56 456 ARG A CA 1
ATOM 3619 C C . ARG A 1 456 ? -6.244 -18.950 34.938 1.00 91.56 456 ARG A C 1
ATOM 3621 O O . ARG A 1 456 ? -5.722 -19.940 35.427 1.00 91.56 456 ARG A O 1
ATOM 3628 N N . LYS A 1 457 ? -5.589 -18.127 34.110 1.00 93.69 457 LYS A N 1
ATOM 3629 C CA . LYS A 1 457 ? -4.183 -18.341 33.710 1.00 93.69 457 LYS A CA 1
ATOM 3630 C C . LYS A 1 457 ? -3.193 -18.134 34.861 1.00 93.69 457 LYS A C 1
ATOM 3632 O O . LYS A 1 457 ? -2.158 -18.783 34.885 1.00 93.69 457 LYS A O 1
ATOM 3637 N N . LEU A 1 458 ? -3.489 -17.211 35.777 1.00 91.88 458 LEU A N 1
ATOM 3638 C CA . LEU A 1 458 ? -2.609 -16.818 36.886 1.00 91.88 458 LEU A CA 1
ATOM 3639 C C . LEU A 1 458 ? -3.048 -17.377 38.253 1.00 91.88 458 LEU A C 1
ATOM 3641 O O . LEU A 1 458 ? -2.533 -16.931 39.280 1.00 91.88 458 LEU A O 1
ATOM 3645 N N . ASP A 1 459 ? -3.995 -18.318 38.263 1.00 88.88 459 ASP A N 1
ATOM 3646 C CA . ASP A 1 459 ? -4.514 -19.001 39.456 1.00 88.88 459 ASP A CA 1
ATOM 3647 C C . ASP A 1 459 ? -5.060 -18.050 40.547 1.00 88.88 459 ASP A C 1
ATOM 3649 O O . ASP A 1 459 ? -4.754 -18.148 41.736 1.00 88.88 459 ASP A O 1
ATOM 3653 N N . PHE A 1 460 ? -5.863 -17.062 40.136 1.00 91.12 460 PHE A N 1
ATOM 3654 C CA . PHE A 1 460 ? -6.644 -16.233 41.060 1.00 91.12 460 PHE A CA 1
ATOM 3655 C C . PHE A 1 460 ? -7.953 -16.939 41.428 1.00 91.12 460 PHE A C 1
ATOM 3657 O O . PHE A 1 460 ? -8.794 -17.181 40.560 1.00 91.12 460 PHE A O 1
ATOM 3664 N N . LYS A 1 461 ? -8.169 -17.187 42.727 1.00 86.50 461 LYS A N 1
ATOM 3665 C CA . LYS A 1 461 ? -9.359 -17.890 43.237 1.00 86.50 461 LYS A CA 1
ATOM 3666 C C . LYS A 1 461 ? -10.658 -17.089 43.091 1.00 86.50 461 LYS A C 1
ATOM 3668 O O . LYS A 1 461 ? -11.719 -17.680 42.907 1.00 86.50 461 LYS A O 1
ATOM 3673 N N . PHE A 1 462 ? -10.607 -15.755 43.167 1.00 89.12 462 PHE A N 1
ATOM 3674 C CA . PHE A 1 462 ? -11.808 -14.912 43.150 1.00 89.12 462 PHE A CA 1
ATOM 3675 C C . PHE A 1 462 ? -11.699 -13.767 42.140 1.00 89.12 462 PHE A C 1
ATOM 3677 O O . PHE A 1 462 ? -10.740 -12.998 42.162 1.00 89.12 462 PHE A O 1
ATOM 3684 N N . VAL A 1 463 ? -12.729 -13.602 41.306 1.00 92.06 463 VAL A N 1
ATOM 3685 C CA . VAL A 1 463 ? -12.910 -12.448 40.410 1.00 92.06 463 VAL A CA 1
ATOM 3686 C C . VAL A 1 463 ? -14.363 -11.995 40.497 1.00 92.06 463 VAL A C 1
ATOM 3688 O O . VAL A 1 463 ? -15.270 -12.756 40.153 1.00 92.06 463 VAL A O 1
ATOM 3691 N N . TRP A 1 464 ? -14.604 -10.772 40.960 1.00 91.56 464 TRP A N 1
ATOM 3692 C CA . TRP A 1 464 ? -15.956 -10.255 41.172 1.00 91.56 464 TRP A CA 1
ATOM 3693 C C . TRP A 1 464 ? -16.062 -8.772 40.830 1.00 91.56 464 TRP A C 1
ATOM 3695 O O . TRP A 1 464 ? -15.079 -8.106 40.516 1.00 91.56 464 TRP A O 1
ATOM 3705 N N . VAL A 1 465 ? -17.295 -8.281 40.853 1.00 92.81 465 VAL A N 1
ATOM 3706 C CA . VAL A 1 465 ? -17.625 -6.871 40.666 1.00 92.81 465 VAL A CA 1
ATOM 3707 C C . VAL A 1 465 ? -18.168 -6.348 41.983 1.00 92.81 465 VAL A C 1
ATOM 3709 O O . VAL A 1 465 ? -18.903 -7.060 42.675 1.00 92.81 465 VAL A O 1
ATOM 3712 N N . ASP A 1 466 ? -17.760 -5.136 42.327 1.00 90.75 466 ASP A N 1
ATOM 3713 C CA . ASP A 1 466 ? -18.193 -4.443 43.527 1.00 90.75 466 ASP A CA 1
ATOM 3714 C C . ASP A 1 466 ? -18.265 -2.943 43.236 1.00 90.75 466 ASP A C 1
ATOM 3716 O O . ASP A 1 466 ? -17.243 -2.324 42.932 1.00 90.75 466 ASP A O 1
ATOM 3720 N N . ASN A 1 467 ? -19.474 -2.376 43.258 1.00 89.06 467 ASN A N 1
ATOM 3721 C CA . ASN A 1 467 ? -19.734 -0.968 42.926 1.00 89.06 467 ASN A CA 1
ATOM 3722 C C . ASN A 1 467 ? -19.132 -0.556 41.578 1.00 89.06 467 ASN A C 1
ATOM 3724 O O . ASN A 1 467 ? -18.434 0.446 41.437 1.00 89.06 467 ASN A O 1
ATOM 3728 N N . GLY A 1 468 ? -19.367 -1.395 40.570 1.00 87.50 468 GLY A N 1
ATOM 3729 C CA . GLY A 1 468 ? -18.855 -1.187 39.219 1.00 87.50 468 GLY A CA 1
ATOM 3730 C C . GLY A 1 468 ? -17.348 -1.419 39.049 1.00 87.50 468 GLY A C 1
ATOM 3731 O O . GLY A 1 468 ? -16.858 -1.331 37.923 1.00 87.50 468 GLY A O 1
ATOM 3732 N N . VAL A 1 469 ? -16.597 -1.726 40.111 1.00 90.69 469 VAL A N 1
ATOM 3733 C CA . VAL A 1 469 ? -15.155 -2.011 40.054 1.00 90.69 469 VAL A CA 1
ATOM 3734 C C . VAL A 1 469 ? -14.926 -3.513 39.928 1.00 90.69 469 VAL A C 1
ATOM 3736 O O . VAL A 1 469 ? -15.477 -4.302 40.695 1.00 90.69 469 VAL A O 1
ATOM 3739 N N . VAL A 1 470 ? -14.095 -3.916 38.966 1.00 92.69 470 VAL A N 1
ATOM 3740 C CA . VAL A 1 470 ? -13.653 -5.309 38.824 1.00 92.69 470 VAL A CA 1
ATOM 3741 C C . VAL A 1 470 ? -12.534 -5.565 39.828 1.00 92.69 470 VAL A C 1
ATOM 3743 O O . VAL A 1 470 ? -11.492 -4.917 39.777 1.00 92.69 470 VAL A O 1
ATOM 3746 N N . LYS A 1 471 ? -12.752 -6.512 40.737 1.00 92.31 471 LYS A N 1
ATOM 3747 C CA . LYS A 1 471 ? -11.797 -6.917 41.770 1.00 92.31 471 LYS A CA 1
ATOM 3748 C C . LYS A 1 471 ? -11.350 -8.354 41.529 1.00 92.31 471 LYS A C 1
ATOM 3750 O O . LYS A 1 471 ? -12.127 -9.201 41.080 1.00 92.31 471 LYS A O 1
ATOM 3755 N N . MET A 1 472 ? -10.086 -8.623 41.829 1.00 91.56 472 MET A N 1
ATOM 3756 C CA . MET A 1 472 ? -9.478 -9.947 41.736 1.00 91.56 472 MET A CA 1
ATOM 3757 C C . MET A 1 472 ? -8.712 -10.225 43.021 1.00 91.56 472 MET A C 1
ATOM 3759 O O . MET A 1 472 ? -8.078 -9.324 43.559 1.00 91.56 472 MET A O 1
ATOM 3763 N N . ARG A 1 473 ? -8.759 -11.466 43.499 1.00 90.00 473 ARG A N 1
ATOM 3764 C CA . ARG A 1 473 ? -8.068 -11.894 44.716 1.00 90.00 473 ARG A CA 1
ATOM 3765 C C . ARG A 1 473 ? -7.537 -13.310 44.572 1.00 90.00 473 ARG A C 1
ATOM 3767 O O . ARG A 1 473 ? -8.238 -14.187 44.059 1.00 90.00 473 ARG A O 1
ATOM 3774 N N . LYS A 1 474 ? -6.301 -13.524 45.027 1.00 86.69 474 LYS A N 1
ATOM 3775 C CA . LYS A 1 474 ? -5.600 -14.800 44.863 1.00 86.69 474 LYS A CA 1
ATOM 3776 C C . LYS A 1 474 ? -5.976 -15.815 45.942 1.00 86.69 474 LYS A C 1
ATOM 3778 O O . LYS A 1 474 ? -6.298 -16.949 45.604 1.00 86.69 474 LYS A O 1
ATOM 3783 N N . ARG A 1 475 ? -6.000 -15.408 47.215 1.00 84.50 475 ARG A N 1
ATOM 3784 C CA . ARG A 1 475 ? -6.313 -16.259 48.381 1.00 84.50 475 ARG A CA 1
ATOM 3785 C C . ARG A 1 475 ? -7.252 -15.527 49.340 1.00 84.50 475 ARG A C 1
ATOM 3787 O O . ARG A 1 475 ? -7.470 -14.333 49.193 1.00 84.50 475 ARG A O 1
ATOM 3794 N N . GLU A 1 476 ? -7.868 -16.223 50.290 1.00 69.25 476 GLU A N 1
ATOM 3795 C CA . GLU A 1 476 ? -8.593 -15.531 51.366 1.00 69.25 476 GLU A CA 1
ATOM 3796 C C . GLU A 1 476 ? -7.598 -14.786 52.265 1.00 69.25 476 GLU A C 1
ATOM 3798 O O . GLU A 1 476 ? -6.667 -15.404 52.765 1.00 69.25 476 GLU A O 1
ATOM 3803 N N . GLY A 1 477 ? -7.797 -13.476 52.450 1.00 66.25 477 GLY A N 1
ATOM 3804 C CA . GLY A 1 477 ? -7.006 -12.641 53.367 1.00 66.25 477 GLY A CA 1
ATOM 3805 C C . GLY A 1 477 ? -5.946 -11.729 52.734 1.00 66.25 477 GLY A C 1
ATOM 3806 O O . GLY A 1 477 ? -5.437 -10.871 53.444 1.00 66.25 477 GLY A O 1
ATOM 3807 N N . GLU A 1 478 ? -5.660 -11.858 51.433 1.00 46.88 478 GLU A N 1
ATOM 3808 C CA . GLU A 1 478 ? -4.683 -11.028 50.691 1.00 46.88 478 GLU A CA 1
ATOM 3809 C C . GLU A 1 478 ? -5.318 -10.242 49.544 1.00 46.88 478 GLU A C 1
ATOM 3811 O O . GLU A 1 478 ? -6.201 -10.812 48.858 1.00 46.88 478 GLU A O 1
#

InterPro domains:
  IPR011011 Zinc finger, FYVE/PHD-type [SSF57903] (202-253)
  IPR013083 Zinc finger, RING/FYVE/PHD-type [G3DSA:3.30.40.10] (201-258)
  IPR057251 FP protein, C-terminal domain [PF25298] (441-477)

pLDDT: mean 77.86, std 16.97, range [27.53, 97.69]

Secondary structure (DSSP, 8-state):
-------HHHHHHHHTB--TTSTT--SSB----EEETTEEE--SS--SBP-HHHHHTT--TTTBS-SS--GGGGGT--TTTSSPPPHIIIIIIIIHHHHHHHT--TT-TT-HHHHHHTT--HHHHHHIIIIIHHHHHTTTS-HHHHHHHHHHHHHHHHHH-TTGGG-HHHHHHHHHHHHHHHHHHHHHH-GGG--TT------------SSSSEEE-TTT--EEEGGGTT--HHHHHHHHTTSS----HHHHHHHHHHHHTTT-S----HHHHHHHHHHHHHHHHHHHHHHHHHHHHHHHHHHHHHHHHHHHHHHHHHHHHHHHHHHHHHHHHHHHHHHHHGGGEEEEEEE-GGG--SS-HHHHHHIIIIIH-----GGGEEEEEEEEESTT--EEEEEEEES-HHHHHHHHHHHHHHHHHTTT--EEETTEEEEEEE---HHHHHHHHHHHHHHHHTT-SEEEEETTEEEEESSTT-

Sequence (478 aa):
VCAFICDSKARAWIAGVIGHTGHHGCGKCNQVGITINSRVVYSTKCGELRSDDGFRQRTDTDHIKFPYPYGLEMANIKMVSQLPLCPMHLVYLGVLRSMGALWMNPKRKDLIVFFFVKNWKATQARQFLLYSGPIVLKKILNEEYYEHFLLLSVAIRILSCKVFVQDDTCIDHADTMLRKFVEDYPKLYGAEVVIDHLSGVDLCRGKTTRGNGSLECVDCGISVHEKCANLPPPTLSSIAQGHSSYKCSECKKKEFSAKRASICGESYTLGSLHNRLEDLSSLVTQKFEDLLKELREENVALRNRQCELEEKNVQHERRILALEEQVFALSSEADYRMQRENLASVEVQNIPNELLRENNVELAAEVFNSALDVDVALSEIENAHVMKIGSERKKNMLVVKLKSEGVKTKIINARREKNRSNNYGGIFLSGVKIFVNERLTKRRREMLSMARERGRKLDFKFVWVDNGVVKMRKREGE

Foldseek 3Di:
DQADEDAQVCLCQQQQWDGLQAQCHDLFARWGFDDFPNGTFTAADGHHTDFLVCSQVVVPVNTHRDPDQGHCVVVVDRSRRRYDHHCLCQPLLQVQLLLLVQLDDVVCPPCPVSVCSNVDHSVVSLCCLAPVVLVVCPVPDDPLSSVLSVLSSQLVNLVPDPVNVVDVVSPVSSVVSQSVSLACCCVPRNPSSHTSPGYDDDDDPDDDDPDPAWAAAPPPRDIDGNVRQPDDPVVVVCVVVVNDHDHHPVRVVVVVVVVVVVPDDDDCDPVNVVVVVVVVVVVVVVVVVVVVVVVVVVVVVVVVVVVVVVVVVVVVVVVVVVVVVVCVVVVVVVQVVVLLQLLQKKKKKQDDPVLDDPFCLVVVQCCQCVFLVDRDDSVQWPGWDWFFDDPVSPMIMIMTGGPDSVVVVSSVVSLVVVCVVVVNPATDDPNHGMDMGRDEDPVLVVVLVVCVVVCVVVQFPDWHADSRDIDTHRDPPD

Organism: Phlebotomus papatasi (NCBI:txid29031)

Radius of gyration: 47.34 Å; chains: 1; bounding box: 94×49×128 Å